Protein AF-A0A949VXQ7-F1 (afdb_monomer)

Foldseek 3Di:
DDDPDDPDDDDDPPPPVPPPPQPPPPPAADDAQDDQFFQWFQQFSLSHTFTQEEAEQLLAFLVFQVLVVVLSVVRHAHYEEECVRPVNGSLLRLLVVVVVDPPRNHAYEYELACQLVLLLVVLVVVLVVDPPVVNVVLLVQLVVVCVVLVQVPPQAQQCLDPCLVVSLSSSSSSVSSCVPPVVVDPLVVNHQVSSLVRLVVSCVSNVHQAHAEYAPPEADAALCSLAVRCSLVVSVVVCVVVVHYNFYEHEHATPQLSNLQSQLVSLRHQEYEYADEPRNPVVRVVSLVSSVVSRGAYEHECQLVQQDPPPPPPDDRDVVRQVSLCVQQPDDQDSSLSSQLSVVVPVSHRHYYDNCRHNVSSVNRSSSRTDDD

pLDDT: mean 90.98, std 16.19, range [31.17, 98.88]

Radius of gyration: 21.23 Å; Cα contacts (8 Å, |Δi|>4): 687; chains: 1; bounding box: 54×45×74 Å

Secondary structure (DSSP, 8-state):
-----SS--------------PPPTTPPPEESS--TTS-EEE-GGG-EEEESEEEEGGG-BTTB-HHHHHHHHTT--EEE--TTTTTTHHHHHHHHHHHHS-GGGSEEEEE--SHHHHHHHHHHHHHHTS-HHHHHHHHHHHHHHHHHTTTT-TTT----STTHHHHHHHHHHHHHHHHHHGGGS-HIIIIIIHHHHHHHHHHHHHT-S-EEEEEEEET--STHHHHS-HHHHHHHHHHHHTTSEEEEEEEESSSHHHHHHHHHHHS--SEEEEE--TTTHHHHHHHHHHHHHTT-EEEEESSSGGG--TTSTTPPP-HHHHHHHHHHS-SS--HHHHHHHHHTTSTTEEEEEE---SHHHHHHHGGGGSPP-

Sequence (373 aa):
MNSRREILALSLAAAVASKASAAPAGSPGEWRNRQPGMAYRRLGRTGFMISEFVMGGNLISPTNYEHVLEALDRGLNYLDTAPAYGNLQSEKGYARVIAARKRDSFFLNTKISMWDINRGKLFQDIFLSLPETEQKKLQSEAMEELERRRALDPDYICDYTRSQRDELRTAALANVMENRYGRRIDRGRNYRQLIIDSLDSSLRRLGTDHVDLMMCPHGASTPAELLTHPEIFDAFETLKKAGKVRHLGVSAHNDPAGILEAAARTGKYSAAMVAYNIINHRYVDGALEKAHRSGMGVIAMKVARPVFNGRNNGTPDIPERVEKIQKAIPGALKVPQKAYVWALRNPLLGAVISEMGNAAIMRDNLPLAAPKA

Solvent-accessible surface area (backbone atoms only — not comparable to full-atom values): 19747 Å² total; per-residue (Å²): 138,86,83,94,81,85,88,85,88,86,85,78,81,77,80,77,77,72,80,58,81,66,59,59,94,81,62,78,64,49,78,33,46,85,37,90,69,35,29,67,28,56,31,37,48,67,27,37,40,30,24,37,43,27,44,34,23,54,59,26,20,78,91,43,44,66,50,54,54,56,39,41,78,59,20,41,18,34,42,38,42,27,53,73,21,60,78,45,28,11,32,41,9,48,22,54,52,45,75,74,38,68,70,82,48,38,46,38,33,38,37,36,58,58,52,61,57,47,49,36,49,58,39,48,60,53,47,72,71,46,57,69,71,58,44,53,50,46,51,49,54,20,48,52,54,36,59,77,66,51,58,77,40,72,79,51,59,70,71,90,48,97,55,51,68,54,54,37,51,44,45,34,35,30,52,55,42,41,79,76,49,41,89,78,51,63,51,63,59,63,43,20,46,44,51,48,55,46,50,55,51,47,28,63,46,28,71,44,79,58,37,51,30,37,19,60,46,53,49,38,43,50,40,59,73,68,71,76,43,66,39,60,56,55,28,46,55,54,37,36,75,69,60,34,29,76,38,45,20,32,26,18,76,39,44,36,27,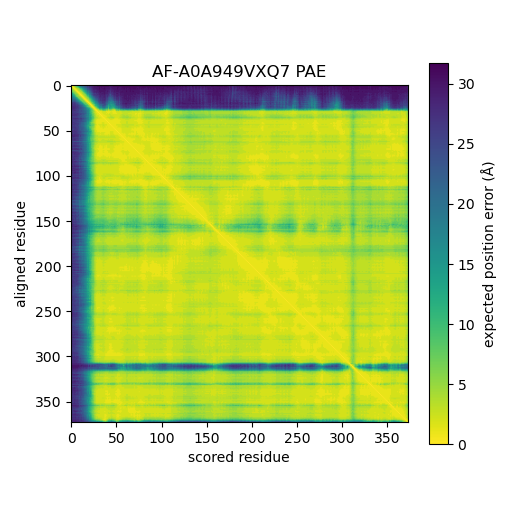52,38,34,44,37,38,38,72,66,59,66,45,29,33,37,38,29,51,39,30,93,70,30,36,85,68,30,52,69,22,51,53,52,18,40,77,64,37,24,12,33,33,30,26,61,29,30,46,68,42,42,33,96,82,51,90,82,50,74,59,46,65,72,47,38,50,53,44,45,69,76,41,70,76,90,65,54,68,50,55,30,29,49,55,58,56,66,69,43,80,74,49,20,26,37,47,45,68,42,60,40,54,68,53,31,66,69,51,55,67,76,28,33,62,82,130

Mean predicted aligned error: 6.13 Å

Nearest PDB structures (foldseek):
  7utf-assembly2_B  TM=7.723E-01  e=5.750E-12  Rhizobium leguminosarum
  7utf-assembly2_D  TM=7.543E-01  e=2.751E-12  Rhizobium leguminosarum
  8wk5-assembly3_C  TM=6.299E-01  e=5.443E-07  Kluyveromyces marxianus
  8wk5-assembly4_D  TM=6.496E-01  e=6.830E-07  Kluyveromyces marxianus
  8wk5-assembly2_B  TM=6.026E-01  e=2.124E-06  Kluyveromyces marxianus

Structure (mmCIF, N/CA/C/O backbone):
data_AF-A0A949VXQ7-F1
#
_entry.id   AF-A0A949VXQ7-F1
#
loop_
_atom_site.group_PDB
_atom_site.id
_atom_site.type_symbol
_atom_site.label_atom_id
_atom_site.label_alt_id
_atom_site.label_comp_id
_atom_site.label_asym_id
_atom_site.label_entity_id
_atom_site.label_seq_id
_atom_site.pdbx_PDB_ins_code
_atom_site.Cartn_x
_atom_site.Cartn_y
_atom_site.Cartn_z
_atom_site.occupancy
_atom_site.B_iso_or_equiv
_atom_site.auth_seq_id
_atom_site.auth_comp_id
_atom_site.auth_asym_id
_atom_site.auth_atom_id
_atom_site.pdbx_PDB_model_num
ATOM 1 N N . MET A 1 1 ? -13.983 -20.824 50.754 1.00 33.88 1 MET A N 1
ATOM 2 C CA . MET A 1 1 ? -14.578 -21.915 49.947 1.00 33.88 1 MET A CA 1
ATOM 3 C C . MET A 1 1 ? -15.762 -21.329 49.187 1.00 33.88 1 MET A C 1
ATOM 5 O O . MET A 1 1 ? -16.777 -21.044 49.790 1.00 33.88 1 MET A O 1
ATOM 9 N N . ASN A 1 2 ? -15.509 -20.749 48.014 1.00 31.17 2 ASN A N 1
ATOM 10 C CA . ASN A 1 2 ? -15.752 -21.335 46.686 1.00 31.17 2 ASN A CA 1
ATOM 11 C C . ASN A 1 2 ? -17.238 -21.578 46.364 1.00 31.17 2 ASN A C 1
ATOM 13 O O . ASN A 1 2 ? -17.754 -22.648 46.649 1.00 31.17 2 ASN A O 1
ATOM 17 N N . SER A 1 3 ? -17.844 -20.681 45.581 1.00 34.44 3 SER A N 1
ATOM 18 C CA . SER A 1 3 ? -18.236 -21.079 44.221 1.00 34.44 3 SER A CA 1
ATOM 19 C C . SER A 1 3 ? -18.298 -19.872 43.272 1.00 34.44 3 SER A C 1
ATOM 21 O O . SER A 1 3 ? -19.193 -19.038 43.288 1.00 34.44 3 SER A O 1
ATOM 23 N N . ARG A 1 4 ? -17.260 -19.785 42.436 1.00 36.38 4 ARG A N 1
ATOM 24 C CA . ARG A 1 4 ? -17.149 -18.939 41.246 1.00 36.38 4 ARG A CA 1
ATOM 25 C C . ARG A 1 4 ? -17.958 -19.576 40.107 1.00 36.38 4 ARG A C 1
ATOM 27 O O . ARG A 1 4 ? -17.379 -20.337 39.333 1.00 36.38 4 ARG A O 1
ATOM 34 N N . ARG A 1 5 ? -19.270 -19.331 40.004 1.00 38.59 5 ARG A N 1
ATOM 35 C CA . ARG A 1 5 ? -20.074 -19.933 38.916 1.00 38.59 5 ARG A CA 1
ATOM 36 C C . ARG A 1 5 ? -21.107 -19.047 38.212 1.00 38.59 5 ARG A C 1
ATOM 38 O O . ARG A 1 5 ? -21.934 -19.589 37.496 1.00 38.59 5 ARG A O 1
ATOM 45 N N . GLU A 1 6 ? -20.998 -17.720 38.288 1.00 34.94 6 GLU A N 1
ATOM 46 C CA . GLU A 1 6 ? -21.922 -16.820 37.558 1.00 34.94 6 GLU A CA 1
ATOM 47 C C . GLU A 1 6 ? -21.249 -15.734 36.700 1.00 34.94 6 GLU A C 1
ATOM 49 O O . GLU A 1 6 ? -21.889 -14.781 36.271 1.00 34.94 6 GLU A O 1
ATOM 54 N N . ILE A 1 7 ? -19.966 -15.886 36.360 1.00 34.81 7 ILE A N 1
ATOM 55 C CA . ILE A 1 7 ? -19.291 -14.989 35.407 1.00 34.81 7 ILE A CA 1
ATOM 56 C C . ILE A 1 7 ? -18.622 -15.836 34.328 1.00 34.81 7 ILE A C 1
ATOM 58 O O . ILE A 1 7 ? -17.436 -16.127 34.429 1.00 34.81 7 ILE A O 1
ATOM 62 N N . LEU A 1 8 ? -19.394 -16.293 33.337 1.00 31.50 8 LEU A N 1
ATOM 63 C CA . LEU A 1 8 ? -18.902 -16.811 32.049 1.00 31.50 8 LEU A CA 1
ATOM 64 C C . LEU A 1 8 ? -20.094 -17.115 31.128 1.00 31.50 8 LEU A C 1
ATOM 66 O O . LEU A 1 8 ? -20.483 -18.260 30.932 1.00 31.50 8 LEU A O 1
ATOM 70 N N . ALA A 1 9 ? -20.697 -16.069 30.566 1.00 31.33 9 ALA A N 1
ATOM 71 C CA . ALA A 1 9 ? -21.704 -16.210 29.516 1.00 31.33 9 ALA A CA 1
ATOM 72 C C . ALA A 1 9 ? -21.603 -15.056 28.511 1.00 31.33 9 ALA A C 1
ATOM 74 O O . ALA A 1 9 ? -22.530 -14.272 28.381 1.00 31.33 9 ALA A O 1
ATOM 75 N N . LEU A 1 10 ? -20.455 -14.914 27.834 1.00 31.53 10 LEU A N 1
ATOM 76 C CA . LEU A 1 10 ? -20.323 -14.116 26.602 1.00 31.53 10 LEU A CA 1
ATOM 77 C C . LEU A 1 10 ? -18.966 -14.383 25.924 1.00 31.53 10 LEU A C 1
ATOM 79 O O . LEU A 1 10 ? -18.084 -13.532 25.878 1.00 31.53 10 LEU A O 1
ATOM 83 N N . SER A 1 11 ? -18.775 -15.596 25.402 1.00 34.75 11 SER A N 1
ATOM 84 C CA . SER A 1 11 ? -17.640 -15.906 24.520 1.00 34.75 11 SER A CA 1
ATOM 85 C C . SER A 1 11 ? -17.893 -17.153 23.668 1.00 34.75 11 SER A C 1
ATOM 87 O O . SER A 1 11 ? -17.280 -18.196 23.855 1.00 34.75 11 SER A O 1
ATOM 89 N N . LEU A 1 12 ? -18.773 -17.037 22.674 1.00 32.44 12 LEU A N 1
ATOM 90 C CA . LEU A 1 12 ? -18.750 -17.926 21.509 1.00 32.44 12 LEU A CA 1
ATOM 91 C C . LEU A 1 12 ? -18.970 -17.106 20.235 1.00 32.44 12 LEU A C 1
ATOM 93 O O . LEU A 1 12 ? -20.032 -17.121 19.623 1.00 32.44 12 LEU A O 1
ATOM 97 N N . ALA A 1 13 ? -17.926 -16.391 19.815 1.00 34.34 13 ALA A N 1
ATOM 98 C CA . ALA A 1 13 ? -17.738 -16.138 18.395 1.00 34.34 13 ALA A CA 1
ATOM 99 C C . ALA A 1 13 ? -17.173 -17.434 17.804 1.00 34.34 13 ALA A C 1
ATOM 101 O O . ALA A 1 13 ? -15.990 -17.738 17.957 1.00 34.34 13 ALA A O 1
ATOM 102 N N . ALA A 1 14 ? -18.045 -18.244 17.204 1.00 34.28 14 ALA A N 1
ATOM 103 C CA . ALA A 1 14 ? -17.633 -19.412 16.447 1.00 34.28 14 ALA A CA 1
ATOM 104 C C . ALA A 1 14 ? -16.676 -18.957 15.336 1.00 34.28 14 ALA A C 1
ATOM 106 O O . ALA A 1 14 ? -17.063 -18.237 14.414 1.00 34.28 14 ALA A O 1
ATOM 107 N N . ALA A 1 15 ? -15.413 -19.368 15.437 1.00 35.62 15 ALA A N 1
ATOM 108 C CA . ALA A 1 15 ? -14.451 -19.245 14.361 1.00 35.62 15 ALA A CA 1
ATOM 109 C C . ALA A 1 15 ? -14.887 -20.176 13.224 1.00 35.62 15 ALA A C 1
ATOM 111 O O . ALA A 1 15 ? -14.466 -21.329 13.142 1.00 35.62 15 ALA A O 1
ATOM 112 N N . VAL A 1 16 ? -15.740 -19.680 12.329 1.00 34.34 16 VAL A N 1
ATOM 113 C CA . VAL A 1 16 ? -15.869 -20.272 11.001 1.00 34.34 16 VAL A CA 1
ATOM 114 C C . VAL A 1 16 ? -14.573 -19.929 10.281 1.00 34.34 16 VAL A C 1
ATOM 116 O O . VAL A 1 16 ? -14.431 -18.866 9.677 1.00 34.34 16 VAL A O 1
ATOM 119 N N . ALA A 1 17 ? -13.586 -20.816 10.394 1.00 36.22 17 ALA A N 1
ATOM 120 C CA . ALA A 1 17 ? -12.435 -20.811 9.514 1.00 36.22 17 ALA A CA 1
ATOM 121 C C . ALA A 1 17 ? -12.970 -21.006 8.093 1.00 36.22 17 ALA A C 1
ATOM 123 O O . ALA A 1 17 ? -13.195 -22.129 7.641 1.00 36.22 17 ALA A O 1
ATOM 124 N N . SER A 1 18 ? -13.233 -19.904 7.384 1.00 35.25 18 SER A N 1
ATOM 125 C CA . SER A 1 18 ? -13.474 -19.991 5.955 1.00 35.25 18 SER A CA 1
ATOM 126 C C . SER A 1 18 ? -12.204 -20.602 5.380 1.00 35.25 18 SER A C 1
ATOM 128 O O . SER A 1 18 ? -11.139 -19.984 5.482 1.00 35.25 18 SER A O 1
ATOM 130 N N . LYS A 1 19 ? -12.295 -21.802 4.803 1.00 37.69 19 LYS A N 1
ATOM 131 C CA . LYS A 1 19 ? -11.277 -22.283 3.874 1.00 37.69 19 LYS A CA 1
ATOM 132 C C . LYS A 1 19 ? -11.258 -21.274 2.733 1.00 37.69 19 LYS A C 1
ATOM 134 O O . LYS A 1 19 ? -12.030 -21.379 1.785 1.00 37.69 19 LYS A O 1
ATOM 139 N N . ALA A 1 20 ? -10.433 -20.240 2.866 1.00 38.97 20 ALA A N 1
ATOM 140 C CA . ALA A 1 20 ? -10.045 -19.433 1.736 1.00 38.97 20 ALA A CA 1
ATOM 141 C C . ALA A 1 20 ? -9.426 -20.430 0.761 1.00 38.97 20 ALA A C 1
ATOM 143 O O . ALA A 1 20 ? -8.426 -21.072 1.082 1.00 38.97 20 ALA A O 1
ATOM 144 N N . SER A 1 21 ? -10.083 -20.633 -0.377 1.00 38.94 21 SER A N 1
ATOM 145 C CA . SER A 1 21 ? -9.514 -21.372 -1.492 1.00 38.94 21 SER A CA 1
ATOM 146 C C . SER A 1 21 ? -8.271 -20.605 -1.933 1.00 38.94 21 SER A C 1
ATOM 148 O O . SER A 1 21 ? -8.347 -19.701 -2.764 1.00 38.94 21 SER A O 1
ATOM 150 N N . ALA A 1 22 ? -7.127 -20.912 -1.324 1.00 45.00 22 ALA A N 1
ATOM 151 C CA . ALA A 1 22 ? -5.840 -20.548 -1.874 1.00 45.00 22 ALA A CA 1
ATOM 152 C C . ALA A 1 22 ? -5.796 -21.141 -3.284 1.00 45.00 22 ALA A C 1
ATOM 154 O O . ALA A 1 22 ? -6.105 -22.320 -3.465 1.00 45.00 22 ALA A O 1
ATOM 155 N N . ALA A 1 23 ? -5.453 -20.327 -4.285 1.00 42.19 23 ALA A N 1
ATOM 156 C CA . ALA A 1 23 ? -5.103 -20.873 -5.586 1.00 42.19 23 ALA A CA 1
ATOM 157 C C . ALA A 1 23 ? -4.032 -21.953 -5.345 1.00 42.19 23 ALA A C 1
ATOM 159 O O . ALA A 1 23 ? -3.053 -21.653 -4.648 1.00 42.19 23 ALA A O 1
ATOM 160 N N . PRO A 1 24 ? -4.217 -23.193 -5.836 1.00 49.34 24 PRO A N 1
ATOM 161 C CA . PRO A 1 24 ? -3.291 -24.275 -5.549 1.00 49.34 24 PRO A CA 1
ATOM 162 C C . PRO A 1 24 ? -1.871 -23.838 -5.906 1.00 49.34 24 PRO A C 1
ATOM 164 O O . PRO A 1 24 ? -1.645 -23.177 -6.933 1.00 49.34 24 PRO A O 1
ATOM 167 N N . ALA A 1 25 ? -0.922 -24.163 -5.025 1.00 46.03 25 ALA A N 1
ATOM 168 C CA . ALA A 1 25 ? 0.495 -24.077 -5.337 1.00 46.03 25 ALA A CA 1
ATOM 169 C C . ALA A 1 25 ? 0.718 -24.898 -6.620 1.00 46.03 25 ALA A C 1
ATOM 171 O O . ALA A 1 25 ? 0.524 -26.108 -6.608 1.00 46.03 25 ALA A O 1
ATOM 172 N N . GLY A 1 26 ? 0.992 -24.220 -7.742 1.00 54.19 26 GLY A N 1
ATOM 173 C CA . GLY A 1 26 ? 1.078 -24.840 -9.073 1.00 54.19 26 GLY A CA 1
ATOM 174 C C . GLY A 1 26 ? 0.119 -24.293 -10.140 1.00 54.19 26 GLY A C 1
ATOM 175 O O . GLY A 1 26 ? 0.265 -24.652 -11.303 1.00 54.19 26 GLY A O 1
ATOM 176 N N . SER A 1 27 ? -0.825 -23.402 -9.806 1.00 67.38 27 SER A N 1
ATOM 177 C CA . SER A 1 27 ? -1.601 -22.686 -10.840 1.00 67.38 27 SER A CA 1
ATOM 178 C C . SER A 1 27 ? -0.679 -21.825 -11.727 1.00 67.38 27 SER A C 1
ATOM 180 O O . SER A 1 27 ? 0.184 -21.126 -11.176 1.00 67.38 27 SER A O 1
ATOM 182 N N . PRO A 1 28 ? -0.842 -21.849 -13.070 1.00 84.12 28 PRO A N 1
ATOM 183 C CA . PRO A 1 28 ? -0.044 -21.025 -13.974 1.00 84.12 28 PRO A CA 1
ATOM 184 C C . PRO A 1 28 ? -0.103 -19.550 -13.572 1.00 84.12 28 PRO A C 1
ATOM 186 O O . PRO A 1 28 ? -1.159 -19.045 -13.190 1.00 84.12 28 PRO A O 1
ATOM 189 N N . GLY A 1 29 ? 1.036 -18.860 -13.639 1.00 92.75 29 GLY A N 1
ATOM 190 C CA . GLY A 1 29 ? 1.076 -17.421 -13.389 1.00 92.75 29 GLY A CA 1
ATOM 191 C C . GLY A 1 29 ? 0.331 -16.647 -14.478 1.00 92.75 29 GLY A C 1
ATOM 192 O O . GLY A 1 29 ? 0.454 -16.970 -15.659 1.00 92.75 29 GLY A O 1
ATOM 193 N N . GLU A 1 30 ? -0.410 -15.610 -14.094 1.00 96.88 30 GLU A N 1
ATOM 194 C CA . GLU A 1 30 ? -0.988 -14.659 -15.041 1.00 96.88 30 GLU A CA 1
ATOM 195 C C . GLU A 1 30 ? 0.095 -13.677 -15.480 1.00 96.88 30 GLU A C 1
ATOM 197 O O . GLU A 1 30 ? 0.649 -12.932 -14.668 1.00 96.88 30 GLU A O 1
ATOM 202 N N . TRP A 1 31 ? 0.390 -13.675 -16.776 1.00 97.75 31 TRP A N 1
ATOM 203 C CA . TRP A 1 31 ? 1.394 -12.812 -17.379 1.00 97.75 31 TRP A CA 1
ATOM 204 C C . TRP A 1 31 ? 0.744 -11.634 -18.093 1.00 97.75 31 TRP A C 1
ATOM 206 O O . TRP A 1 31 ? -0.193 -11.805 -18.868 1.00 97.75 31 TRP A O 1
ATOM 216 N N . ARG A 1 32 ? 1.307 -10.443 -17.886 1.00 97.81 32 ARG A N 1
ATOM 217 C CA . ARG A 1 32 ? 1.000 -9.228 -18.646 1.00 97.81 32 ARG A CA 1
ATOM 218 C C . ARG A 1 32 ? 2.304 -8.539 -19.018 1.00 97.81 32 ARG A C 1
ATOM 220 O O . ARG A 1 32 ? 3.209 -8.488 -18.188 1.00 97.81 32 ARG A O 1
ATOM 227 N N . ASN A 1 33 ? 2.404 -8.046 -20.251 1.00 96.75 33 ASN A N 1
ATOM 228 C CA . ASN A 1 33 ? 3.551 -7.276 -20.744 1.00 96.75 33 ASN A CA 1
ATOM 229 C C . ASN A 1 33 ? 4.930 -7.894 -20.415 1.00 96.75 33 ASN A C 1
ATOM 231 O O . ASN A 1 33 ? 5.815 -7.217 -19.897 1.00 96.75 33 ASN A O 1
ATOM 235 N N . ARG A 1 34 ? 5.096 -9.202 -20.659 1.00 96.19 34 ARG A N 1
ATOM 236 C CA . ARG A 1 34 ? 6.353 -9.918 -20.394 1.00 96.19 34 ARG A CA 1
ATOM 237 C C . ARG A 1 34 ? 7.392 -9.562 -21.455 1.00 96.19 34 ARG A C 1
ATOM 239 O O . ARG A 1 34 ? 7.187 -9.876 -22.623 1.00 96.19 34 ARG A O 1
ATOM 246 N N . GLN A 1 35 ? 8.516 -8.992 -21.034 1.00 96.44 35 GLN A N 1
ATOM 247 C CA . GLN A 1 35 ? 9.634 -8.632 -21.907 1.00 96.44 35 GLN A CA 1
ATOM 248 C C . GLN A 1 35 ? 10.931 -9.335 -21.473 1.00 96.44 35 GLN A C 1
ATOM 250 O O . GLN A 1 35 ? 11.159 -9.474 -20.270 1.00 96.44 35 GLN A O 1
ATOM 255 N N . PRO A 1 36 ? 11.815 -9.748 -22.405 1.00 93.81 36 PRO A N 1
ATOM 256 C CA . PRO A 1 36 ? 13.083 -10.407 -22.065 1.00 93.81 36 PRO A CA 1
ATOM 257 C C . PRO A 1 36 ? 14.010 -9.573 -21.168 1.00 93.81 36 PRO A C 1
ATOM 259 O O . PRO A 1 36 ? 14.747 -10.129 -20.364 1.00 93.81 36 PRO A O 1
ATOM 262 N N . GLY A 1 37 ? 13.963 -8.242 -21.281 1.00 93.62 37 GLY A N 1
ATOM 263 C CA . GLY A 1 37 ? 14.798 -7.313 -20.510 1.00 93.62 37 GLY A CA 1
ATOM 264 C C . GLY A 1 37 ? 14.267 -6.953 -19.118 1.00 93.62 37 GLY A C 1
ATOM 265 O O . GLY A 1 37 ? 14.769 -6.006 -18.520 1.00 93.62 37 GLY A O 1
ATOM 266 N N . MET A 1 38 ? 13.252 -7.658 -18.610 1.00 97.44 38 MET A N 1
ATOM 267 C CA . MET A 1 38 ? 12.596 -7.370 -17.332 1.00 97.44 38 MET A CA 1
ATOM 268 C C . MET A 1 38 ? 12.466 -8.645 -16.488 1.00 97.44 38 MET A C 1
ATOM 270 O O . MET A 1 38 ? 12.077 -9.705 -16.979 1.00 97.44 38 MET A O 1
ATOM 274 N N . ALA A 1 39 ? 12.783 -8.546 -15.203 1.00 97.75 39 ALA A N 1
ATOM 275 C CA . ALA A 1 39 ? 12.601 -9.590 -14.210 1.00 97.75 39 ALA A CA 1
ATOM 276 C C . ALA A 1 39 ? 11.196 -9.502 -13.606 1.00 97.75 39 ALA A C 1
ATOM 278 O O . ALA A 1 39 ? 10.699 -8.416 -13.292 1.00 97.75 39 ALA A O 1
ATOM 279 N N . TYR A 1 40 ? 10.571 -10.664 -13.407 1.00 98.12 40 TYR A N 1
ATOM 280 C CA . TYR A 1 40 ? 9.220 -10.778 -12.865 1.00 98.12 40 TYR A CA 1
ATOM 281 C C . TYR A 1 40 ? 9.171 -11.799 -11.734 1.00 98.12 40 TYR A C 1
ATOM 283 O O . TYR A 1 40 ? 9.835 -12.835 -11.795 1.00 98.12 40 TYR A O 1
ATOM 291 N N . ARG A 1 41 ? 8.322 -11.552 -10.736 1.00 97.69 41 ARG A N 1
ATOM 292 C CA . ARG A 1 41 ? 8.034 -12.495 -9.649 1.00 97.69 41 ARG A CA 1
ATOM 293 C C . ARG A 1 41 ? 6.538 -12.663 -9.459 1.00 97.69 41 ARG A C 1
ATOM 295 O O . ARG A 1 41 ? 5.742 -11.778 -9.765 1.00 97.69 41 ARG A O 1
ATOM 302 N N . ARG A 1 42 ? 6.153 -13.814 -8.916 1.00 97.69 42 ARG A N 1
ATOM 303 C CA . ARG A 1 42 ? 4.761 -14.097 -8.570 1.00 97.69 42 ARG A CA 1
ATOM 304 C C . ARG A 1 42 ? 4.350 -13.295 -7.335 1.00 97.69 42 ARG A C 1
ATOM 306 O O . ARG A 1 42 ? 5.000 -13.390 -6.295 1.00 97.69 42 ARG A O 1
ATOM 313 N N . LEU A 1 43 ? 3.229 -12.582 -7.400 1.00 98.06 43 LEU A N 1
ATOM 314 C CA . LEU A 1 43 ? 2.641 -11.887 -6.255 1.00 98.06 43 LEU A CA 1
ATOM 315 C C . LEU A 1 43 ? 1.769 -12.843 -5.422 1.00 98.06 43 LEU A C 1
ATOM 317 O O . LEU A 1 43 ? 0.546 -12.747 -5.367 1.00 98.06 43 LEU A O 1
ATOM 321 N N . GLY A 1 44 ? 2.418 -13.805 -4.765 1.00 96.00 44 GLY A N 1
ATOM 322 C CA . GLY A 1 44 ? 1.753 -14.783 -3.901 1.00 96.00 44 GLY A CA 1
ATOM 323 C C . GLY A 1 44 ? 0.580 -15.492 -4.587 1.00 96.00 44 GLY A C 1
ATOM 324 O O . GLY A 1 44 ? 0.667 -15.917 -5.740 1.00 96.00 44 GLY A O 1
ATOM 325 N N . ARG A 1 45 ? -0.538 -15.622 -3.870 1.00 95.94 45 ARG A N 1
ATOM 326 C CA . ARG A 1 45 ? -1.744 -16.323 -4.326 1.00 95.94 45 ARG A CA 1
ATOM 327 C C . ARG A 1 45 ? -2.617 -15.534 -5.294 1.00 95.94 45 ARG A C 1
ATOM 329 O O . ARG A 1 45 ? -3.630 -16.076 -5.723 1.00 95.94 45 ARG A O 1
ATOM 336 N N . THR A 1 46 ? -2.257 -14.296 -5.650 1.00 97.44 46 THR A N 1
ATOM 337 C CA . THR A 1 46 ? -2.933 -13.634 -6.778 1.00 97.44 46 THR A CA 1
ATOM 338 C C . THR A 1 46 ? -2.621 -14.339 -8.094 1.00 97.44 46 THR A C 1
ATOM 340 O O . THR A 1 46 ? -3.404 -14.280 -9.030 1.00 97.44 46 THR A O 1
ATOM 343 N N . GLY A 1 47 ? -1.467 -15.015 -8.170 1.00 96.50 47 GLY A N 1
ATOM 344 C CA . GLY A 1 47 ? -0.977 -15.613 -9.405 1.00 96.50 47 GLY A CA 1
ATOM 345 C C . GLY A 1 47 ? -0.368 -14.604 -10.379 1.00 96.50 47 GLY A C 1
ATOM 346 O O . GLY A 1 47 ? 0.183 -15.026 -11.387 1.00 96.50 47 GLY A O 1
ATOM 347 N N . PHE A 1 48 ? -0.405 -13.302 -10.083 1.00 98.31 48 PHE A N 1
ATOM 348 C CA . PHE A 1 48 ? 0.123 -12.267 -10.972 1.00 98.31 48 PHE A CA 1
ATOM 349 C C . PHE A 1 48 ? 1.642 -12.358 -11.071 1.00 98.31 48 PHE A C 1
ATOM 351 O O . PHE A 1 48 ? 2.325 -12.383 -10.047 1.00 98.31 48 PHE A O 1
ATOM 358 N N . MET A 1 49 ? 2.170 -12.363 -12.290 1.00 98.44 49 MET A N 1
ATOM 359 C CA . MET A 1 49 ? 3.601 -12.260 -12.557 1.00 98.44 49 MET A CA 1
ATOM 360 C C . MET A 1 49 ? 3.956 -10.793 -12.771 1.00 98.44 49 MET A C 1
ATOM 362 O O . MET A 1 49 ? 3.762 -10.249 -13.857 1.00 98.44 49 MET A O 1
ATOM 366 N N . ILE A 1 50 ? 4.429 -10.139 -11.713 1.00 98.62 50 ILE A N 1
ATOM 367 C CA . ILE A 1 50 ? 4.644 -8.690 -11.669 1.00 98.62 50 ILE A CA 1
ATOM 368 C C . ILE A 1 50 ? 6.122 -8.362 -11.862 1.00 98.62 50 ILE A C 1
ATOM 370 O O . ILE A 1 50 ? 6.976 -9.134 -11.430 1.00 98.62 50 ILE A O 1
ATOM 374 N N . SER A 1 51 ? 6.435 -7.237 -12.503 1.00 98.56 51 SER A N 1
ATOM 375 C CA . SER A 1 51 ? 7.810 -6.747 -12.616 1.00 98.56 51 SER A CA 1
ATOM 376 C C . SER A 1 51 ? 8.409 -6.524 -11.223 1.00 98.56 51 SER A C 1
ATOM 378 O O . SER A 1 51 ? 7.714 -6.057 -10.320 1.00 98.56 51 SER A O 1
ATOM 380 N N . GLU A 1 52 ? 9.704 -6.816 -11.038 1.00 98.00 52 GLU A N 1
ATOM 381 C CA . GLU A 1 52 ? 10.387 -6.617 -9.742 1.00 98.00 52 GLU A CA 1
ATOM 382 C C . GLU A 1 52 ? 10.320 -5.155 -9.259 1.00 98.00 52 GLU A C 1
ATOM 384 O O . GLU A 1 52 ? 10.465 -4.882 -8.066 1.00 98.00 52 GLU A O 1
ATOM 389 N N . PHE A 1 53 ? 10.061 -4.219 -10.175 1.00 98.12 53 PHE A N 1
ATOM 390 C CA . PHE A 1 53 ? 9.758 -2.824 -9.889 1.00 98.12 53 PHE A CA 1
ATOM 391 C C . PHE A 1 53 ? 8.289 -2.508 -10.179 1.00 98.12 53 PHE A C 1
ATOM 393 O O . PHE A 1 53 ? 7.771 -2.787 -11.261 1.00 98.12 53 PHE A O 1
ATOM 400 N N . VAL A 1 54 ? 7.648 -1.849 -9.219 1.00 98.31 54 VAL A N 1
ATOM 401 C CA . VAL A 1 54 ? 6.305 -1.272 -9.329 1.00 98.31 54 VAL A CA 1
ATOM 402 C C . VAL A 1 54 ? 6.411 0.232 -9.573 1.00 98.31 54 VAL A C 1
ATOM 404 O O . VAL A 1 54 ? 7.199 0.913 -8.908 1.00 98.31 54 VAL A O 1
ATOM 407 N N . MET A 1 55 ? 5.578 0.761 -10.477 1.00 98.38 55 MET A N 1
ATOM 408 C CA . MET A 1 55 ? 5.438 2.204 -10.680 1.00 98.38 55 MET A CA 1
ATOM 409 C C . MET A 1 55 ? 4.626 2.824 -9.536 1.00 98.38 55 MET A C 1
ATOM 411 O O . MET A 1 55 ? 3.409 2.645 -9.458 1.00 98.38 55 MET A O 1
ATOM 415 N N . GLY A 1 56 ? 5.297 3.560 -8.646 1.00 96.88 56 GLY A N 1
ATOM 416 C CA . GLY A 1 56 ? 4.643 4.300 -7.564 1.00 96.88 56 GLY A CA 1
ATOM 417 C C . GLY A 1 56 ? 3.940 5.561 -8.072 1.00 96.88 56 GLY A C 1
ATOM 418 O O . GLY A 1 56 ? 4.592 6.480 -8.562 1.00 96.88 56 GLY A O 1
ATOM 419 N N . GLY A 1 57 ? 2.618 5.628 -7.915 1.00 96.19 57 GLY A N 1
ATOM 420 C CA . GLY A 1 57 ? 1.782 6.639 -8.563 1.00 96.19 57 GLY A CA 1
ATOM 421 C C . GLY A 1 57 ? 1.713 8.015 -7.916 1.00 96.19 57 GLY A C 1
ATOM 422 O O . GLY A 1 57 ? 1.028 8.879 -8.457 1.00 96.19 57 GLY A O 1
ATOM 423 N N . ASN A 1 58 ? 2.339 8.249 -6.762 1.00 94.38 58 ASN A N 1
ATOM 424 C CA . ASN A 1 58 ? 2.038 9.442 -5.966 1.00 94.38 58 ASN A CA 1
ATOM 425 C C . ASN A 1 58 ? 2.388 10.783 -6.655 1.00 94.38 58 ASN A C 1
ATOM 427 O O . ASN A 1 58 ? 1.709 11.778 -6.416 1.00 94.38 58 ASN A O 1
ATOM 431 N N . LEU A 1 59 ? 3.356 10.786 -7.580 1.00 94.81 59 LEU A N 1
ATOM 432 C CA . LEU A 1 59 ? 3.720 11.950 -8.408 1.00 94.81 59 LEU A CA 1
ATOM 433 C C . LEU A 1 59 ? 3.099 11.948 -9.815 1.00 94.81 59 LEU A C 1
ATOM 435 O O . LEU A 1 59 ? 3.350 12.866 -10.600 1.00 94.81 59 LEU A O 1
ATOM 439 N N . ILE A 1 60 ? 2.328 10.917 -10.155 1.00 97.88 60 ILE A N 1
ATOM 440 C CA . ILE A 1 60 ? 1.670 10.819 -11.457 1.00 97.88 60 ILE A CA 1
ATOM 441 C C . ILE A 1 60 ? 0.486 11.782 -11.483 1.00 97.88 60 ILE A C 1
ATOM 443 O O . ILE A 1 60 ? -0.236 11.937 -10.499 1.00 97.88 60 ILE A O 1
ATOM 447 N N . SER A 1 61 ? 0.293 12.448 -12.613 1.00 98.31 61 SER A N 1
ATOM 448 C CA . SER A 1 61 ? -0.810 13.383 -12.832 1.00 98.31 61 SER A CA 1
ATOM 449 C C . SER A 1 61 ? -1.167 13.427 -14.321 1.00 98.31 61 SER A C 1
ATOM 451 O O . SER A 1 61 ? -0.404 12.916 -15.147 1.00 98.31 61 SER A O 1
ATOM 453 N N . PRO A 1 62 ? -2.278 14.075 -14.716 1.00 98.44 62 PRO A N 1
ATOM 454 C CA . PRO A 1 62 ? -2.597 14.283 -16.130 1.00 98.44 62 PRO A CA 1
ATOM 455 C C . PRO A 1 62 ? -1.524 15.042 -16.923 1.00 98.44 62 PRO A C 1
ATOM 457 O O . PRO A 1 62 ? -1.548 14.999 -18.148 1.00 98.44 62 PRO A O 1
ATOM 460 N N . THR A 1 63 ? -0.604 15.733 -16.247 1.00 97.81 63 THR A N 1
ATOM 461 C CA . THR A 1 63 ? 0.501 16.488 -16.855 1.00 97.81 63 THR A CA 1
ATOM 462 C C . THR A 1 63 ? 1.861 15.803 -16.688 1.00 97.81 63 THR A C 1
ATOM 464 O O . THR A 1 63 ? 2.861 16.321 -17.170 1.00 97.81 63 THR A O 1
ATOM 467 N N . ASN A 1 64 ? 1.919 14.649 -16.015 1.00 97.44 64 ASN A N 1
ATOM 468 C CA . ASN A 1 64 ? 3.157 13.927 -15.727 1.00 97.44 64 ASN A CA 1
ATOM 469 C C . ASN A 1 64 ? 2.915 12.407 -15.704 1.00 97.44 64 ASN A C 1
ATOM 471 O O . ASN A 1 64 ? 2.893 11.784 -14.642 1.00 97.44 64 ASN A O 1
ATOM 475 N N . TYR A 1 65 ? 2.696 11.809 -16.878 1.00 98.25 65 TYR A N 1
ATOM 476 C CA . TYR A 1 65 ? 2.418 10.370 -17.011 1.00 98.25 65 TYR A CA 1
ATOM 477 C C . TYR A 1 65 ? 3.162 9.686 -18.169 1.00 98.25 65 TYR A C 1
ATOM 479 O O . TYR A 1 65 ? 3.199 8.462 -18.220 1.00 98.25 65 TYR A O 1
ATOM 487 N N . GLU A 1 66 ? 3.781 10.426 -19.092 1.00 98.44 66 GLU A N 1
ATOM 488 C CA . GLU A 1 66 ? 4.400 9.848 -20.300 1.00 98.44 66 GLU A CA 1
ATOM 489 C C . GLU A 1 66 ? 5.532 8.862 -19.979 1.00 98.44 66 GLU A C 1
ATOM 491 O O . GLU A 1 66 ? 5.660 7.820 -20.615 1.00 98.44 66 GLU A O 1
ATOM 496 N N . HIS A 1 67 ? 6.299 9.124 -18.920 1.00 98.44 67 HIS A N 1
ATOM 497 C CA . HIS A 1 67 ? 7.336 8.210 -18.437 1.00 98.44 67 HIS A CA 1
ATOM 498 C C . HIS A 1 67 ? 6.772 6.864 -17.942 1.00 98.44 67 HIS A C 1
ATOM 500 O O . HIS A 1 67 ? 7.503 5.876 -17.898 1.00 98.44 67 HIS A O 1
ATOM 506 N N . VAL A 1 68 ? 5.481 6.798 -17.593 1.00 98.62 68 VAL A N 1
ATOM 507 C CA . VAL A 1 68 ? 4.789 5.533 -17.312 1.00 98.62 68 VAL A CA 1
ATOM 508 C C . VAL A 1 68 ? 4.595 4.741 -18.598 1.00 98.62 68 VAL A C 1
ATOM 510 O O . VAL A 1 68 ? 4.842 3.540 -18.593 1.00 98.62 68 VAL A O 1
ATOM 513 N N . LEU A 1 69 ? 4.213 5.394 -19.701 1.00 98.62 69 LEU A N 1
ATOM 514 C CA . LEU A 1 69 ? 4.086 4.738 -21.006 1.00 98.62 69 LEU A CA 1
ATOM 515 C C . LEU A 1 69 ? 5.432 4.172 -21.462 1.00 98.62 69 LEU A C 1
ATOM 517 O O . LEU A 1 69 ? 5.502 3.001 -21.815 1.00 98.62 69 LEU A O 1
ATOM 521 N N . GLU A 1 70 ? 6.504 4.956 -21.338 1.00 98.31 70 GLU A N 1
ATOM 522 C CA . GLU A 1 70 ? 7.863 4.494 -21.649 1.00 98.31 70 GLU A CA 1
ATOM 523 C C . GLU A 1 70 ? 8.284 3.309 -20.757 1.00 98.31 70 GLU A C 1
ATOM 525 O O . GLU A 1 70 ? 8.907 2.359 -21.229 1.00 98.31 70 GLU A O 1
ATOM 530 N N . ALA A 1 71 ? 7.925 3.315 -19.468 1.00 98.44 71 ALA A N 1
ATOM 531 C CA . ALA A 1 71 ? 8.203 2.187 -18.580 1.00 98.44 71 ALA A CA 1
ATOM 532 C C . ALA A 1 71 ? 7.423 0.920 -18.975 1.00 98.44 71 ALA A C 1
ATOM 534 O O . ALA A 1 71 ? 7.987 -0.177 -18.935 1.00 98.44 71 ALA A O 1
ATOM 535 N N . LEU A 1 72 ? 6.151 1.063 -19.370 1.00 98.56 72 LEU A N 1
ATOM 536 C CA . LEU A 1 72 ? 5.346 -0.038 -19.902 1.00 98.56 72 LEU A CA 1
ATOM 537 C C . LEU A 1 72 ? 5.974 -0.589 -21.189 1.00 98.56 72 LEU A C 1
ATOM 539 O O . LEU A 1 72 ? 6.136 -1.798 -21.312 1.00 98.56 72 LEU A O 1
ATOM 543 N N . ASP A 1 73 ? 6.428 0.262 -22.107 1.00 97.69 73 ASP A N 1
ATOM 544 C CA . ASP A 1 73 ? 7.075 -0.184 -23.352 1.00 97.69 73 ASP A CA 1
ATOM 545 C C . ASP A 1 73 ? 8.367 -0.989 -23.085 1.00 97.69 73 ASP A C 1
ATOM 547 O O . ASP A 1 73 ? 8.779 -1.817 -23.896 1.00 97.69 73 ASP A O 1
ATOM 551 N N . ARG A 1 74 ? 8.971 -0.816 -21.901 1.00 97.50 74 ARG A N 1
ATOM 552 C CA . ARG A 1 74 ? 10.165 -1.535 -21.421 1.00 97.50 74 ARG A CA 1
ATOM 553 C C . ARG A 1 74 ? 9.857 -2.739 -20.519 1.00 97.50 74 ARG A C 1
ATOM 555 O O . ARG A 1 74 ? 10.771 -3.310 -19.927 1.00 97.50 74 ARG A O 1
ATOM 562 N N . GLY A 1 75 ? 8.590 -3.139 -20.408 1.00 98.12 75 GLY A N 1
ATOM 563 C CA . GLY A 1 75 ? 8.165 -4.362 -19.720 1.00 98.12 75 GLY A CA 1
ATOM 564 C C . GLY A 1 75 ? 7.682 -4.196 -18.281 1.00 98.12 75 GLY A C 1
ATOM 565 O O . GLY A 1 75 ? 7.261 -5.186 -17.680 1.00 98.12 75 GLY A O 1
ATOM 566 N N . LEU A 1 76 ? 7.685 -2.983 -17.712 1.00 98.50 76 LEU A N 1
ATOM 567 C CA . LEU A 1 76 ? 7.013 -2.754 -16.428 1.00 98.50 76 LEU A CA 1
ATOM 568 C C . LEU A 1 76 ? 5.529 -3.103 -16.579 1.00 98.50 76 LEU A C 1
ATOM 570 O O . LEU A 1 76 ? 4.920 -2.783 -17.598 1.00 98.50 76 LEU A O 1
ATOM 574 N N . ASN A 1 77 ? 4.931 -3.768 -15.592 1.00 98.62 77 ASN A N 1
ATOM 575 C CA . ASN A 1 77 ? 3.555 -4.246 -15.744 1.00 98.62 77 ASN A CA 1
ATOM 576 C C . ASN A 1 77 ? 2.667 -4.054 -14.513 1.00 98.62 77 ASN A C 1
ATOM 578 O O . ASN A 1 77 ? 1.557 -4.571 -14.508 1.00 98.62 77 ASN A O 1
ATOM 582 N N . TYR A 1 78 ? 3.121 -3.332 -13.488 1.00 98.75 78 TYR A N 1
ATOM 583 C CA . TYR A 1 78 ? 2.332 -3.086 -12.284 1.00 98.75 78 TYR A CA 1
ATOM 584 C C . TYR A 1 78 ? 2.323 -1.600 -11.929 1.00 98.75 78 TYR A C 1
ATOM 586 O O . TYR A 1 78 ? 3.362 -1.010 -11.613 1.00 98.75 78 TYR A O 1
ATOM 594 N N . LEU A 1 79 ? 1.127 -1.015 -11.946 1.00 98.75 79 LEU A N 1
ATOM 595 C CA . LEU A 1 79 ? 0.872 0.392 -11.657 1.00 98.75 79 LEU A CA 1
ATOM 596 C C . LEU A 1 79 ? 0.148 0.524 -10.316 1.00 98.75 79 LEU A C 1
ATOM 598 O O . LEU A 1 79 ? -0.905 -0.077 -10.101 1.00 98.75 79 LEU A O 1
ATOM 602 N N . ASP A 1 80 ? 0.710 1.319 -9.410 1.00 98.75 80 ASP A N 1
ATOM 603 C CA . ASP A 1 80 ? 0.125 1.599 -8.102 1.00 98.75 80 ASP A CA 1
ATOM 604 C C . ASP A 1 80 ? -0.398 3.037 -8.031 1.00 98.75 80 ASP A C 1
ATOM 606 O O . ASP A 1 80 ? 0.321 3.974 -8.372 1.00 98.75 80 ASP A O 1
ATOM 610 N N . THR A 1 81 ? -1.628 3.230 -7.552 1.00 98.75 81 THR A N 1
ATOM 611 C CA . THR A 1 81 ? -2.230 4.549 -7.302 1.00 98.75 81 THR A CA 1
ATOM 612 C C . THR A 1 81 ? -3.077 4.553 -6.027 1.00 98.75 81 THR A C 1
ATOM 614 O O . THR A 1 81 ? -3.149 3.547 -5.321 1.00 98.75 81 THR A O 1
ATOM 617 N N . ALA A 1 82 ? -3.664 5.700 -5.687 1.00 98.44 82 ALA A N 1
ATOM 618 C CA . ALA A 1 82 ? -4.669 5.864 -4.643 1.00 98.44 82 ALA A CA 1
ATOM 619 C C . ALA A 1 82 ? -5.404 7.210 -4.814 1.00 98.44 82 ALA A C 1
ATOM 621 O O . ALA A 1 82 ? -4.802 8.167 -5.309 1.00 98.44 82 ALA A O 1
ATOM 622 N N . PRO A 1 83 ? -6.636 7.358 -4.296 1.00 97.38 83 PRO A N 1
ATOM 623 C CA . PRO A 1 83 ? -7.334 8.646 -4.256 1.00 97.38 83 PRO A CA 1
ATOM 624 C C . PRO A 1 83 ? -6.563 9.737 -3.498 1.00 97.38 83 PRO A C 1
ATOM 626 O O . PRO A 1 83 ? -6.544 10.893 -3.912 1.00 97.38 83 PRO A O 1
ATOM 629 N N . ALA A 1 84 ? -5.878 9.379 -2.406 1.00 95.62 84 ALA A N 1
ATOM 630 C CA . ALA A 1 84 ? -5.102 10.345 -1.619 1.00 95.62 84 ALA A CA 1
ATOM 631 C C . ALA A 1 84 ? -3.888 10.928 -2.372 1.00 95.62 84 ALA A C 1
ATOM 633 O O . ALA A 1 84 ? -3.324 11.933 -1.945 1.00 95.62 84 ALA A O 1
ATOM 634 N N . TYR A 1 85 ? -3.462 10.321 -3.482 1.00 96.62 85 TYR A N 1
ATOM 635 C CA . TYR A 1 85 ? -2.232 10.704 -4.168 1.00 96.62 85 TYR A CA 1
ATOM 636 C C . TYR A 1 85 ? -2.417 11.930 -5.055 1.00 96.62 85 TYR A C 1
ATOM 638 O O . TYR A 1 85 ? -3.286 11.969 -5.933 1.00 96.62 85 TYR A O 1
ATOM 646 N N . GLY A 1 86 ? -1.570 12.933 -4.817 1.00 92.69 86 GLY A N 1
ATOM 647 C CA . GLY A 1 86 ? -1.600 14.201 -5.537 1.00 92.69 86 GLY A CA 1
ATOM 648 C C . GLY A 1 86 ? -2.957 14.902 -5.463 1.00 92.69 86 GLY A C 1
ATOM 649 O O . GLY A 1 86 ? -3.322 15.563 -6.424 1.00 92.69 86 GLY A O 1
ATOM 650 N N . ASN A 1 87 ? -3.731 14.719 -4.383 1.00 93.62 87 ASN A N 1
ATOM 651 C CA . ASN A 1 87 ? -5.108 15.214 -4.263 1.00 93.62 87 ASN A CA 1
ATOM 652 C C . ASN A 1 87 ? -5.997 14.761 -5.442 1.00 93.62 87 ASN A C 1
ATOM 654 O O . ASN A 1 87 ? -6.460 15.570 -6.251 1.00 93.62 87 ASN A O 1
ATOM 658 N N . LEU A 1 88 ? -6.198 13.442 -5.566 1.00 96.62 88 LEU A N 1
ATOM 659 C CA . LEU A 1 88 ? -6.956 12.773 -6.636 1.00 96.62 88 LEU A CA 1
ATOM 660 C C . LEU A 1 88 ? -6.317 12.827 -8.039 1.00 96.62 88 LEU A C 1
ATOM 662 O O . LEU A 1 88 ? -6.885 12.273 -8.983 1.00 96.62 88 LEU A O 1
ATOM 666 N N . GLN A 1 89 ? -5.172 13.491 -8.222 1.00 98.25 89 GLN A N 1
ATOM 667 C CA . GLN A 1 89 ? -4.564 13.653 -9.549 1.00 98.25 89 GLN A CA 1
ATOM 668 C C . GLN A 1 89 ? -3.914 12.370 -10.069 1.00 98.25 89 GLN A C 1
ATOM 670 O O . GLN A 1 89 ? -3.907 12.160 -11.280 1.00 98.25 89 GLN A O 1
ATOM 675 N N . SER A 1 90 ? -3.435 11.488 -9.188 1.00 98.56 90 SER A N 1
ATOM 676 C CA . SER A 1 90 ? -2.794 10.234 -9.605 1.00 98.56 90 SER A CA 1
ATOM 677 C C . SER A 1 90 ? -3.719 9.345 -10.434 1.00 98.56 90 SER A C 1
ATOM 679 O O . SER A 1 90 ? -3.358 8.939 -11.538 1.00 98.56 90 SER A O 1
ATOM 681 N N . GLU A 1 91 ? -4.952 9.122 -9.971 1.00 98.75 91 GLU A N 1
ATOM 682 C CA . GLU A 1 91 ? -5.938 8.318 -10.705 1.00 98.75 91 GLU A CA 1
ATOM 683 C C . GLU A 1 91 ? -6.300 8.957 -12.055 1.00 98.75 91 GLU A C 1
ATOM 685 O O . GLU A 1 91 ? -6.393 8.260 -13.062 1.00 98.75 91 GLU A O 1
ATOM 690 N N . LYS A 1 92 ? -6.396 10.292 -12.118 1.00 98.69 92 LYS A N 1
ATOM 691 C CA . LYS A 1 92 ? -6.626 11.020 -13.379 1.00 98.69 92 LYS A CA 1
ATOM 692 C C . LYS A 1 92 ? -5.431 10.932 -14.336 1.00 98.69 92 LYS A C 1
ATOM 694 O O . LYS A 1 92 ? -5.616 10.940 -15.550 1.00 98.69 92 LYS A O 1
ATOM 699 N N . GLY A 1 93 ? -4.207 10.866 -13.813 1.00 98.50 93 GLY A N 1
ATOM 700 C CA . GLY A 1 93 ? -3.002 10.629 -14.608 1.00 98.50 93 GLY A CA 1
ATOM 701 C C . GLY A 1 93 ? -2.987 9.223 -15.199 1.00 98.50 93 GLY A C 1
ATOM 702 O O . GLY A 1 93 ? -2.774 9.059 -16.398 1.00 98.50 93 GLY A O 1
ATOM 703 N N . TYR A 1 94 ? -3.322 8.208 -14.402 1.00 98.62 94 TYR A N 1
ATOM 704 C CA . TYR A 1 94 ? -3.450 6.843 -14.912 1.00 98.62 94 TYR A CA 1
ATOM 705 C C . TYR A 1 94 ? -4.633 6.650 -15.864 1.00 98.62 94 TYR A C 1
ATOM 707 O O . TYR A 1 94 ? -4.537 5.802 -16.745 1.00 98.62 94 TYR A O 1
ATOM 715 N N . ALA A 1 95 ? -5.681 7.475 -15.798 1.00 98.69 95 ALA A N 1
ATOM 716 C CA . ALA A 1 95 ? -6.709 7.493 -16.840 1.00 98.69 95 ALA A CA 1
ATOM 717 C C . ALA A 1 95 ? -6.134 7.834 -18.225 1.00 98.69 95 ALA A C 1
ATOM 719 O O . ALA A 1 95 ? -6.560 7.267 -19.228 1.00 98.69 95 ALA A O 1
ATOM 720 N N . ARG A 1 96 ? -5.110 8.700 -18.300 1.00 98.62 96 ARG A N 1
ATOM 721 C CA . ARG A 1 96 ? -4.388 8.968 -19.558 1.00 98.62 96 ARG A CA 1
ATOM 722 C C . ARG A 1 96 ? -3.593 7.753 -20.030 1.00 98.62 96 ARG A C 1
ATOM 724 O O . ARG A 1 96 ? -3.568 7.468 -21.222 1.00 98.62 96 ARG A O 1
ATOM 731 N N . VAL A 1 97 ? -2.991 7.012 -19.099 1.00 98.62 97 VAL A N 1
ATOM 732 C CA . VAL A 1 97 ? -2.276 5.761 -19.399 1.00 98.62 97 VAL A CA 1
ATOM 733 C C . VAL A 1 97 ? -3.235 4.691 -19.927 1.00 98.62 97 VAL A C 1
ATOM 735 O O . VAL A 1 97 ? -2.941 4.068 -20.943 1.00 98.62 97 VAL A O 1
ATOM 738 N N . ILE A 1 98 ? -4.400 4.523 -19.292 1.00 98.44 98 ILE A N 1
ATOM 739 C CA . ILE A 1 98 ? -5.460 3.590 -19.708 1.00 98.44 98 ILE A CA 1
ATOM 740 C C . ILE A 1 98 ? -6.058 3.994 -21.063 1.00 98.44 98 ILE A C 1
ATOM 742 O O . ILE A 1 98 ? -6.342 3.136 -21.888 1.00 98.44 98 ILE A O 1
ATOM 746 N N . ALA A 1 99 ? -6.201 5.288 -21.351 1.00 98.12 99 ALA A N 1
ATOM 747 C CA . ALA A 1 99 ? -6.634 5.735 -22.675 1.00 98.12 99 ALA A CA 1
ATOM 748 C C . ALA A 1 99 ? -5.599 5.412 -23.775 1.00 98.12 99 ALA A C 1
ATOM 750 O O . ALA A 1 99 ? -5.966 5.195 -24.927 1.00 98.12 99 ALA A O 1
ATOM 751 N N . ALA A 1 100 ? -4.309 5.365 -23.426 1.00 98.06 100 ALA A N 1
ATOM 752 C CA . ALA A 1 100 ? -3.206 5.138 -24.362 1.00 98.06 100 ALA A CA 1
ATOM 753 C C . ALA A 1 100 ? -2.770 3.664 -24.497 1.00 98.06 100 ALA A C 1
ATOM 755 O O . ALA A 1 100 ? -1.935 3.346 -25.352 1.00 98.06 100 ALA A O 1
ATOM 756 N N . ARG A 1 101 ? -3.260 2.758 -23.643 1.00 96.81 101 ARG A N 1
ATOM 757 C CA . ARG A 1 101 ? -2.873 1.337 -23.597 1.00 96.81 101 ARG A CA 1
ATOM 758 C C . ARG A 1 101 ? -4.079 0.479 -23.223 1.00 96.81 101 ARG A C 1
ATOM 760 O O . ARG A 1 101 ? -4.890 0.875 -22.401 1.00 96.81 101 ARG A O 1
ATOM 767 N N . LYS A 1 102 ? -4.175 -0.738 -23.766 1.00 95.00 102 LYS A N 1
ATOM 768 C CA . LYS A 1 102 ? -5.240 -1.682 -23.381 1.00 95.00 102 LYS A CA 1
ATOM 769 C C . LYS A 1 102 ? -5.213 -1.907 -21.864 1.00 95.00 102 LYS A C 1
ATOM 771 O O . LYS A 1 102 ? -4.169 -2.276 -21.341 1.00 95.00 102 LYS A O 1
ATOM 776 N N . ARG A 1 103 ? -6.346 -1.735 -21.174 1.00 96.12 103 ARG A N 1
ATOM 777 C CA . ARG A 1 103 ? -6.442 -1.864 -19.706 1.00 96.12 103 ARG A CA 1
ATOM 778 C C . ARG A 1 103 ? -5.819 -3.161 -19.176 1.00 96.12 103 ARG A C 1
ATOM 780 O O . ARG A 1 103 ? -5.108 -3.127 -18.174 1.00 96.12 103 ARG A O 1
ATOM 787 N N . ASP A 1 104 ? -6.035 -4.271 -19.876 1.00 96.75 104 ASP A N 1
ATOM 788 C CA . ASP A 1 104 ? -5.555 -5.599 -19.477 1.00 96.75 104 ASP A CA 1
ATOM 789 C C . ASP A 1 104 ? -4.097 -5.894 -19.868 1.00 96.75 104 ASP A C 1
ATOM 791 O O . ASP A 1 104 ? -3.613 -7.004 -19.653 1.00 96.75 104 ASP A O 1
ATOM 795 N N . SER A 1 105 ? -3.352 -4.927 -20.421 1.00 97.56 105 SER A N 1
ATOM 796 C CA . SER A 1 105 ? -1.922 -5.110 -20.706 1.00 97.56 105 SER A CA 1
ATOM 797 C C . SER A 1 105 ? -1.016 -4.909 -19.485 1.00 97.56 105 SER A C 1
ATOM 799 O O . SER A 1 105 ? 0.169 -5.222 -19.559 1.00 97.56 105 SER A O 1
ATOM 801 N N . PHE A 1 106 ? -1.547 -4.436 -18.354 1.00 98.69 106 PHE A N 1
ATOM 802 C CA . PHE A 1 106 ? -0.829 -4.257 -17.086 1.00 98.69 106 PHE A CA 1
ATOM 803 C C . PHE A 1 106 ? -1.752 -4.516 -15.887 1.00 98.69 106 PHE A C 1
ATOM 805 O O . PHE A 1 106 ? -2.975 -4.499 -16.008 1.00 98.69 106 PHE A O 1
ATOM 812 N N . PHE A 1 107 ? -1.171 -4.768 -14.719 1.00 98.88 107 PHE A N 1
ATOM 813 C CA . PHE A 1 107 ? -1.866 -4.844 -13.439 1.00 98.88 107 PHE A CA 1
ATOM 814 C C . PHE A 1 107 ? -2.026 -3.450 -12.831 1.00 98.88 107 PHE A C 1
ATOM 816 O O . PHE A 1 107 ? -1.082 -2.657 -12.824 1.00 98.88 107 PHE A O 1
ATOM 823 N N . LEU A 1 108 ? -3.208 -3.165 -12.289 1.00 98.88 108 LEU A N 1
ATOM 824 C CA . LEU A 1 108 ? -3.533 -1.882 -11.672 1.00 98.88 108 LEU A CA 1
ATOM 825 C C . LEU A 1 108 ? -4.026 -2.069 -10.237 1.00 98.88 108 LEU A C 1
ATOM 827 O O . LEU A 1 108 ? -4.967 -2.826 -9.985 1.00 98.88 108 LEU A O 1
ATOM 831 N N . ASN A 1 109 ? -3.416 -1.331 -9.313 1.00 98.88 109 ASN A N 1
ATOM 832 C CA . ASN A 1 109 ? -3.829 -1.253 -7.918 1.00 98.88 109 ASN A CA 1
ATOM 833 C C . ASN A 1 109 ? -4.314 0.154 -7.558 1.00 98.88 109 ASN A C 1
ATOM 835 O O . ASN A 1 109 ? -3.614 1.127 -7.831 1.00 98.88 109 ASN A O 1
ATOM 839 N N . THR A 1 110 ? -5.446 0.246 -6.857 1.00 98.81 110 THR A N 1
ATOM 840 C CA . THR A 1 110 ? -5.846 1.461 -6.123 1.00 98.81 110 THR A CA 1
ATOM 841 C C . THR A 1 110 ? -6.123 1.146 -4.650 1.00 98.81 110 THR A C 1
ATOM 843 O O . THR A 1 110 ? -5.973 0.007 -4.204 1.00 98.81 110 THR A O 1
ATOM 846 N N . LYS A 1 111 ? -6.478 2.153 -3.851 1.00 98.75 111 LYS A N 1
ATOM 847 C CA . LYS A 1 111 ? -6.624 2.027 -2.396 1.00 98.75 111 LYS A CA 1
ATOM 848 C C . LYS A 1 111 ? -7.862 2.752 -1.882 1.00 98.75 111 LYS A C 1
ATOM 850 O O . LYS A 1 111 ? -8.362 3.674 -2.520 1.00 98.75 111 LYS A O 1
ATOM 855 N N . ILE A 1 112 ? -8.319 2.370 -0.696 1.00 98.19 112 ILE A N 1
ATOM 856 C CA . ILE A 1 112 ? -9.444 3.011 -0.013 1.00 98.19 112 ILE A CA 1
ATOM 857 C C . ILE A 1 112 ? -8.901 3.982 1.038 1.00 98.19 112 ILE A C 1
ATOM 859 O O . ILE A 1 112 ? -8.638 3.598 2.173 1.00 98.19 112 ILE A O 1
ATOM 863 N N . SER A 1 113 ? -8.696 5.238 0.633 1.00 94.38 113 SER A N 1
ATOM 864 C CA . SER A 1 113 ? -8.059 6.279 1.462 1.00 94.38 113 SER A CA 1
ATOM 865 C C . SER A 1 113 ? -8.942 6.886 2.551 1.00 94.38 113 SER A C 1
ATOM 867 O O . SER A 1 113 ? -8.425 7.573 3.417 1.00 94.38 113 SER A O 1
ATOM 869 N N . MET A 1 114 ? -10.266 6.749 2.458 1.00 91.25 114 MET A N 1
ATOM 870 C CA . MET A 1 114 ? -11.182 7.454 3.364 1.00 91.25 114 MET A CA 1
ATOM 871 C C . MET A 1 114 ? -11.627 6.609 4.554 1.00 91.25 114 MET A C 1
ATOM 873 O O . MET A 1 114 ? -12.263 7.138 5.457 1.00 91.25 114 MET A O 1
ATOM 877 N N . TRP A 1 115 ? -11.349 5.307 4.554 1.00 93.69 115 TRP A N 1
ATOM 878 C CA . TRP A 1 115 ? -11.917 4.393 5.542 1.00 93.69 115 TRP A CA 1
ATOM 879 C C . TRP A 1 115 ? -11.354 4.627 6.950 1.00 93.69 115 TRP A C 1
ATOM 881 O O . TRP A 1 115 ? -12.113 4.801 7.903 1.00 93.69 115 TRP A O 1
ATOM 891 N N . ASP A 1 116 ? -10.033 4.691 7.071 1.00 87.56 116 ASP A N 1
ATOM 892 C CA . ASP A 1 116 ? -9.303 4.937 8.315 1.00 87.56 116 ASP A CA 1
ATOM 893 C C . ASP A 1 116 ? -9.509 6.375 8.804 1.00 87.56 116 ASP A C 1
ATOM 895 O O . ASP A 1 116 ? -9.817 6.583 9.97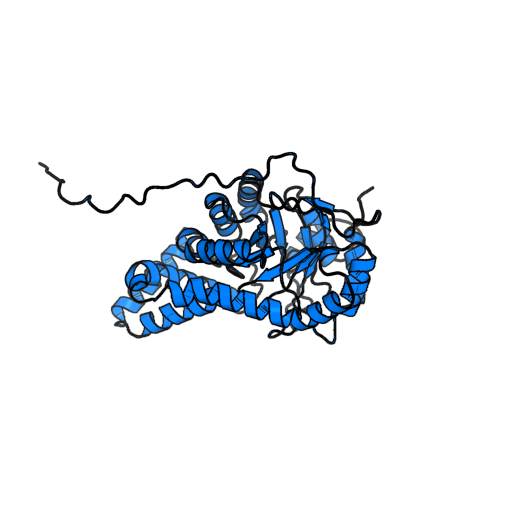8 1.00 87.56 116 ASP A O 1
ATOM 899 N N . ILE A 1 117 ? -9.462 7.353 7.890 1.00 89.62 117 ILE A N 1
ATOM 900 C CA . ILE A 1 117 ? -9.763 8.762 8.184 1.00 89.62 117 ILE A CA 1
ATOM 901 C C . ILE A 1 117 ? -11.183 8.900 8.750 1.00 89.62 117 ILE A C 1
ATOM 903 O O . ILE A 1 117 ? -11.388 9.562 9.770 1.00 89.62 117 ILE A O 1
ATOM 907 N N . ASN A 1 118 ? -12.170 8.254 8.120 1.00 94.44 118 ASN A N 1
ATOM 908 C CA . ASN A 1 118 ? -13.556 8.279 8.581 1.00 94.44 118 ASN A CA 1
ATOM 909 C C . ASN A 1 118 ? -13.704 7.614 9.954 1.00 94.44 118 ASN A C 1
ATOM 911 O O . ASN A 1 118 ? -14.327 8.186 10.846 1.00 94.44 118 ASN A O 1
ATOM 915 N N . ARG A 1 119 ? -13.091 6.440 10.157 1.00 95.12 119 ARG A N 1
ATOM 916 C CA . ARG A 1 119 ? -13.089 5.750 11.454 1.00 95.12 119 ARG A CA 1
ATOM 917 C C . ARG A 1 119 ? -12.484 6.624 12.556 1.00 95.12 119 ARG A C 1
ATOM 919 O O . ARG A 1 119 ? -13.099 6.764 13.612 1.00 95.12 119 ARG A O 1
ATOM 926 N N . GLY A 1 120 ? -11.325 7.229 12.303 1.00 94.00 120 GLY A N 1
ATOM 927 C CA . GLY A 1 120 ? -10.668 8.138 13.240 1.00 94.00 120 GLY A CA 1
ATOM 928 C C . GLY A 1 120 ? -11.561 9.323 13.603 1.00 94.00 120 GLY A C 1
ATOM 929 O O . GLY A 1 120 ? -11.764 9.595 14.783 1.00 94.00 120 GLY A O 1
ATOM 930 N N . LYS A 1 121 ? -12.171 9.973 12.603 1.00 95.12 121 LYS A N 1
ATOM 931 C CA . LYS A 1 121 ? -13.084 11.105 12.815 1.00 95.12 121 LYS A CA 1
ATOM 932 C C . LYS A 1 121 ? -14.308 10.726 13.651 1.00 95.12 121 LYS A C 1
ATOM 934 O O . LYS A 1 121 ? -14.610 11.410 14.621 1.00 95.12 121 LYS A O 1
ATOM 939 N N . LEU A 1 122 ? -14.990 9.635 13.306 1.00 95.62 122 LEU A N 1
ATOM 940 C CA . LEU A 1 122 ? -16.197 9.191 14.007 1.00 95.62 122 LEU A CA 1
ATOM 941 C C . LEU A 1 122 ? -15.942 8.945 15.496 1.00 95.62 122 LEU A C 1
ATOM 943 O O . LEU A 1 122 ? -16.726 9.371 16.345 1.00 95.62 122 LEU A O 1
ATOM 947 N N . PHE A 1 123 ? -14.833 8.280 15.825 1.00 97.50 123 PHE A N 1
ATOM 948 C CA . PHE A 1 123 ? -14.481 8.045 17.220 1.00 97.50 123 PHE A CA 1
ATOM 949 C C . PHE A 1 123 ? -13.924 9.282 17.913 1.00 97.50 123 PHE A C 1
ATOM 951 O O . PHE A 1 123 ? -14.166 9.433 19.107 1.00 97.50 123 PHE A O 1
ATOM 958 N N . GLN A 1 124 ? -13.265 10.193 17.196 1.00 96.50 124 GLN A N 1
ATOM 959 C CA . GLN A 1 124 ? -12.861 11.483 17.749 1.00 96.50 124 GLN A CA 1
ATOM 960 C C . GLN A 1 124 ? -14.078 12.325 18.157 1.00 96.50 124 GLN A C 1
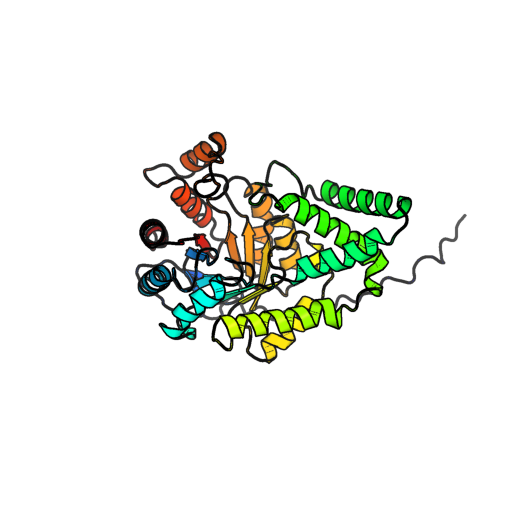ATOM 962 O O . GLN A 1 124 ? -14.092 12.879 19.255 1.00 96.50 124 GLN A O 1
ATOM 967 N N . ASP A 1 125 ? -15.116 12.378 17.321 1.00 96.62 125 ASP A N 1
ATOM 968 C CA . ASP A 1 125 ? -16.343 13.130 17.608 1.00 96.62 125 ASP A CA 1
ATOM 969 C C . ASP A 1 125 ? -17.062 12.555 18.848 1.00 96.62 125 ASP A C 1
ATOM 971 O O . ASP A 1 125 ? -17.524 13.302 19.711 1.00 96.62 125 ASP A O 1
ATOM 975 N N . ILE A 1 126 ? -17.093 11.222 18.995 1.00 97.50 126 ILE A N 1
ATOM 976 C CA . ILE A 1 126 ? -17.604 10.568 20.210 1.00 97.50 126 ILE A CA 1
ATOM 977 C C . ILE A 1 126 ? -16.717 10.879 21.418 1.00 97.50 126 ILE A C 1
ATOM 979 O O . ILE A 1 126 ? -17.235 11.202 22.481 1.00 97.50 126 ILE A O 1
ATOM 983 N N . PHE A 1 127 ? -15.398 10.760 21.271 1.00 98.00 127 PHE A N 1
ATOM 984 C CA . PHE A 1 127 ? -14.428 10.962 22.345 1.00 98.00 127 PHE A CA 1
ATOM 985 C C . PHE A 1 127 ? -14.552 12.358 22.961 1.00 98.00 127 PHE A C 1
ATOM 987 O O . PHE A 1 127 ? -14.628 12.486 24.181 1.00 98.00 127 PHE A O 1
ATOM 994 N N . LEU A 1 128 ? -14.656 13.391 22.120 1.00 97.69 128 LEU A N 1
ATOM 995 C CA . LEU A 1 128 ? -14.799 14.780 22.561 1.00 97.69 128 LEU A CA 1
ATOM 996 C C . LEU A 1 128 ? -16.130 15.055 23.275 1.00 97.69 128 LEU A C 1
ATOM 998 O O . LEU A 1 128 ? -16.229 16.037 24.004 1.00 97.69 128 LEU A O 1
ATOM 1002 N N . SER A 1 129 ? -17.138 14.192 23.107 1.00 97.25 129 SER A N 1
ATOM 1003 C CA . SER A 1 129 ? -18.414 14.302 23.821 1.00 97.25 129 SER A CA 1
ATOM 1004 C C . SER A 1 129 ? -18.397 13.650 25.211 1.00 97.25 129 SER A C 1
ATOM 1006 O O . SER A 1 129 ? -19.423 13.668 25.891 1.00 97.25 129 SER A O 1
ATOM 1008 N N . LEU A 1 130 ? -17.308 12.983 25.610 1.00 97.94 130 LEU A N 1
ATOM 1009 C CA . LEU A 1 130 ? -17.204 12.283 26.895 1.00 97.94 130 LEU A CA 1
ATOM 1010 C C . LEU A 1 130 ? -16.670 13.213 27.997 1.00 97.94 130 LEU A C 1
ATOM 1012 O O . LEU A 1 130 ? -15.944 14.159 27.690 1.00 97.94 130 LEU A O 1
ATOM 1016 N N . PRO A 1 131 ? -16.951 12.936 29.286 1.00 98.19 131 PRO A N 1
ATOM 1017 C CA . PRO A 1 131 ? -16.311 13.643 30.394 1.00 98.19 131 PRO A CA 1
ATOM 1018 C C . PRO A 1 131 ? -14.781 13.541 30.336 1.00 98.19 131 PRO A C 1
ATOM 1020 O O . PRO A 1 131 ? -14.243 12.494 29.970 1.00 98.19 131 PRO A O 1
ATOM 1023 N N . GLU A 1 132 ? -14.068 14.586 30.766 1.00 98.00 132 GLU A N 1
ATOM 1024 C CA . GLU A 1 132 ? -12.595 14.624 30.728 1.00 98.00 132 GLU A CA 1
ATOM 1025 C C . GLU A 1 132 ? -11.927 13.447 31.457 1.00 98.00 132 GLU A C 1
ATOM 1027 O O . GLU A 1 132 ? -10.862 12.978 31.057 1.00 98.00 132 GLU A O 1
ATOM 1032 N N . THR A 1 133 ? -12.543 12.953 32.533 1.00 97.94 133 THR A N 1
ATOM 1033 C CA . THR A 1 133 ? -12.048 11.797 33.292 1.00 97.94 133 THR A CA 1
ATOM 1034 C C . THR A 1 133 ? -12.054 10.521 32.452 1.00 97.94 133 THR A C 1
ATOM 1036 O O . THR A 1 133 ? -11.077 9.772 32.463 1.00 97.94 133 THR A O 1
ATOM 1039 N N . GLU A 1 134 ? -13.115 10.297 31.677 1.00 97.75 134 GLU A N 1
ATOM 1040 C CA . GLU A 1 134 ? -13.216 9.161 30.760 1.00 97.75 134 GLU A CA 1
ATOM 1041 C C . GLU A 1 134 ? -12.272 9.344 29.563 1.00 97.75 134 GLU A C 1
ATOM 1043 O O . GLU A 1 134 ? -11.579 8.401 29.185 1.00 97.75 134 GLU A O 1
ATOM 1048 N N . GLN A 1 135 ? -12.152 10.564 29.025 1.00 98.31 135 GLN A N 1
ATOM 1049 C CA . GLN A 1 135 ? -11.195 10.881 27.958 1.00 98.31 135 GLN A CA 1
ATOM 1050 C C . GLN A 1 135 ? -9.752 10.515 28.343 1.00 98.31 135 GLN A C 1
ATOM 1052 O O . GLN A 1 135 ? -9.076 9.796 27.604 1.00 98.31 135 GLN A O 1
ATOM 1057 N N . LYS A 1 136 ? -9.293 10.941 29.528 1.00 97.88 136 LYS A N 1
ATOM 1058 C CA . LYS A 1 136 ? -7.943 10.630 30.036 1.00 97.88 136 LYS A CA 1
ATOM 1059 C C . LYS A 1 136 ? -7.715 9.125 30.181 1.00 97.88 136 LYS A C 1
ATOM 1061 O O . LYS A 1 136 ? -6.659 8.625 29.800 1.00 97.88 136 LYS A O 1
ATOM 1066 N N . LYS A 1 137 ? -8.714 8.393 30.683 1.00 97.94 137 LYS A N 1
ATOM 1067 C CA . LYS A 1 137 ? -8.648 6.933 30.834 1.00 97.94 137 LYS A CA 1
ATOM 1068 C C . LYS A 1 137 ? -8.471 6.232 29.483 1.00 97.94 137 LYS A C 1
ATOM 1070 O O . LYS A 1 137 ? -7.581 5.402 29.331 1.00 97.94 137 LYS A O 1
ATOM 1075 N N . LEU A 1 138 ? -9.284 6.598 28.493 1.00 97.75 138 LEU A N 1
ATOM 1076 C CA . LEU A 1 138 ? -9.241 6.016 27.147 1.00 97.75 138 LEU A CA 1
ATOM 1077 C C . LEU A 1 138 ? -7.918 6.313 26.430 1.00 97.75 138 LEU A C 1
ATOM 1079 O O . LEU A 1 138 ? -7.385 5.449 25.736 1.00 97.75 138 LEU A O 1
ATOM 1083 N N . GLN A 1 139 ? -7.370 7.516 26.619 1.00 97.31 139 GLN A N 1
ATOM 1084 C CA . GLN A 1 139 ? -6.049 7.877 26.104 1.00 97.31 139 GLN A CA 1
ATOM 1085 C C . GLN A 1 139 ? -4.931 7.051 26.752 1.00 97.31 139 GLN A C 1
ATOM 1087 O O . GLN A 1 139 ? -4.048 6.588 26.033 1.00 97.31 139 GLN A O 1
ATOM 1092 N N . SER A 1 140 ? -4.981 6.828 28.073 1.00 97.44 140 SER A N 1
ATOM 1093 C CA . SER A 1 140 ? -4.013 5.966 28.774 1.00 97.44 140 SER A CA 1
ATOM 1094 C C . SER A 1 140 ? -4.027 4.549 28.207 1.00 97.44 140 SER A C 1
ATOM 1096 O O . SER A 1 140 ? -2.989 4.040 27.798 1.00 97.44 140 SER A O 1
ATOM 1098 N N . GLU A 1 141 ? -5.212 3.950 28.068 1.00 96.94 141 GLU A N 1
ATOM 1099 C CA . GLU A 1 141 ? -5.364 2.598 27.516 1.00 96.94 141 GLU A CA 1
ATOM 1100 C C . GLU A 1 141 ? -4.838 2.492 26.074 1.00 96.94 141 GLU A C 1
ATOM 1102 O O . GLU A 1 141 ? -4.202 1.502 25.707 1.00 96.94 141 GLU A O 1
ATOM 1107 N N . ALA A 1 142 ? -5.063 3.522 25.251 1.00 96.62 142 ALA A N 1
ATOM 1108 C CA . ALA A 1 142 ? -4.541 3.569 23.887 1.00 96.62 142 ALA A CA 1
ATOM 1109 C C . ALA A 1 142 ? -3.004 3.636 23.860 1.00 96.62 142 ALA A C 1
ATOM 1111 O O . ALA A 1 142 ? -2.368 2.980 23.032 1.00 96.62 142 ALA A O 1
ATOM 1112 N N . MET A 1 143 ? -2.394 4.399 24.772 1.00 95.50 143 MET A N 1
ATOM 1113 C CA . MET A 1 143 ? -0.937 4.485 24.896 1.00 95.50 143 MET A CA 1
ATOM 1114 C C . MET A 1 143 ? -0.327 3.179 25.415 1.00 95.50 143 MET A C 1
ATOM 1116 O O . MET A 1 143 ? 0.646 2.698 24.835 1.00 95.50 143 MET A O 1
ATOM 1120 N N . GLU A 1 144 ? -0.944 2.548 26.415 1.00 95.00 144 GLU A N 1
ATOM 1121 C 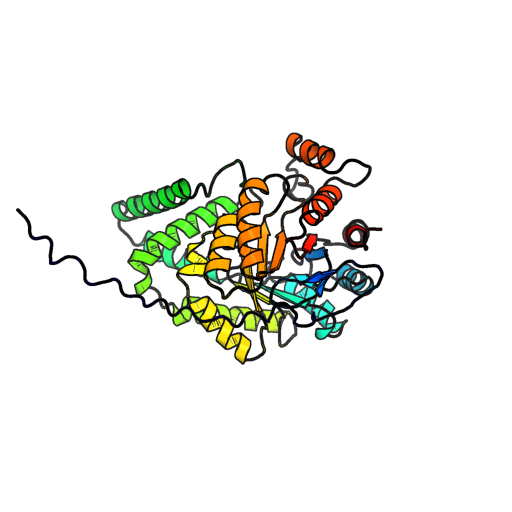CA . GLU A 1 144 ? -0.542 1.229 26.921 1.00 95.00 144 GLU A CA 1
ATOM 1122 C C . GLU A 1 144 ? -0.579 0.160 25.811 1.00 95.00 144 GLU A C 1
ATOM 1124 O O . GLU A 1 144 ? 0.315 -0.686 25.711 1.00 95.00 144 GLU A O 1
ATOM 1129 N N . GLU A 1 145 ? -1.577 0.211 24.917 1.00 91.88 145 GLU A N 1
ATOM 1130 C CA . GLU A 1 145 ? -1.657 -0.684 23.757 1.00 91.88 145 GLU A CA 1
ATOM 1131 C C . GLU A 1 145 ? -0.458 -0.509 22.807 1.00 91.88 145 GLU A C 1
ATOM 1133 O O . GLU A 1 145 ? 0.114 -1.500 22.334 1.00 91.88 145 GLU A O 1
ATOM 1138 N N . LEU A 1 146 ? -0.072 0.743 22.535 1.00 92.06 146 LEU A N 1
ATOM 1139 C CA . LEU A 1 146 ? 1.062 1.081 21.674 1.00 92.06 146 LEU A CA 1
ATOM 1140 C C . LEU A 1 146 ? 2.395 0.648 22.286 1.00 92.06 146 LEU A C 1
ATOM 1142 O O . LEU A 1 146 ? 3.235 0.085 21.576 1.00 92.06 146 LEU A O 1
ATOM 1146 N N . GLU A 1 147 ? 2.578 0.871 23.585 1.00 91.88 147 GLU A N 1
ATOM 1147 C CA . GLU A 1 147 ? 3.775 0.471 24.328 1.00 91.88 147 GLU A CA 1
ATOM 1148 C C . GLU A 1 147 ? 3.930 -1.048 24.355 1.00 91.88 147 GLU A C 1
ATOM 1150 O O . GLU A 1 147 ? 4.978 -1.574 23.974 1.00 91.88 147 GLU A O 1
ATOM 1155 N N . ARG A 1 148 ? 2.856 -1.777 24.685 1.00 91.31 148 ARG A N 1
ATOM 1156 C CA . ARG A 1 148 ? 2.852 -3.247 24.714 1.00 91.31 148 ARG A CA 1
ATOM 1157 C C . ARG A 1 148 ? 3.231 -3.860 23.364 1.00 91.31 148 ARG A C 1
ATOM 1159 O O . ARG A 1 148 ? 3.862 -4.914 23.320 1.00 91.31 148 ARG A O 1
ATOM 1166 N N . ARG A 1 149 ? 2.837 -3.226 22.254 1.00 88.25 149 ARG A N 1
ATOM 1167 C CA . ARG A 1 149 ? 3.194 -3.663 20.892 1.00 88.25 149 ARG A CA 1
ATOM 1168 C C . ARG A 1 149 ? 4.564 -3.172 20.429 1.00 88.25 149 ARG A C 1
ATOM 1170 O O . ARG A 1 149 ? 5.004 -3.587 19.360 1.00 88.25 149 ARG A O 1
ATOM 1177 N N . ARG A 1 150 ? 5.219 -2.285 21.186 1.00 89.12 150 ARG A N 1
ATOM 1178 C CA . ARG A 1 150 ? 6.402 -1.533 20.741 1.00 89.12 150 ARG A CA 1
ATOM 1179 C C . ARG A 1 150 ? 6.137 -0.835 19.401 1.00 89.12 150 ARG A C 1
ATOM 1181 O O . ARG A 1 150 ? 6.981 -0.808 18.513 1.00 89.12 150 ARG A O 1
ATOM 1188 N N . ALA A 1 151 ? 4.933 -0.287 19.227 1.00 85.69 151 ALA A N 1
ATOM 1189 C CA . ALA A 1 151 ? 4.470 0.295 17.964 1.00 85.69 151 ALA A CA 1
ATOM 1190 C C . ALA A 1 151 ? 5.201 1.608 17.593 1.00 85.69 151 ALA A C 1
ATOM 1192 O O . ALA A 1 151 ? 5.213 2.022 16.436 1.00 85.69 151 ALA A O 1
ATOM 1193 N N . LEU A 1 152 ? 5.802 2.265 18.590 1.00 86.50 152 LEU A N 1
ATOM 1194 C CA . LEU A 1 152 ? 6.520 3.540 18.472 1.00 86.50 152 LEU A CA 1
ATOM 1195 C C . LEU A 1 152 ? 8.047 3.390 18.579 1.00 86.50 152 LEU A C 1
ATOM 1197 O O . LEU A 1 152 ? 8.744 4.395 18.734 1.00 86.50 152 LEU A O 1
ATOM 1201 N N . ASP A 1 153 ? 8.554 2.156 18.519 1.00 88.00 153 ASP A N 1
ATOM 1202 C CA . ASP A 1 153 ? 9.966 1.851 18.737 1.00 88.00 153 ASP A CA 1
ATOM 1203 C C . ASP A 1 153 ? 10.868 2.559 17.702 1.00 88.00 153 ASP A C 1
ATOM 1205 O O . ASP A 1 153 ? 10.705 2.341 16.490 1.00 88.00 153 ASP A O 1
ATOM 1209 N N . PRO A 1 154 ? 11.809 3.414 18.152 1.00 83.06 154 PRO A N 1
ATOM 1210 C CA . PRO A 1 154 ? 12.695 4.174 17.273 1.00 83.06 154 PRO A CA 1
ATOM 1211 C C . PRO A 1 154 ? 13.610 3.294 16.412 1.00 83.06 154 PRO A C 1
ATOM 1213 O O . PRO A 1 154 ? 14.067 3.757 15.365 1.00 83.06 154 PRO A O 1
ATOM 1216 N N . ASP A 1 155 ? 13.845 2.034 16.796 1.00 79.88 155 ASP A N 1
ATOM 1217 C CA . ASP A 1 155 ? 14.754 1.139 16.077 1.00 79.88 155 ASP A CA 1
ATOM 1218 C C . ASP A 1 155 ? 14.205 0.703 14.712 1.00 79.88 155 ASP A C 1
ATOM 1220 O O . ASP A 1 155 ? 14.970 0.292 13.834 1.00 79.88 155 ASP A O 1
ATOM 1224 N N . TYR A 1 156 ? 12.888 0.811 14.495 1.00 83.44 156 TYR A N 1
ATOM 1225 C CA . TYR A 1 156 ? 12.275 0.466 13.211 1.00 83.44 156 TYR A CA 1
ATOM 1226 C C . TYR A 1 156 ? 11.365 1.551 12.623 1.00 83.44 156 TYR A C 1
ATOM 1228 O O . TYR A 1 156 ? 11.167 1.569 11.400 1.00 83.44 156 TYR A O 1
ATOM 1236 N N . ILE A 1 157 ? 10.806 2.461 13.427 1.00 84.69 157 ILE A N 1
ATOM 1237 C CA . ILE A 1 157 ? 9.980 3.551 12.897 1.00 84.69 157 ILE A CA 1
ATOM 1238 C C . ILE A 1 157 ? 10.880 4.615 12.245 1.00 84.69 157 ILE A C 1
ATOM 1240 O O . ILE A 1 157 ? 11.808 5.147 12.847 1.00 84.69 157 ILE A O 1
ATOM 1244 N N . CYS A 1 158 ? 10.639 4.906 10.966 1.00 83.44 158 CYS A N 1
ATOM 1245 C CA . CYS A 1 158 ? 11.506 5.777 10.160 1.00 83.44 158 CYS A CA 1
ATOM 1246 C C . CYS A 1 158 ? 10.861 7.124 9.781 1.00 83.44 158 CYS A C 1
ATOM 1248 O O . CYS A 1 158 ? 11.375 7.769 8.871 1.00 83.44 158 CYS A O 1
ATOM 1250 N N . ASP A 1 159 ? 9.758 7.516 10.433 1.00 83.19 159 ASP A N 1
ATOM 1251 C CA . ASP A 1 159 ? 9.048 8.800 10.268 1.00 83.19 159 ASP A CA 1
ATOM 1252 C C . ASP A 1 159 ? 8.978 9.292 8.803 1.00 83.19 159 ASP A C 1
ATOM 1254 O O . ASP A 1 159 ? 9.593 10.274 8.389 1.00 83.19 159 ASP A O 1
ATOM 1258 N N . TYR A 1 160 ? 8.230 8.565 7.970 1.00 84.25 160 TYR A N 1
ATOM 1259 C CA . TYR A 1 160 ? 8.120 8.826 6.533 1.00 84.25 160 TYR A CA 1
ATOM 1260 C C . TYR A 1 160 ? 7.277 10.060 6.192 1.00 84.25 160 TYR A C 1
ATOM 1262 O O . TYR A 1 160 ? 7.438 10.618 5.099 1.00 84.25 160 TYR A O 1
ATOM 1270 N N . THR A 1 161 ? 6.359 10.432 7.083 1.00 81.00 161 THR A N 1
ATOM 1271 C CA . THR A 1 161 ? 5.478 11.603 7.007 1.00 81.00 161 THR A CA 1
ATOM 1272 C C . THR A 1 161 ? 5.483 12.308 8.363 1.00 81.00 161 THR A C 1
ATOM 1274 O O . THR A 1 161 ? 5.783 11.696 9.386 1.00 81.00 161 THR A O 1
ATOM 1277 N N . ARG A 1 162 ? 5.133 13.600 8.383 1.00 81.19 162 ARG A N 1
ATOM 1278 C CA . ARG A 1 162 ? 5.051 14.373 9.636 1.00 81.19 162 ARG A CA 1
ATOM 1279 C C . ARG A 1 162 ? 3.965 13.844 10.582 1.00 81.19 162 ARG A C 1
ATOM 1281 O O . ARG A 1 162 ? 4.127 13.948 11.788 1.00 81.19 162 ARG A O 1
ATOM 1288 N N . SER A 1 163 ? 2.895 13.274 10.032 1.00 84.69 163 SER A N 1
ATOM 1289 C CA . SER A 1 163 ? 1.720 12.784 10.759 1.00 84.69 163 SER A CA 1
ATOM 1290 C C . SER A 1 163 ? 1.801 11.312 11.168 1.00 84.69 163 SER A C 1
ATOM 1292 O O . SER A 1 163 ? 0.921 10.852 11.883 1.00 84.69 163 SER A O 1
ATOM 1294 N N . GLN A 1 164 ? 2.832 10.560 10.759 1.00 88.62 164 GLN A N 1
ATOM 1295 C CA . GLN A 1 164 ? 2.857 9.097 10.894 1.00 88.62 164 GLN A CA 1
ATOM 1296 C C . GLN A 1 164 ? 2.588 8.601 12.328 1.00 88.62 164 GLN A C 1
ATOM 1298 O O . GLN A 1 164 ? 1.852 7.634 12.534 1.00 88.62 164 GLN A O 1
ATOM 1303 N N . ARG A 1 165 ? 3.195 9.251 13.328 1.00 90.94 165 ARG A N 1
ATOM 1304 C CA . ARG A 1 165 ? 3.015 8.885 14.742 1.00 90.94 165 ARG A CA 1
ATOM 1305 C C . ARG A 1 165 ? 1.645 9.288 15.275 1.00 90.94 165 ARG A C 1
ATOM 1307 O O . ARG A 1 165 ? 1.103 8.589 16.126 1.00 90.94 165 ARG A O 1
ATOM 1314 N N . ASP A 1 166 ? 1.088 10.383 14.777 1.00 91.44 166 ASP A N 1
ATOM 1315 C CA . ASP A 1 166 ? -0.244 10.841 15.167 1.00 91.44 166 ASP A CA 1
ATOM 1316 C C . ASP A 1 166 ? -1.319 9.939 14.567 1.00 91.44 166 ASP A C 1
ATOM 1318 O O . ASP A 1 166 ? -2.218 9.529 15.288 1.00 91.44 166 ASP A O 1
ATOM 1322 N N . GLU A 1 167 ? -1.161 9.506 13.314 1.00 91.19 167 GLU A N 1
ATOM 1323 C CA . GLU A 1 167 ? -2.009 8.481 12.686 1.00 91.19 167 GLU A CA 1
ATOM 1324 C C . GLU A 1 167 ? -2.052 7.202 13.535 1.00 91.19 167 GLU A C 1
ATOM 1326 O O . GLU A 1 167 ? -3.123 6.656 13.804 1.00 91.19 167 GLU A O 1
ATOM 1331 N N . LEU A 1 168 ? -0.893 6.762 14.036 1.00 92.19 168 LEU A N 1
ATOM 1332 C CA . LEU A 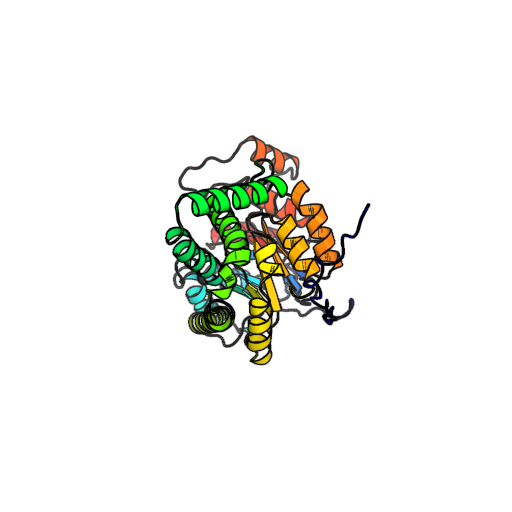1 168 ? -0.796 5.597 14.911 1.00 92.19 168 LEU A CA 1
ATOM 1333 C C . LEU A 1 168 ? -1.516 5.805 16.257 1.00 92.19 168 LEU A C 1
ATOM 1335 O O . LEU A 1 168 ? -2.214 4.900 16.719 1.00 92.19 168 LEU A O 1
ATOM 1339 N N . ARG A 1 169 ? -1.389 6.988 16.873 1.00 94.25 169 ARG A N 1
ATOM 1340 C CA . ARG A 1 169 ? -2.100 7.343 18.117 1.00 94.25 169 ARG A CA 1
ATOM 1341 C C . ARG A 1 169 ? -3.607 7.433 17.908 1.00 94.25 169 ARG A C 1
ATOM 1343 O O . ARG A 1 169 ? -4.362 6.868 18.696 1.00 94.25 169 ARG A O 1
ATOM 1350 N N . THR A 1 170 ? -4.047 8.084 16.835 1.00 95.25 170 THR A N 1
ATOM 1351 C CA . THR A 1 170 ? -5.460 8.172 16.455 1.00 95.25 170 THR A CA 1
ATOM 1352 C C . THR A 1 170 ? -6.042 6.783 16.218 1.00 95.25 170 THR A C 1
ATOM 1354 O O . THR A 1 170 ? -7.130 6.491 16.708 1.00 95.25 170 THR A O 1
ATOM 1357 N N . ALA A 1 171 ? -5.315 5.896 15.534 1.00 95.75 171 ALA A N 1
ATOM 1358 C CA . ALA A 1 171 ? -5.766 4.530 15.298 1.00 95.75 171 ALA A CA 1
ATOM 1359 C C . ALA A 1 171 ? -5.853 3.703 16.593 1.00 95.75 171 ALA A C 1
ATOM 1361 O O . ALA A 1 171 ? -6.814 2.951 16.754 1.00 95.75 171 ALA A O 1
ATOM 1362 N N . ALA A 1 172 ? -4.904 3.852 17.523 1.00 96.56 172 ALA A N 1
ATOM 1363 C CA . ALA A 1 172 ? -4.963 3.191 18.829 1.00 96.56 172 ALA A CA 1
ATOM 1364 C C . ALA A 1 172 ? -6.143 3.694 19.674 1.00 96.56 172 ALA A C 1
ATOM 1366 O O . ALA A 1 172 ? -6.907 2.891 20.207 1.00 96.56 172 ALA A O 1
ATOM 1367 N N . LEU A 1 173 ? -6.365 5.012 19.725 1.00 97.56 173 LEU A N 1
ATOM 1368 C CA . LEU A 1 173 ? -7.537 5.572 20.400 1.00 97.56 173 LEU A CA 1
ATOM 1369 C C . LEU A 1 173 ? -8.831 5.057 19.764 1.00 97.56 173 LEU A C 1
ATOM 1371 O O . LEU A 1 173 ? -9.726 4.613 20.478 1.00 97.56 173 LEU A O 1
ATOM 1375 N N . ALA A 1 174 ? -8.914 5.043 18.433 1.00 97.25 174 ALA A N 1
ATOM 1376 C CA . ALA A 1 174 ? -10.064 4.504 17.718 1.00 97.25 174 ALA A CA 1
ATOM 1377 C C . ALA A 1 174 ? -10.326 3.026 18.061 1.00 97.25 174 ALA A C 1
ATOM 1379 O O . ALA A 1 174 ? -11.485 2.658 18.208 1.00 97.25 174 ALA A O 1
ATOM 1380 N N . ASN A 1 175 ? -9.297 2.195 18.271 1.00 96.62 175 ASN A N 1
ATOM 1381 C CA . ASN A 1 175 ? -9.477 0.802 18.708 1.00 96.62 175 ASN A CA 1
ATOM 1382 C C . ASN A 1 175 ? -10.136 0.706 20.090 1.00 96.62 175 ASN A C 1
ATOM 1384 O O . ASN A 1 175 ? -11.093 -0.048 20.279 1.00 96.62 175 ASN A O 1
ATOM 1388 N N . VAL A 1 176 ? -9.634 1.473 21.064 1.00 97.12 176 VAL A N 1
ATOM 1389 C CA . VAL A 1 176 ? -10.193 1.502 22.426 1.00 97.12 176 VAL A CA 1
ATOM 1390 C C . VAL A 1 176 ? -11.629 2.026 22.397 1.00 97.12 176 VAL A C 1
ATOM 1392 O O . VAL A 1 176 ? -12.531 1.436 23.000 1.00 97.12 176 VAL A O 1
ATOM 1395 N N . MET A 1 177 ? -11.854 3.104 21.644 1.00 97.56 177 MET A N 1
ATOM 1396 C CA . MET A 1 177 ? -13.169 3.703 21.454 1.00 97.56 177 MET A CA 1
ATOM 1397 C C . MET A 1 177 ? -14.143 2.734 20.801 1.00 97.56 177 MET A C 1
ATOM 1399 O O . MET A 1 177 ? -15.284 2.638 21.239 1.00 97.56 177 MET A O 1
ATOM 1403 N N . GLU A 1 178 ? -13.716 1.982 19.795 1.00 95.50 178 GLU A N 1
ATOM 1404 C CA . GLU A 1 178 ? -14.569 1.032 19.094 1.00 95.50 178 GLU A CA 1
ATOM 1405 C C . GLU A 1 178 ? -15.043 -0.103 19.997 1.00 95.50 178 GLU A C 1
ATOM 1407 O O . GLU A 1 178 ? -16.228 -0.441 19.986 1.00 95.50 178 GLU A O 1
ATOM 1412 N N . ASN A 1 179 ? -14.162 -0.626 20.851 1.00 94.31 179 ASN A N 1
ATOM 1413 C CA . ASN A 1 179 ? -14.521 -1.680 21.799 1.00 94.31 179 ASN A CA 1
ATOM 1414 C C . ASN A 1 179 ? -15.648 -1.260 22.759 1.00 94.31 179 ASN A C 1
ATOM 1416 O O . ASN A 1 179 ? -16.455 -2.095 23.165 1.00 94.31 179 ASN A O 1
ATOM 1420 N N . ARG A 1 180 ? -15.724 0.028 23.117 1.00 95.06 180 ARG A N 1
ATOM 1421 C CA . ARG A 1 180 ? -16.718 0.555 24.071 1.00 95.06 180 ARG A CA 1
ATOM 1422 C C . ARG A 1 180 ? -17.929 1.190 23.400 1.00 95.06 180 ARG A C 1
ATOM 1424 O O . ARG A 1 180 ? -19.060 1.013 23.841 1.00 95.06 180 ARG A O 1
ATOM 1431 N N . TYR A 1 181 ? -17.686 1.938 22.333 1.00 96.19 181 TYR A N 1
ATOM 1432 C CA . TYR A 1 181 ? -18.641 2.845 21.705 1.00 96.19 181 TYR A CA 1
ATOM 1433 C C . TYR A 1 181 ? -18.964 2.466 20.259 1.00 96.19 181 TYR A C 1
ATOM 1435 O O . TYR A 1 181 ? -19.760 3.154 19.627 1.00 96.19 181 TYR A O 1
ATOM 1443 N N . GLY A 1 182 ? -18.428 1.361 19.729 1.00 93.88 182 GLY A N 1
ATOM 1444 C CA . GLY A 1 182 ? -18.658 0.929 18.346 1.00 93.88 182 GLY A CA 1
ATOM 1445 C C . GLY A 1 182 ? -20.135 0.730 17.987 1.00 93.88 182 GLY A C 1
ATOM 1446 O O . GLY A 1 182 ? -20.518 0.954 16.845 1.00 93.88 182 GLY A O 1
ATOM 1447 N N . ARG A 1 183 ? -20.999 0.419 18.967 1.00 94.69 183 ARG A N 1
ATOM 1448 C CA . ARG A 1 183 ? -22.463 0.335 18.771 1.00 94.69 183 ARG A CA 1
ATOM 1449 C C . ARG A 1 183 ? -23.125 1.676 18.429 1.00 94.69 183 ARG A C 1
ATOM 1451 O O . ARG A 1 183 ? -24.256 1.679 17.962 1.00 94.69 183 ARG A O 1
ATOM 1458 N N . ARG A 1 184 ? -22.446 2.804 18.664 1.00 95.00 184 ARG A N 1
ATOM 1459 C CA . ARG A 1 184 ? -22.918 4.149 18.290 1.00 95.00 184 ARG A CA 1
ATOM 1460 C C . ARG A 1 184 ? -22.652 4.476 16.819 1.00 95.00 184 ARG A C 1
ATOM 1462 O O . ARG A 1 184 ? -23.117 5.507 16.344 1.00 95.00 184 ARG A O 1
ATOM 1469 N N . ILE A 1 185 ? -21.898 3.633 16.114 1.00 95.62 185 ILE A N 1
ATOM 1470 C CA . ILE A 1 185 ? -21.548 3.824 14.710 1.00 95.62 185 ILE A CA 1
ATOM 1471 C C . ILE A 1 185 ? -22.391 2.894 13.842 1.00 95.62 185 ILE A C 1
ATOM 1473 O O . ILE A 1 185 ? -22.395 1.678 14.028 1.00 95.62 185 ILE A O 1
ATOM 1477 N N . ASP A 1 186 ? -23.044 3.456 12.828 1.00 96.06 186 ASP A N 1
ATOM 1478 C CA . ASP A 1 186 ? -23.597 2.667 11.729 1.00 96.06 186 ASP A CA 1
ATOM 1479 C C . ASP A 1 186 ? -22.444 2.159 10.850 1.00 96.06 186 ASP A C 1
ATOM 1481 O O . ASP A 1 186 ? -21.986 2.851 9.937 1.00 96.06 186 ASP A O 1
ATOM 1485 N N . ARG A 1 187 ? -21.936 0.962 11.158 1.00 95.50 187 ARG A N 1
ATOM 1486 C CA . ARG A 1 187 ? -20.817 0.326 10.439 1.00 95.50 187 ARG A CA 1
ATOM 1487 C C . ARG A 1 187 ? -21.185 -0.060 9.004 1.00 95.50 187 ARG A C 1
ATOM 1489 O O . ARG A 1 187 ? -20.325 -0.031 8.122 1.00 95.50 187 ARG A O 1
ATOM 1496 N N . GLY A 1 188 ? -22.461 -0.354 8.743 1.00 96.56 188 GLY A N 1
ATOM 1497 C CA . GLY A 1 188 ? -22.952 -0.662 7.401 1.00 96.56 188 GLY A CA 1
ATOM 1498 C C . GLY A 1 188 ? -22.760 0.526 6.461 1.00 96.56 188 GLY A C 1
ATOM 1499 O O . GLY A 1 188 ? -22.161 0.389 5.392 1.00 96.56 188 GLY A O 1
ATOM 1500 N N . ARG A 1 189 ? -23.182 1.713 6.900 1.00 96.62 189 ARG A N 1
ATOM 1501 C CA . ARG A 1 189 ? -22.995 2.959 6.149 1.00 96.62 189 ARG A CA 1
ATOM 1502 C C . ARG A 1 189 ? -21.548 3.451 6.175 1.00 96.62 189 ARG A C 1
ATOM 1504 O O . ARG A 1 189 ? -20.981 3.755 5.129 1.00 96.62 189 ARG A O 1
ATOM 1511 N N . ASN A 1 190 ? -20.944 3.543 7.358 1.00 96.75 190 ASN A N 1
ATOM 1512 C CA . ASN A 1 190 ? -19.674 4.25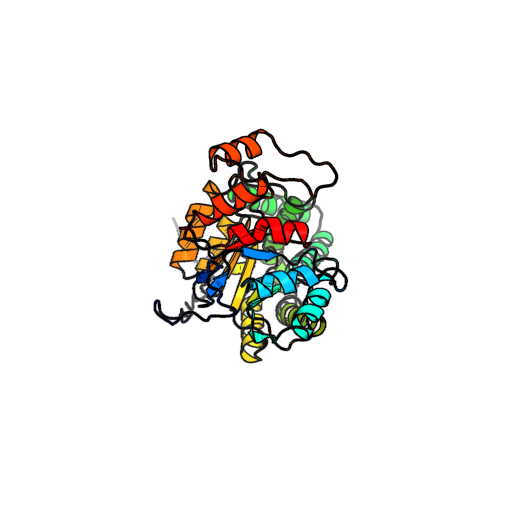2 7.539 1.00 96.75 190 ASN A CA 1
ATOM 1513 C C . ASN A 1 190 ? -18.435 3.438 7.158 1.00 96.75 190 ASN A C 1
ATOM 1515 O O . ASN A 1 190 ? -17.392 4.037 6.902 1.00 96.75 190 ASN A O 1
ATOM 1519 N N . TYR A 1 191 ? -18.528 2.106 7.111 1.00 97.00 191 TYR A N 1
ATOM 1520 C CA . TYR A 1 191 ? -17.425 1.243 6.682 1.00 97.00 191 TYR A CA 1
ATOM 1521 C C . TYR A 1 191 ? -17.750 0.558 5.362 1.00 97.00 191 TYR A C 1
ATOM 1523 O O . TYR A 1 191 ? -17.112 0.860 4.356 1.00 97.00 191 TYR A O 1
ATOM 1531 N N . ARG A 1 192 ? -18.756 -0.327 5.331 1.00 98.19 192 ARG A N 1
ATOM 1532 C CA . ARG A 1 192 ? -19.024 -1.157 4.146 1.00 98.19 192 ARG A CA 1
ATOM 1533 C C . ARG A 1 192 ? -19.400 -0.310 2.926 1.00 98.19 192 ARG A C 1
ATOM 1535 O O . ARG A 1 192 ? -18.775 -0.454 1.877 1.00 98.19 192 ARG A O 1
ATOM 1542 N N . GLN A 1 193 ? -20.402 0.563 3.051 1.00 98.44 193 GLN A N 1
ATOM 1543 C CA . GLN A 1 193 ? -20.864 1.383 1.926 1.00 98.44 193 GLN A CA 1
ATOM 1544 C C . GLN A 1 193 ? -19.805 2.408 1.499 1.00 98.44 193 GLN A C 1
ATOM 1546 O O . GLN A 1 193 ? -19.548 2.546 0.307 1.00 98.44 193 GLN A O 1
ATOM 1551 N N . LEU A 1 194 ? -19.104 3.029 2.454 1.00 98.31 194 LEU A N 1
ATOM 1552 C CA . LEU A 1 194 ? -17.994 3.944 2.166 1.00 98.31 194 LEU A CA 1
ATOM 1553 C C . LEU A 1 194 ? -16.902 3.291 1.304 1.00 98.31 194 LEU A C 1
ATOM 1555 O O . LEU A 1 194 ? -16.401 3.920 0.372 1.00 98.31 194 LEU A O 1
ATOM 1559 N N . ILE A 1 195 ? -16.532 2.035 1.582 1.00 98.69 195 ILE A N 1
ATOM 1560 C CA . ILE A 1 195 ? -15.541 1.298 0.780 1.00 98.69 195 ILE A CA 1
ATOM 1561 C C . ILE A 1 195 ? -16.037 1.109 -0.660 1.00 98.69 195 ILE A C 1
ATOM 1563 O O . ILE A 1 195 ? -15.280 1.347 -1.604 1.00 98.69 195 ILE A O 1
ATOM 1567 N N . ILE A 1 196 ? -17.303 0.711 -0.825 1.00 98.81 196 ILE A N 1
ATOM 1568 C CA . ILE A 1 196 ? -17.932 0.510 -2.138 1.00 98.81 196 ILE A CA 1
ATOM 1569 C C . ILE A 1 196 ? -17.938 1.823 -2.933 1.00 98.81 196 ILE A C 1
ATOM 1571 O O . ILE A 1 196 ? -17.427 1.869 -4.053 1.00 98.81 196 ILE A O 1
ATOM 1575 N N . ASP A 1 197 ? -18.422 2.905 -2.324 1.00 98.69 197 ASP A N 1
ATOM 1576 C CA . ASP A 1 197 ? -18.519 4.224 -2.956 1.00 98.69 197 ASP A CA 1
ATOM 1577 C C . ASP A 1 197 ? -17.138 4.790 -3.307 1.00 98.69 197 ASP A C 1
ATOM 1579 O O . ASP A 1 197 ? -16.957 5.457 -4.337 1.00 98.69 197 ASP A O 1
ATOM 1583 N N . SER A 1 198 ? -16.143 4.510 -2.461 1.00 98.50 198 SER A N 1
ATOM 1584 C CA . SER A 1 198 ? -14.759 4.906 -2.693 1.00 98.50 198 SER A CA 1
ATOM 1585 C C . SER A 1 198 ? -14.183 4.216 -3.927 1.00 98.50 198 SER A C 1
ATOM 1587 O O . SER A 1 198 ? -13.613 4.913 -4.772 1.00 98.50 198 SER A O 1
ATOM 1589 N N . LEU A 1 199 ? -14.330 2.890 -4.069 1.00 98.81 199 LEU A N 1
ATOM 1590 C CA . LEU A 1 199 ? -13.829 2.193 -5.258 1.00 98.81 199 LEU A CA 1
ATOM 1591 C C . LEU A 1 199 ? -14.581 2.634 -6.521 1.00 98.81 199 LEU A C 1
ATOM 1593 O O . LEU A 1 199 ? -13.943 2.917 -7.530 1.00 98.81 199 LEU A O 1
ATOM 1597 N N . ASP A 1 200 ? -15.902 2.798 -6.462 1.00 98.75 200 ASP A N 1
ATOM 1598 C CA . ASP A 1 200 ? -16.686 3.297 -7.602 1.00 98.75 200 ASP A CA 1
ATOM 1599 C C . ASP A 1 200 ? -16.229 4.685 -8.054 1.00 98.75 200 ASP A C 1
ATOM 1601 O O . ASP A 1 200 ? -16.142 4.981 -9.248 1.00 98.75 200 ASP A O 1
ATOM 1605 N N . SER A 1 201 ? -15.876 5.543 -7.099 1.00 98.69 201 SER A N 1
ATOM 1606 C CA . SER A 1 201 ? -15.314 6.858 -7.393 1.00 98.69 201 SER A CA 1
ATOM 1607 C C . SER A 1 201 ? -13.917 6.773 -8.011 1.00 98.69 201 SER A C 1
ATOM 1609 O O . SER A 1 201 ? -13.608 7.554 -8.912 1.00 98.69 201 SER A O 1
ATOM 1611 N N . SER A 1 202 ? -13.083 5.834 -7.558 1.00 98.88 202 SER A N 1
ATOM 1612 C CA . SER A 1 202 ? -11.773 5.553 -8.155 1.00 98.88 202 SER A CA 1
ATOM 1613 C C . SER A 1 202 ? -11.892 5.073 -9.594 1.00 98.88 202 SER A C 1
ATOM 1615 O O . SER A 1 202 ? -11.227 5.620 -10.468 1.00 98.88 202 SER A O 1
ATOM 1617 N N . LEU A 1 203 ? -12.781 4.118 -9.865 1.00 98.88 203 LEU A N 1
ATOM 1618 C CA . LEU A 1 203 ? -13.030 3.579 -11.204 1.00 98.88 203 LEU A CA 1
ATOM 1619 C C . LEU A 1 203 ? -13.465 4.673 -12.188 1.00 98.88 203 LEU A C 1
ATOM 1621 O O . LEU A 1 203 ? -12.902 4.785 -13.277 1.00 98.88 203 LEU A O 1
ATOM 1625 N N . ARG A 1 204 ? -14.363 5.575 -11.760 1.00 98.81 204 ARG A N 1
ATOM 1626 C CA . ARG A 1 204 ? -14.737 6.763 -12.549 1.00 98.81 204 ARG A CA 1
ATOM 1627 C C . ARG A 1 204 ? -13.544 7.664 -12.864 1.00 98.81 204 ARG A C 1
ATOM 1629 O O . ARG A 1 204 ? -13.410 8.109 -13.998 1.00 98.81 204 ARG A O 1
ATOM 1636 N N . ARG A 1 205 ? -12.678 7.948 -11.882 1.00 98.75 205 ARG A N 1
ATOM 1637 C CA . ARG A 1 205 ? -11.490 8.799 -12.095 1.00 98.75 205 ARG A CA 1
ATOM 1638 C C . ARG A 1 205 ? -10.438 8.135 -12.974 1.00 98.75 205 ARG A C 1
ATOM 1640 O O . ARG A 1 205 ? -9.784 8.845 -13.727 1.00 98.75 205 ARG A O 1
ATOM 1647 N N . LEU A 1 206 ? -10.291 6.816 -12.867 1.00 98.75 206 LEU A N 1
ATOM 1648 C CA . LEU A 1 206 ? -9.390 5.998 -13.678 1.00 98.75 206 LEU A CA 1
ATOM 1649 C C . LEU A 1 206 ? -9.910 5.783 -15.106 1.00 98.75 206 LEU A C 1
ATOM 1651 O O . LEU A 1 206 ? -9.123 5.440 -15.979 1.00 98.75 206 LEU A O 1
ATOM 1655 N N . GLY A 1 207 ? -11.209 5.968 -15.354 1.00 98.38 207 GLY A N 1
ATOM 1656 C CA . GLY A 1 207 ? -11.810 5.696 -16.660 1.00 98.38 207 GLY A CA 1
ATOM 1657 C C . GLY A 1 207 ? -11.806 4.205 -17.014 1.00 98.38 207 GLY A C 1
ATOM 1658 O O . GLY A 1 207 ? -11.608 3.851 -18.170 1.00 98.38 207 GLY A O 1
ATOM 1659 N N . THR A 1 208 ? -11.983 3.332 -16.019 1.00 98.75 208 THR A N 1
ATOM 1660 C CA . THR A 1 208 ? -12.019 1.870 -16.185 1.00 98.75 208 THR A CA 1
ATOM 1661 C C . THR A 1 208 ? -13.116 1.273 -15.310 1.00 98.75 208 THR A C 1
ATOM 1663 O O . THR A 1 208 ? -13.510 1.869 -14.312 1.00 98.75 208 THR A O 1
ATOM 1666 N N . ASP A 1 209 ? -13.597 0.085 -15.655 1.00 98.50 209 ASP A N 1
ATOM 1667 C CA . ASP A 1 209 ? -14.619 -0.659 -14.907 1.00 98.50 209 ASP A CA 1
ATOM 1668 C C . ASP A 1 209 ? -14.051 -1.561 -13.795 1.00 98.50 209 ASP A C 1
ATOM 1670 O O . ASP A 1 209 ? -14.786 -1.940 -12.882 1.00 98.50 209 ASP A O 1
ATOM 1674 N N . HIS A 1 210 ? -12.751 -1.873 -13.832 1.00 98.81 210 HIS A N 1
ATOM 1675 C CA . HIS A 1 210 ? -12.117 -2.750 -12.854 1.00 98.81 210 HIS A CA 1
ATOM 1676 C C . HIS A 1 210 ? -10.654 -2.400 -12.516 1.00 98.81 210 HIS A C 1
ATOM 1678 O O . HIS A 1 210 ? -9.878 -1.881 -13.328 1.00 98.81 210 HIS A O 1
ATOM 1684 N N . VAL A 1 211 ? -10.240 -2.796 -11.310 1.00 98.88 211 VAL A N 1
ATOM 1685 C CA . VAL A 1 211 ? -8.838 -2.856 -10.856 1.00 98.88 211 VAL A CA 1
ATOM 1686 C C . VAL A 1 211 ? -8.435 -4.298 -10.536 1.00 98.88 211 VAL A C 1
ATOM 1688 O O . VAL A 1 211 ? -9.269 -5.138 -10.203 1.00 98.88 211 VAL A O 1
ATOM 1691 N N . ASP A 1 212 ? -7.147 -4.617 -10.625 1.00 98.88 212 ASP A N 1
ATOM 1692 C CA . ASP A 1 212 ? -6.661 -5.971 -10.329 1.00 98.88 212 ASP A CA 1
ATOM 1693 C C . ASP A 1 212 ? -6.542 -6.207 -8.816 1.00 98.88 212 ASP A C 1
ATOM 1695 O O . ASP A 1 212 ? -6.833 -7.294 -8.310 1.00 98.88 212 ASP A O 1
ATOM 1699 N N . LEU A 1 213 ? -6.168 -5.164 -8.078 1.00 98.69 213 LEU A N 1
ATOM 1700 C CA . LEU A 1 213 ? -6.040 -5.179 -6.628 1.00 98.69 213 LEU A CA 1
ATOM 1701 C C . LEU A 1 213 ? -6.668 -3.904 -6.047 1.00 98.69 213 LEU A C 1
ATOM 1703 O O . LEU A 1 213 ? -6.519 -2.815 -6.605 1.00 98.69 213 LEU A O 1
ATOM 1707 N N . MET A 1 214 ? -7.363 -4.041 -4.919 1.00 98.62 214 MET A N 1
ATOM 1708 C CA . MET A 1 214 ? -7.688 -2.905 -4.057 1.00 98.62 214 MET A CA 1
ATOM 1709 C C . MET A 1 214 ? -7.015 -3.091 -2.703 1.00 98.62 214 MET A C 1
ATOM 1711 O O . MET A 1 214 ? -7.093 -4.178 -2.126 1.00 98.62 214 MET A O 1
ATOM 1715 N N . MET A 1 215 ? -6.384 -2.045 -2.172 1.00 98.75 215 MET A N 1
ATOM 1716 C CA . MET A 1 215 ? -5.856 -2.071 -0.807 1.00 98.75 215 MET A CA 1
ATOM 1717 C C . MET A 1 215 ? -6.795 -1.367 0.167 1.00 98.75 215 MET A C 1
ATOM 1719 O O . MET A 1 215 ? -7.090 -0.181 0.013 1.00 98.75 215 MET A O 1
ATOM 1723 N N . CYS A 1 216 ? -7.250 -2.100 1.178 1.00 98.50 216 CYS A N 1
ATOM 1724 C CA . CYS A 1 216 ? -8.088 -1.582 2.248 1.00 98.50 216 CYS A CA 1
ATOM 1725 C C . CYS A 1 216 ? -7.727 -2.299 3.556 1.00 98.50 216 CYS A C 1
ATOM 1727 O O . CYS A 1 216 ? -7.925 -3.509 3.618 1.00 98.50 216 CYS A O 1
ATOM 1729 N N . PRO A 1 217 ? -7.228 -1.600 4.588 1.00 97.19 217 PRO A N 1
ATOM 1730 C CA . PRO A 1 217 ? -7.033 -0.146 4.643 1.00 97.19 217 PRO A CA 1
ATOM 1731 C C . PRO A 1 217 ? -5.865 0.371 3.781 1.00 97.19 217 PRO A C 1
ATOM 1733 O O . PRO A 1 217 ? -4.902 -0.354 3.500 1.00 97.19 217 PRO A O 1
ATOM 1736 N N . HIS A 1 218 ? -5.937 1.645 3.383 1.00 96.56 218 HIS A N 1
ATOM 1737 C CA . HIS A 1 218 ? -4.803 2.373 2.816 1.00 96.56 218 HIS A CA 1
ATOM 1738 C C . HIS A 1 218 ? -3.928 2.925 3.945 1.00 96.56 218 HIS A C 1
ATOM 1740 O O . HIS A 1 218 ? -4.136 4.037 4.402 1.00 96.56 218 HIS A O 1
ATOM 1746 N N . GLY A 1 219 ? -2.905 2.174 4.353 1.00 94.56 219 GLY A N 1
ATOM 1747 C CA . GLY A 1 219 ? -1.991 2.633 5.403 1.00 94.56 219 GLY A CA 1
ATOM 1748 C C . GLY A 1 219 ? -2.472 2.240 6.795 1.00 94.56 219 GLY A C 1
ATOM 1749 O O . GLY A 1 219 ? -2.417 3.051 7.711 1.00 94.56 219 GLY A O 1
ATOM 1750 N N . ALA A 1 220 ? -2.913 0.987 6.950 1.00 96.38 220 ALA A N 1
ATOM 1751 C CA . ALA A 1 220 ? -3.280 0.427 8.242 1.00 96.38 220 ALA A CA 1
ATOM 1752 C C . ALA A 1 220 ? -2.186 0.718 9.278 1.00 96.38 220 ALA A C 1
ATOM 1754 O O . ALA A 1 220 ? -0.993 0.525 9.015 1.00 96.38 220 ALA A O 1
ATOM 1755 N N . SER A 1 221 ? -2.615 1.200 10.438 1.00 94.81 221 SER A N 1
ATOM 1756 C CA . SER A 1 221 ? -1.738 1.591 11.534 1.00 94.81 221 SER A CA 1
ATOM 1757 C C . SER A 1 221 ? -1.713 0.576 12.663 1.00 94.81 221 SER A C 1
ATOM 1759 O O . SER A 1 221 ? -0.736 0.509 13.408 1.00 94.81 221 SER A O 1
ATOM 1761 N N . THR A 1 222 ? -2.759 -0.240 12.790 1.00 95.44 222 THR A N 1
ATOM 1762 C CA . THR A 1 222 ? -2.846 -1.265 13.827 1.00 95.44 222 THR A CA 1
ATOM 1763 C C . THR A 1 222 ? -3.399 -2.586 13.287 1.00 95.44 222 THR A C 1
ATOM 1765 O O . THR A 1 222 ? -4.281 -2.590 12.427 1.00 95.44 222 THR A O 1
ATOM 1768 N N . PRO A 1 223 ? -2.953 -3.735 13.829 1.00 96.31 223 PRO A N 1
ATOM 1769 C CA . PRO A 1 223 ? -3.515 -5.048 13.507 1.00 96.31 223 PRO A CA 1
ATOM 1770 C C . PRO A 1 223 ? -5.042 -5.136 13.636 1.00 96.31 223 PRO A C 1
ATOM 1772 O O . PRO A 1 223 ? -5.680 -5.861 12.872 1.00 96.31 223 PRO A O 1
ATOM 1775 N N . ALA A 1 224 ? -5.633 -4.413 14.594 1.00 95.62 224 ALA A N 1
ATOM 1776 C CA . ALA A 1 224 ? -7.071 -4.433 14.861 1.00 95.62 224 ALA A CA 1
ATOM 1777 C C . ALA A 1 224 ? -7.898 -4.018 13.632 1.00 95.62 224 ALA A C 1
ATOM 1779 O O . ALA A 1 224 ? -8.916 -4.643 13.336 1.00 95.62 224 ALA A O 1
ATOM 1780 N N . GLU A 1 225 ? -7.401 -3.070 12.835 1.00 96.44 225 GLU A N 1
ATOM 1781 C CA . GLU A 1 225 ? -8.066 -2.599 11.612 1.00 96.44 225 GLU A CA 1
ATOM 1782 C C . GLU A 1 225 ? -8.318 -3.717 10.591 1.00 96.44 225 GLU A C 1
ATOM 1784 O O . GLU A 1 225 ? -9.235 -3.621 9.783 1.00 96.44 225 GLU A O 1
ATOM 1789 N N . LEU A 1 226 ? -7.551 -4.810 10.649 1.00 97.19 226 LEU A N 1
ATOM 1790 C CA . LEU A 1 226 ? -7.709 -5.961 9.760 1.00 97.19 226 LEU A CA 1
ATOM 1791 C C . LEU A 1 226 ? -8.530 -7.094 10.385 1.00 97.19 226 LEU A C 1
ATOM 1793 O O . LEU A 1 226 ? -9.010 -7.968 9.667 1.00 97.19 226 LEU A O 1
ATOM 1797 N N . LEU A 1 227 ? -8.640 -7.127 11.713 1.00 96.44 227 LEU A N 1
ATOM 1798 C CA . LEU A 1 227 ? -9.138 -8.284 12.462 1.00 96.44 227 LEU A CA 1
ATOM 1799 C C . LEU A 1 227 ? -10.549 -8.080 13.005 1.00 96.44 227 LEU A C 1
ATOM 1801 O O . LEU A 1 227 ? -11.268 -9.057 13.191 1.00 96.44 227 LEU A O 1
ATOM 1805 N N . THR A 1 228 ? -10.938 -6.834 13.269 1.00 94.62 228 THR A N 1
ATOM 1806 C CA . THR A 1 228 ? -12.215 -6.497 13.919 1.00 94.62 228 THR A CA 1
ATOM 1807 C C . THR A 1 228 ? -13.221 -5.846 12.969 1.00 94.62 228 THR A C 1
ATOM 1809 O O . THR A 1 228 ? -14.282 -5.407 13.408 1.00 94.62 228 THR A O 1
ATOM 1812 N N . HIS A 1 229 ? -12.914 -5.800 11.669 1.00 96.00 229 HIS A N 1
ATOM 1813 C CA . HIS A 1 229 ? -13.683 -5.065 10.661 1.00 96.00 229 HIS A CA 1
ATOM 1814 C C . HIS A 1 229 ? -14.120 -5.966 9.493 1.00 96.00 229 HIS A C 1
ATOM 1816 O O . HIS A 1 229 ? -13.595 -5.841 8.381 1.00 96.00 229 HIS A O 1
ATOM 1822 N N . PRO A 1 230 ? -15.069 -6.901 9.717 1.00 96.62 230 PRO A N 1
ATOM 1823 C CA . PRO A 1 230 ? -15.582 -7.778 8.663 1.00 96.62 230 PRO A CA 1
ATOM 1824 C C . PRO A 1 230 ? -16.203 -7.018 7.481 1.00 96.62 230 PRO A C 1
ATOM 1826 O O . PRO A 1 230 ? -16.218 -7.537 6.368 1.00 96.62 230 PRO A O 1
ATOM 1829 N N . GLU A 1 231 ? -16.617 -5.765 7.678 1.00 98.00 231 GLU A N 1
ATOM 1830 C CA . GLU A 1 231 ? -17.172 -4.891 6.642 1.00 98.00 231 GLU A CA 1
ATOM 1831 C C . GLU A 1 231 ? -16.213 -4.676 5.471 1.00 98.00 231 GLU A C 1
ATOM 1833 O O . GLU A 1 231 ? -16.667 -4.491 4.341 1.00 98.00 231 GLU A O 1
ATOM 1838 N N . ILE A 1 232 ? -14.897 -4.727 5.716 1.00 98.44 232 ILE A N 1
ATOM 1839 C CA . ILE A 1 232 ? -13.891 -4.680 4.649 1.00 98.44 232 ILE A CA 1
ATOM 1840 C C . ILE A 1 232 ? -14.052 -5.892 3.728 1.00 98.44 232 ILE A C 1
ATOM 1842 O O . ILE A 1 232 ? -14.036 -5.755 2.503 1.00 98.44 232 ILE A O 1
ATOM 1846 N N . PHE A 1 233 ? -14.239 -7.078 4.308 1.00 98.56 233 PHE A N 1
ATOM 1847 C CA . PHE A 1 233 ? -14.407 -8.318 3.558 1.00 98.56 233 PHE A CA 1
ATOM 1848 C C . PHE A 1 233 ? -15.766 -8.366 2.857 1.00 98.56 233 PHE A C 1
ATOM 1850 O O . PHE A 1 233 ? -15.823 -8.737 1.689 1.00 98.56 233 PHE A O 1
ATOM 1857 N N . ASP A 1 234 ? -16.837 -7.914 3.509 1.00 98.50 234 ASP A N 1
ATOM 1858 C CA . ASP A 1 234 ? -18.172 -7.871 2.903 1.00 98.50 234 ASP A CA 1
ATOM 1859 C C . ASP A 1 234 ? -18.242 -6.892 1.721 1.00 98.50 234 ASP A C 1
ATOM 1861 O O . ASP A 1 234 ? -18.851 -7.189 0.684 1.00 98.50 234 ASP A O 1
ATOM 1865 N N . ALA A 1 235 ? -17.604 -5.723 1.849 1.00 98.75 235 ALA A N 1
ATOM 1866 C CA . ALA A 1 235 ? -17.470 -4.767 0.754 1.00 98.75 235 ALA A CA 1
ATOM 1867 C C . ALA A 1 235 ? -16.638 -5.359 -0.389 1.00 98.75 235 ALA A C 1
ATOM 1869 O O . ALA A 1 235 ? -17.064 -5.307 -1.544 1.00 98.75 235 ALA A O 1
ATOM 1870 N N . PHE A 1 236 ? -15.496 -5.980 -0.076 1.00 98.81 236 PHE A N 1
ATOM 1871 C CA . PHE A 1 236 ? -14.657 -6.646 -1.070 1.00 98.81 236 PHE A CA 1
ATOM 1872 C C . PHE A 1 236 ? -15.417 -7.730 -1.839 1.00 98.81 236 PHE A C 1
ATOM 1874 O O . PHE A 1 236 ? -15.385 -7.727 -3.064 1.00 98.81 236 PHE A O 1
ATOM 1881 N N . GLU A 1 237 ? -16.136 -8.623 -1.157 1.00 98.81 237 GLU A N 1
ATOM 1882 C CA . GLU A 1 237 ? -16.908 -9.683 -1.815 1.00 98.81 237 GLU A CA 1
ATOM 1883 C C . GLU A 1 237 ? -18.019 -9.111 -2.705 1.00 98.81 237 GLU A C 1
ATOM 1885 O O . GLU A 1 237 ? -18.277 -9.629 -3.791 1.00 98.81 237 GLU A O 1
ATOM 1890 N N . THR A 1 238 ? -18.641 -8.003 -2.292 1.00 98.81 238 THR A N 1
ATOM 1891 C CA . THR A 1 238 ? -19.627 -7.287 -3.115 1.00 98.81 238 THR A CA 1
ATOM 1892 C C . THR A 1 238 ? -18.985 -6.745 -4.396 1.00 98.81 238 THR A C 1
ATOM 1894 O O . THR A 1 238 ? -19.474 -6.999 -5.496 1.00 98.81 238 THR A O 1
ATOM 1897 N N . LEU A 1 239 ? -17.858 -6.040 -4.268 1.00 98.88 239 LEU A N 1
ATOM 1898 C CA . LEU A 1 239 ? -17.133 -5.440 -5.391 1.00 98.88 239 LEU A CA 1
ATOM 1899 C C . LEU A 1 239 ? -16.536 -6.503 -6.324 1.00 98.88 239 LEU A C 1
ATOM 1901 O O . LEU A 1 239 ? -16.557 -6.340 -7.544 1.00 98.88 239 LEU A O 1
ATOM 1905 N N . LYS A 1 240 ? -16.056 -7.615 -5.764 1.00 98.75 240 LYS A N 1
ATOM 1906 C CA . LYS A 1 240 ? -15.521 -8.750 -6.515 1.00 98.75 240 LYS A CA 1
ATOM 1907 C C . LYS A 1 240 ? -16.598 -9.447 -7.336 1.00 98.75 240 LYS A C 1
ATOM 1909 O O . LYS A 1 240 ? -16.386 -9.693 -8.519 1.00 98.75 240 LYS A O 1
ATOM 1914 N N . LYS A 1 241 ? -17.768 -9.724 -6.747 1.00 98.75 241 LYS A N 1
ATOM 1915 C CA . LYS A 1 241 ? -18.919 -10.292 -7.475 1.00 98.75 241 LYS A CA 1
ATOM 1916 C C . LYS A 1 241 ? -19.401 -9.373 -8.597 1.00 98.75 241 LYS A C 1
ATOM 1918 O O . LYS A 1 241 ? -19.827 -9.864 -9.633 1.00 98.75 241 LYS A O 1
ATOM 1923 N N . ALA A 1 242 ? -19.290 -8.059 -8.408 1.00 98.69 242 ALA A N 1
ATOM 1924 C CA . ALA A 1 242 ? -19.590 -7.065 -9.434 1.00 98.69 242 ALA A CA 1
ATOM 1925 C C . ALA A 1 242 ? -18.493 -6.922 -10.513 1.0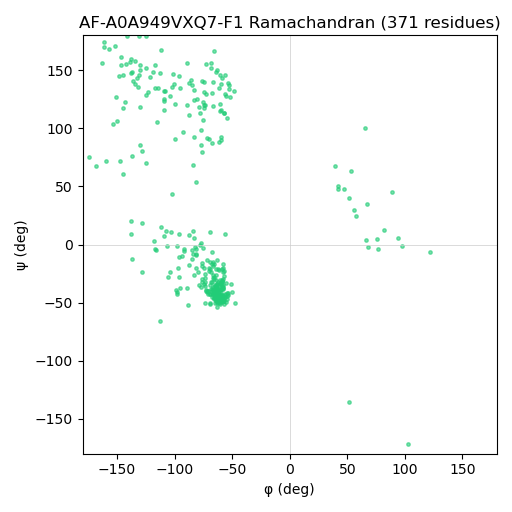0 98.69 242 ALA A C 1
ATOM 1927 O O . ALA A 1 242 ? -18.623 -6.067 -11.382 1.00 98.69 242 ALA A O 1
ATOM 1928 N N . GLY A 1 243 ? -17.402 -7.699 -10.452 1.00 98.56 243 GLY A N 1
ATOM 1929 C CA . GLY A 1 243 ? -16.300 -7.648 -11.421 1.00 98.56 243 GLY A CA 1
ATOM 1930 C C . GLY A 1 243 ? -15.358 -6.446 -11.275 1.00 98.56 243 GLY A C 1
ATOM 1931 O O . GLY A 1 243 ? -14.436 -6.298 -12.068 1.00 98.56 243 GLY A O 1
ATOM 1932 N N . LYS A 1 244 ? -15.542 -5.605 -10.250 1.00 98.88 244 LYS A N 1
ATOM 1933 C CA . LYS A 1 244 ? -14.815 -4.333 -10.074 1.00 98.88 244 LYS A CA 1
ATOM 1934 C C . LYS A 1 244 ? -13.405 -4.499 -9.506 1.00 98.88 244 LYS A C 1
ATOM 1936 O O . LYS A 1 244 ? -12.555 -3.625 -9.673 1.00 98.88 244 LYS A O 1
ATOM 1941 N N . VAL A 1 245 ? -13.151 -5.600 -8.802 1.00 98.88 245 VAL A N 1
ATOM 1942 C CA . VAL A 1 245 ? -11.849 -5.916 -8.203 1.00 98.88 245 VAL A CA 1
ATOM 1943 C C . VAL A 1 245 ? -11.610 -7.420 -8.171 1.00 98.88 245 VAL A C 1
ATOM 1945 O O . VAL A 1 245 ? -12.536 -8.195 -7.949 1.00 98.88 245 VAL A O 1
ATOM 1948 N N . ARG A 1 246 ? -10.358 -7.853 -8.354 1.00 98.38 246 ARG A N 1
ATOM 1949 C CA . ARG A 1 246 ? -10.003 -9.284 -8.362 1.00 98.38 246 ARG A CA 1
ATOM 1950 C C . ARG A 1 246 ? -9.456 -9.760 -7.016 1.00 98.38 246 ARG A C 1
ATOM 1952 O O . ARG A 1 246 ? -9.855 -10.821 -6.526 1.00 98.38 246 ARG A O 1
ATOM 1959 N N . HIS A 1 247 ? -8.590 -8.960 -6.391 1.00 98.75 247 HIS A N 1
ATOM 1960 C CA . HIS A 1 247 ? -7.944 -9.286 -5.119 1.00 98.75 247 HIS A CA 1
ATOM 1961 C C . HIS A 1 247 ? -8.046 -8.162 -4.083 1.00 98.75 247 HIS A C 1
ATOM 1963 O O . HIS A 1 247 ? -8.049 -6.976 -4.410 1.00 98.75 247 HIS A O 1
ATOM 1969 N N . LEU A 1 248 ? -8.067 -8.564 -2.812 1.00 98.88 248 LEU A N 1
ATOM 1970 C CA . LEU A 1 248 ? -7.939 -7.675 -1.663 1.00 98.88 248 LEU A CA 1
ATOM 1971 C C . LEU A 1 248 ? -6.481 -7.636 -1.204 1.00 98.88 248 LEU A C 1
ATOM 1973 O O . LEU A 1 248 ? -5.848 -8.685 -1.042 1.00 98.88 248 LEU A O 1
ATOM 1977 N N . GLY A 1 249 ? -5.973 -6.440 -0.943 1.00 98.75 249 GLY A N 1
ATOM 1978 C CA . GLY A 1 249 ? -4.695 -6.211 -0.289 1.00 98.75 249 GLY A CA 1
ATOM 1979 C C . GLY A 1 249 ? -4.792 -5.211 0.860 1.00 98.75 249 GLY A C 1
ATOM 1980 O O . GLY A 1 249 ? -5.857 -4.673 1.151 1.00 98.75 249 GLY A O 1
ATOM 1981 N N . VAL A 1 250 ? -3.662 -4.964 1.510 1.00 98.75 250 VAL A N 1
ATOM 1982 C CA . VAL A 1 250 ? -3.507 -3.952 2.564 1.00 98.75 250 VAL A CA 1
ATOM 1983 C C . VAL A 1 250 ? -2.194 -3.211 2.356 1.00 98.75 250 VAL A C 1
ATOM 1985 O O . VAL A 1 250 ? -1.228 -3.806 1.877 1.00 98.75 250 VAL A O 1
ATOM 1988 N N . SER A 1 251 ? -2.128 -1.932 2.721 1.00 98.44 251 SER A N 1
ATOM 1989 C CA . SER A 1 251 ? -0.849 -1.225 2.827 1.00 98.44 251 SER A CA 1
ATOM 1990 C C . SER A 1 251 ? -0.593 -0.732 4.245 1.00 98.44 251 SER A C 1
ATOM 1992 O O . SER A 1 251 ? -1.549 -0.385 4.927 1.00 98.44 251 SER A O 1
ATOM 1994 N N . ALA A 1 252 ? 0.669 -0.668 4.683 1.00 96.06 252 ALA A N 1
ATOM 1995 C CA . ALA A 1 252 ? 1.018 -0.197 6.029 1.00 96.06 252 ALA A CA 1
ATOM 1996 C C . ALA A 1 252 ? 2.403 0.455 6.132 1.00 96.06 252 ALA A C 1
ATOM 1998 O O . ALA A 1 252 ? 3.426 -0.130 5.759 1.00 96.06 252 ALA A O 1
ATOM 1999 N N . HIS A 1 253 ? 2.429 1.676 6.673 1.00 93.44 253 HIS A N 1
ATOM 2000 C CA . HIS A 1 253 ? 3.655 2.378 7.072 1.00 93.44 253 HIS A CA 1
ATOM 2001 C C . HIS A 1 253 ? 4.049 2.058 8.518 1.00 93.44 253 HIS A C 1
ATOM 2003 O O . HIS A 1 253 ? 5.236 1.936 8.821 1.00 93.44 253 HIS A O 1
ATOM 2009 N N . ASN A 1 254 ? 3.034 1.936 9.374 1.00 92.19 254 ASN A N 1
ATOM 2010 C CA . ASN A 1 254 ? 3.111 1.695 10.807 1.00 92.19 254 ASN A CA 1
ATOM 2011 C C . ASN A 1 254 ? 2.952 0.203 11.104 1.00 92.19 254 ASN A C 1
ATOM 2013 O O . ASN A 1 254 ? 2.212 -0.479 10.399 1.00 92.19 254 ASN A O 1
ATOM 2017 N N . ASP A 1 255 ? 3.662 -0.288 12.126 1.00 92.88 255 ASP A N 1
ATOM 2018 C CA . ASP A 1 255 ? 3.615 -1.691 12.576 1.00 92.88 255 ASP A CA 1
ATOM 2019 C C . ASP A 1 255 ? 3.609 -2.715 11.407 1.00 92.88 255 ASP A C 1
ATOM 2021 O O . ASP A 1 255 ? 2.738 -3.586 11.329 1.00 92.88 255 ASP A O 1
ATOM 2025 N N . PRO A 1 256 ? 4.534 -2.616 10.423 1.00 95.12 256 PRO A N 1
ATOM 2026 C CA . PRO A 1 256 ? 4.475 -3.452 9.221 1.00 95.12 256 PRO A CA 1
ATOM 2027 C C . PRO A 1 256 ? 4.512 -4.954 9.535 1.00 95.12 256 PRO A C 1
ATOM 2029 O O . PRO A 1 256 ? 3.883 -5.737 8.824 1.00 95.12 256 PRO A O 1
ATOM 2032 N N . ALA A 1 257 ? 5.199 -5.363 10.606 1.00 95.81 257 ALA A N 1
ATOM 2033 C CA . ALA A 1 257 ? 5.230 -6.752 11.047 1.00 95.81 257 ALA A CA 1
ATOM 2034 C C . ALA A 1 257 ? 3.871 -7.202 11.607 1.00 95.81 257 ALA A C 1
ATOM 2036 O O . ALA A 1 257 ? 3.319 -8.199 11.139 1.00 95.81 257 ALA A O 1
ATOM 2037 N N . GLY A 1 258 ? 3.284 -6.447 12.543 1.00 95.75 258 GLY A N 1
ATOM 2038 C CA . GLY A 1 258 ? 1.974 -6.762 13.105 1.00 95.75 258 GLY A CA 1
ATOM 2039 C C . GLY A 1 258 ? 0.873 -6.766 12.047 1.00 95.75 258 GLY A C 1
ATOM 2040 O O . GLY A 1 258 ? 0.012 -7.648 12.067 1.00 95.75 258 GLY A O 1
ATOM 2041 N N . ILE A 1 259 ? 0.921 -5.844 11.080 1.00 97.31 259 ILE A N 1
ATOM 2042 C CA . ILE A 1 259 ? -0.025 -5.816 9.958 1.00 97.31 259 ILE A CA 1
ATOM 2043 C C . ILE A 1 259 ? 0.128 -7.045 9.058 1.00 97.31 259 ILE A C 1
ATOM 2045 O O . ILE A 1 259 ? -0.883 -7.654 8.707 1.00 97.31 259 ILE A O 1
ATOM 2049 N N . LEU A 1 260 ? 1.353 -7.448 8.700 1.00 98.06 260 LEU A N 1
ATOM 2050 C CA . LEU A 1 260 ? 1.573 -8.662 7.904 1.00 98.06 260 LEU A CA 1
ATOM 2051 C C . LEU A 1 260 ? 1.039 -9.909 8.615 1.00 98.06 260 LEU A C 1
ATOM 2053 O O . LEU A 1 260 ? 0.349 -10.721 7.997 1.00 98.06 260 LEU A O 1
ATOM 2057 N N . GLU A 1 261 ? 1.311 -10.052 9.913 1.00 97.81 261 GLU A N 1
ATOM 2058 C CA . GLU A 1 261 ? 0.828 -11.191 10.697 1.00 97.81 261 GLU A CA 1
ATOM 2059 C C . GLU A 1 261 ? -0.699 -11.194 10.833 1.00 97.81 261 GLU A C 1
ATOM 2061 O O . GLU A 1 261 ? -1.340 -12.239 10.685 1.00 97.81 261 GLU A O 1
ATOM 2066 N N . ALA A 1 262 ? -1.302 -10.025 11.062 1.00 98.19 262 ALA A N 1
ATOM 2067 C CA . ALA A 1 262 ? -2.749 -9.874 11.106 1.00 98.19 262 ALA A CA 1
ATOM 2068 C C . ALA A 1 262 ? -3.392 -10.233 9.764 1.00 98.19 262 ALA A C 1
ATOM 2070 O O . ALA A 1 262 ? -4.321 -11.040 9.728 1.00 98.19 262 ALA A O 1
ATOM 2071 N N . ALA A 1 263 ? -2.862 -9.697 8.663 1.00 98.31 263 ALA A N 1
ATOM 2072 C CA . ALA A 1 263 ? -3.347 -9.974 7.319 1.00 98.31 263 ALA A CA 1
ATOM 2073 C C . ALA A 1 263 ? -3.263 -11.471 6.991 1.00 98.31 263 ALA A C 1
ATOM 2075 O O . ALA A 1 263 ? -4.256 -12.052 6.546 1.00 98.31 263 ALA A O 1
ATOM 2076 N N . ALA A 1 264 ? -2.128 -12.109 7.291 1.00 97.38 264 ALA A N 1
ATOM 2077 C CA . ALA A 1 264 ? -1.925 -13.541 7.092 1.00 97.38 264 ALA A CA 1
ATOM 2078 C C . ALA A 1 264 ? -2.949 -14.373 7.879 1.00 97.38 264 ALA A C 1
ATOM 2080 O O . ALA A 1 264 ? -3.576 -15.274 7.319 1.00 97.38 264 ALA A O 1
ATOM 2081 N N . ARG A 1 265 ? -3.188 -14.025 9.151 1.00 97.62 265 ARG A N 1
ATOM 2082 C CA . ARG A 1 265 ? -4.142 -14.726 10.024 1.00 97.62 265 ARG A CA 1
ATOM 2083 C C . ARG A 1 265 ? -5.585 -14.667 9.523 1.00 97.62 265 ARG A C 1
ATOM 2085 O O . ARG A 1 265 ? -6.324 -15.623 9.730 1.00 97.62 265 ARG A O 1
ATOM 2092 N N . THR A 1 266 ? -5.994 -13.586 8.857 1.00 97.00 266 THR A N 1
ATOM 2093 C CA . THR A 1 266 ? -7.360 -13.497 8.301 1.00 97.00 266 THR A CA 1
ATOM 2094 C C . THR A 1 266 ? -7.604 -14.519 7.185 1.00 97.00 266 THR A C 1
ATOM 2096 O O . THR A 1 266 ? -8.746 -14.890 6.928 1.00 97.00 266 THR A O 1
ATOM 2099 N N . GLY A 1 267 ? -6.554 -14.923 6.457 1.00 95.81 267 GLY A N 1
ATOM 2100 C CA . GLY A 1 267 ? -6.677 -15.720 5.235 1.00 95.81 267 GLY A CA 1
ATOM 2101 C C . GLY A 1 267 ? -7.363 -15.000 4.061 1.00 95.81 267 GLY A C 1
ATOM 2102 O O . GLY A 1 267 ? -7.566 -15.613 3.014 1.00 95.81 267 GLY A O 1
ATOM 2103 N N . LYS A 1 268 ? -7.716 -13.710 4.183 1.00 96.88 268 LYS A N 1
ATOM 2104 C CA . LYS A 1 268 ? -8.483 -12.962 3.165 1.00 96.88 268 LYS A CA 1
ATOM 2105 C C . LYS A 1 268 ? -7.610 -12.099 2.248 1.00 96.88 268 LYS A C 1
ATOM 2107 O O . LYS A 1 268 ? -7.826 -12.081 1.039 1.00 96.88 268 LYS A O 1
ATOM 2112 N N . TYR A 1 269 ? -6.575 -11.454 2.783 1.00 98.56 269 TYR A N 1
ATOM 2113 C CA . TYR A 1 269 ? -5.682 -10.568 2.020 1.00 98.56 269 TYR A CA 1
ATOM 2114 C C . TYR A 1 269 ? -4.740 -11.339 1.098 1.00 98.56 269 TYR A C 1
ATOM 2116 O O . TYR A 1 269 ? -3.942 -12.124 1.582 1.00 98.56 269 TYR A O 1
ATOM 2124 N N . SER A 1 270 ? -4.789 -11.117 -0.216 1.00 98.50 270 SER A N 1
ATOM 2125 C CA . SER A 1 270 ? -3.908 -11.798 -1.183 1.00 98.50 270 SER A CA 1
ATOM 2126 C C . SER A 1 270 ? -2.535 -11.134 -1.325 1.00 98.50 270 SER A C 1
ATOM 2128 O O . SER A 1 270 ? -1.565 -11.810 -1.666 1.00 98.50 270 SER A O 1
ATOM 2130 N N . ALA A 1 271 ? -2.448 -9.828 -1.058 1.00 98.62 271 ALA A N 1
ATOM 2131 C CA . ALA A 1 271 ? -1.208 -9.068 -1.146 1.00 98.62 271 ALA A CA 1
ATOM 2132 C C . ALA A 1 271 ? -1.087 -8.020 -0.030 1.00 98.62 271 ALA A C 1
ATOM 2134 O O . ALA A 1 271 ? -2.092 -7.539 0.494 1.00 98.62 271 ALA A O 1
ATOM 2135 N N . ALA A 1 272 ? 0.140 -7.639 0.309 1.00 98.75 272 ALA A N 1
ATOM 2136 C CA . ALA A 1 272 ? 0.426 -6.534 1.214 1.00 98.75 272 ALA A CA 1
ATOM 2137 C C . ALA A 1 272 ? 1.509 -5.614 0.643 1.00 98.75 272 ALA A C 1
ATOM 2139 O O . ALA A 1 272 ? 2.469 -6.075 0.028 1.00 98.75 272 ALA A O 1
ATOM 2140 N N . MET A 1 273 ? 1.369 -4.313 0.875 1.00 98.75 273 MET A N 1
ATOM 2141 C CA . MET A 1 273 ? 2.379 -3.303 0.576 1.00 98.75 273 MET A CA 1
ATOM 2142 C C . MET A 1 273 ? 2.856 -2.671 1.877 1.00 98.75 273 MET A C 1
ATOM 2144 O O . MET A 1 273 ? 2.145 -1.868 2.474 1.00 98.75 273 MET A O 1
ATOM 2148 N N . VAL A 1 274 ? 4.053 -3.015 2.340 1.00 98.06 274 VAL A N 1
ATOM 2149 C CA . VAL A 1 274 ? 4.520 -2.581 3.666 1.00 98.06 274 VAL A CA 1
ATOM 2150 C C . VAL A 1 274 ? 5.846 -1.853 3.597 1.00 98.06 274 VAL A C 1
ATOM 2152 O O . VAL A 1 274 ? 6.649 -2.073 2.688 1.00 98.06 274 VAL A O 1
ATOM 2155 N N . ALA A 1 275 ? 6.073 -0.955 4.554 1.00 97.06 275 ALA A N 1
ATOM 2156 C CA . ALA A 1 275 ? 7.379 -0.346 4.730 1.00 97.06 275 ALA A CA 1
ATOM 2157 C C . ALA A 1 275 ? 8.422 -1.434 5.039 1.00 97.06 275 ALA A C 1
ATOM 2159 O O . ALA A 1 275 ? 8.358 -2.076 6.086 1.00 97.06 275 ALA A O 1
ATOM 2160 N N . TYR A 1 276 ? 9.383 -1.626 4.138 1.00 97.94 276 TYR A N 1
ATOM 2161 C CA . TYR A 1 276 ? 10.462 -2.605 4.282 1.00 97.94 276 TYR A CA 1
ATOM 2162 C C . TYR A 1 276 ? 11.755 -2.034 3.703 1.00 97.94 276 TYR A C 1
ATOM 2164 O O . TYR A 1 276 ? 11.805 -1.626 2.542 1.00 97.94 276 TYR A O 1
ATOM 2172 N N . ASN A 1 277 ? 12.795 -1.959 4.524 1.00 97.00 277 ASN A N 1
ATOM 2173 C CA . ASN A 1 277 ? 14.063 -1.317 4.202 1.00 97.00 277 ASN A CA 1
ATOM 2174 C C . ASN A 1 277 ? 15.179 -1.794 5.145 1.00 97.00 277 ASN A C 1
ATOM 2176 O O . ASN A 1 277 ? 14.943 -2.493 6.126 1.00 97.00 277 ASN A O 1
ATOM 2180 N N . ILE A 1 278 ? 16.409 -1.359 4.876 1.00 96.38 278 ILE A N 1
ATOM 2181 C CA . ILE A 1 278 ? 17.607 -1.781 5.615 1.00 96.38 278 ILE A CA 1
ATOM 2182 C C . ILE A 1 278 ? 17.616 -1.398 7.106 1.00 96.38 278 ILE A C 1
ATOM 2184 O O . ILE A 1 278 ? 18.451 -1.891 7.870 1.00 96.38 278 ILE A O 1
ATOM 2188 N N . ILE A 1 279 ? 16.721 -0.515 7.548 1.00 94.81 279 ILE A N 1
ATOM 2189 C CA . ILE A 1 279 ? 16.610 -0.128 8.957 1.00 94.81 279 ILE A CA 1
ATOM 2190 C C . ILE A 1 279 ? 15.658 -1.076 9.675 1.00 94.81 279 ILE A C 1
ATOM 2192 O O . ILE A 1 279 ? 16.054 -1.695 10.656 1.00 94.81 279 ILE A O 1
ATOM 2196 N N . ASN A 1 280 ? 14.455 -1.268 9.132 1.00 95.69 280 ASN A N 1
ATOM 2197 C CA . ASN A 1 280 ? 13.403 -2.025 9.803 1.00 95.69 280 ASN A CA 1
ATOM 2198 C C . ASN A 1 280 ? 13.365 -3.528 9.475 1.00 95.69 280 ASN A C 1
ATOM 2200 O O . ASN A 1 280 ? 12.551 -4.236 10.060 1.00 95.69 280 ASN A O 1
ATOM 2204 N N . HIS A 1 281 ? 14.209 -4.038 8.572 1.00 96.31 281 HIS A N 1
ATOM 2205 C CA . HIS A 1 281 ? 14.094 -5.423 8.089 1.00 96.31 281 HIS A CA 1
ATOM 2206 C C . HIS A 1 281 ? 14.067 -6.471 9.208 1.00 96.31 281 HIS A C 1
ATOM 2208 O O . HIS A 1 281 ? 13.211 -7.343 9.187 1.00 96.31 281 HIS A O 1
ATOM 2214 N N . ARG A 1 282 ? 14.904 -6.331 10.249 1.00 94.62 282 ARG A N 1
ATOM 2215 C CA . ARG A 1 282 ? 14.957 -7.284 11.375 1.00 94.62 282 ARG A CA 1
ATOM 2216 C C . ARG A 1 282 ? 13.623 -7.423 12.105 1.00 94.62 282 ARG A C 1
ATOM 2218 O O . ARG A 1 282 ? 13.322 -8.488 12.626 1.00 94.62 282 ARG A O 1
ATOM 2225 N N . TYR A 1 283 ? 12.841 -6.348 12.137 1.00 95.38 283 TYR A N 1
ATOM 2226 C CA . TYR A 1 283 ? 11.502 -6.348 12.709 1.00 95.38 283 TYR A CA 1
ATOM 2227 C C . TYR A 1 283 ? 10.479 -7.029 11.784 1.00 95.38 283 TYR A C 1
ATOM 2229 O O . TYR A 1 283 ? 9.539 -7.657 12.257 1.00 95.38 283 TYR A O 1
ATOM 2237 N N . VAL A 1 284 ? 10.668 -6.935 10.464 1.00 97.00 284 VAL A N 1
ATOM 2238 C CA . VAL A 1 284 ? 9.687 -7.368 9.455 1.00 97.00 284 VAL A CA 1
ATOM 2239 C C . VAL A 1 284 ? 9.955 -8.777 8.910 1.00 97.00 284 VAL A C 1
ATOM 2241 O O . VAL A 1 284 ? 9.001 -9.454 8.537 1.00 97.00 284 VAL A O 1
ATOM 2244 N N . ASP A 1 285 ? 11.204 -9.251 8.886 1.00 97.56 285 ASP A N 1
ATOM 2245 C CA . ASP A 1 285 ? 11.619 -10.498 8.218 1.00 97.56 285 ASP A CA 1
ATOM 2246 C C . ASP A 1 285 ? 10.802 -11.719 8.684 1.00 97.56 285 ASP A C 1
ATOM 2248 O O . ASP A 1 285 ? 10.242 -12.449 7.865 1.00 97.56 285 ASP A O 1
ATOM 2252 N N . GLY A 1 286 ? 10.623 -11.892 9.999 1.00 97.88 286 GLY A N 1
ATOM 2253 C CA . GLY A 1 286 ? 9.827 -13.001 10.542 1.00 97.88 286 GLY A CA 1
ATOM 2254 C C . GLY A 1 286 ? 8.339 -12.936 10.162 1.00 97.88 286 GLY A C 1
ATOM 2255 O O . GLY A 1 286 ? 7.709 -13.965 9.901 1.00 97.88 286 GLY A O 1
ATOM 2256 N N . ALA A 1 287 ? 7.768 -11.732 10.080 1.00 97.62 287 ALA A N 1
ATOM 2257 C CA . ALA A 1 287 ? 6.388 -11.527 9.643 1.00 97.62 287 ALA A CA 1
ATOM 2258 C C . ALA A 1 287 ? 6.229 -11.731 8.127 1.00 97.62 287 ALA A C 1
ATOM 2260 O O . ALA A 1 287 ? 5.224 -12.286 7.677 1.00 97.62 287 ALA A O 1
ATOM 2261 N N . LEU A 1 288 ? 7.238 -11.347 7.342 1.00 98.31 288 LEU A N 1
ATOM 2262 C CA . LEU A 1 288 ? 7.303 -11.574 5.900 1.00 98.31 288 LEU A CA 1
ATOM 2263 C C . LEU A 1 288 ? 7.301 -13.070 5.570 1.00 98.31 288 LEU A C 1
ATOM 2265 O O . LEU A 1 288 ? 6.546 -13.503 4.700 1.00 98.31 288 LEU A O 1
ATOM 2269 N N . GLU A 1 289 ? 8.059 -13.882 6.305 1.00 97.88 289 GLU A N 1
ATOM 2270 C CA . GLU A 1 289 ? 8.011 -15.337 6.159 1.00 97.88 289 GLU A CA 1
ATOM 2271 C C . GLU A 1 289 ? 6.628 -15.923 6.467 1.00 97.88 289 GLU A C 1
ATOM 2273 O O . GLU A 1 289 ? 6.133 -16.782 5.733 1.00 97.88 289 GLU A O 1
ATOM 2278 N N . LYS A 1 290 ? 5.979 -15.468 7.548 1.00 97.50 290 LYS A N 1
ATOM 2279 C CA . LYS A 1 290 ? 4.619 -15.906 7.907 1.00 97.50 290 LYS A CA 1
ATOM 2280 C C . LYS A 1 290 ? 3.612 -15.529 6.816 1.00 97.50 290 LYS A C 1
ATOM 2282 O O . LYS A 1 290 ? 2.802 -16.369 6.420 1.00 97.50 290 LYS A O 1
ATOM 2287 N N . ALA A 1 291 ? 3.692 -14.304 6.293 1.00 97.19 291 ALA A N 1
ATOM 2288 C CA . ALA A 1 291 ? 2.869 -13.851 5.177 1.00 97.19 291 ALA A CA 1
ATOM 2289 C C . ALA A 1 291 ? 3.092 -14.727 3.934 1.00 97.19 291 ALA A C 1
ATOM 2291 O O . ALA A 1 291 ? 2.120 -15.236 3.368 1.00 97.19 291 ALA A O 1
ATOM 2292 N N . HIS A 1 292 ? 4.347 -15.002 3.573 1.00 96.00 292 HIS A N 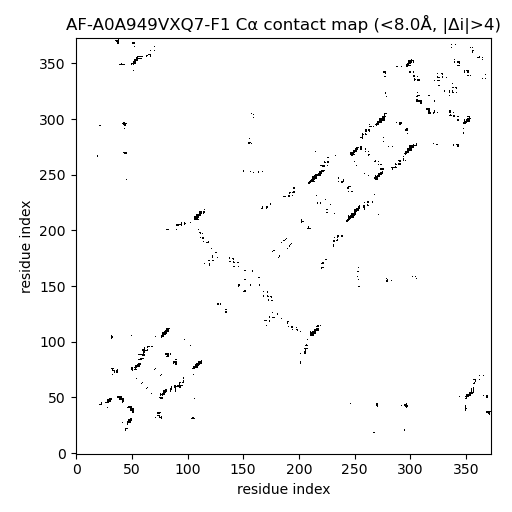1
ATOM 2293 C CA . HIS A 1 292 ? 4.682 -15.868 2.444 1.00 96.00 292 HIS A CA 1
ATOM 2294 C C . HIS A 1 292 ? 4.128 -17.291 2.618 1.00 96.00 292 HIS A C 1
ATOM 2296 O O . HIS A 1 292 ? 3.471 -17.803 1.713 1.00 96.00 292 HIS A O 1
ATOM 2302 N N . ARG A 1 293 ? 4.294 -17.908 3.799 1.00 96.44 293 ARG A N 1
ATOM 2303 C CA . ARG A 1 293 ? 3.735 -19.241 4.112 1.00 96.44 293 ARG A CA 1
ATOM 2304 C C . ARG A 1 293 ? 2.207 -19.287 4.033 1.00 96.44 293 ARG A C 1
ATOM 2306 O O . ARG A 1 293 ? 1.651 -20.317 3.671 1.00 96.44 293 ARG A O 1
ATOM 2313 N N . SER A 1 294 ? 1.522 -18.177 4.315 1.00 96.00 294 SER A N 1
ATOM 2314 C CA . SER A 1 294 ? 0.067 -18.063 4.117 1.00 96.00 294 SER A CA 1
ATOM 2315 C C . SER A 1 294 ? -0.346 -17.894 2.643 1.00 96.00 294 SER A C 1
ATOM 2317 O O . SER A 1 294 ? -1.533 -17.811 2.321 1.00 96.00 294 SER A O 1
ATOM 2319 N N . GLY A 1 295 ? 0.622 -17.806 1.728 1.00 96.06 295 GLY A N 1
ATOM 2320 C CA . GLY A 1 295 ? 0.412 -17.557 0.307 1.00 96.06 295 GLY A CA 1
ATOM 2321 C C . GLY A 1 295 ? 0.222 -16.081 -0.045 1.00 96.06 295 GLY A C 1
ATOM 2322 O O . GLY A 1 295 ? -0.217 -15.790 -1.152 1.00 96.06 295 GLY A O 1
ATOM 2323 N N . MET A 1 296 ? 0.500 -15.134 0.854 1.00 97.62 296 MET A N 1
ATOM 2324 C CA . MET A 1 296 ? 0.425 -13.706 0.526 1.00 97.62 296 MET A CA 1
ATOM 2325 C C . MET A 1 296 ? 1.621 -13.250 -0.309 1.00 97.62 296 MET A C 1
ATOM 2327 O O . MET A 1 296 ? 2.757 -13.645 -0.055 1.00 97.62 296 MET A O 1
ATOM 2331 N N . GLY A 1 297 ? 1.365 -12.373 -1.281 1.00 98.38 297 GLY A N 1
ATOM 2332 C CA . GLY A 1 297 ? 2.414 -11.618 -1.964 1.00 98.38 297 GLY A CA 1
ATOM 2333 C C . GLY A 1 297 ? 2.765 -10.348 -1.190 1.00 98.38 297 GLY A C 1
ATOM 2334 O O . GLY A 1 297 ? 1.870 -9.690 -0.663 1.00 98.38 297 GLY A O 1
ATOM 2335 N N . VAL A 1 298 ? 4.043 -9.971 -1.132 1.00 98.81 298 VAL A N 1
ATOM 2336 C CA . VAL A 1 298 ? 4.466 -8.728 -0.465 1.00 98.81 298 VAL A CA 1
ATOM 2337 C C . VAL A 1 298 ? 5.231 -7.827 -1.426 1.00 98.81 298 VAL A C 1
ATOM 2339 O O . VAL A 1 298 ? 6.148 -8.269 -2.118 1.00 98.81 298 VAL A O 1
ATOM 2342 N N . ILE A 1 299 ? 4.841 -6.554 -1.453 1.00 98.88 299 ILE A N 1
ATOM 2343 C CA . ILE A 1 299 ? 5.504 -5.472 -2.175 1.00 98.88 299 ILE A CA 1
ATOM 2344 C C . ILE A 1 299 ? 6.157 -4.552 -1.139 1.00 98.88 299 ILE A C 1
ATOM 2346 O O . ILE A 1 299 ? 5.490 -4.030 -0.244 1.00 98.88 299 ILE A O 1
ATOM 2350 N N . ALA A 1 300 ? 7.463 -4.335 -1.256 1.00 98.62 300 ALA A N 1
ATOM 2351 C CA . ALA A 1 300 ? 8.187 -3.454 -0.349 1.00 98.62 300 ALA A CA 1
ATOM 2352 C C . ALA A 1 300 ? 8.048 -1.990 -0.785 1.00 98.62 300 ALA A C 1
ATOM 2354 O O . ALA A 1 300 ? 8.407 -1.618 -1.904 1.00 98.62 300 ALA A O 1
ATOM 2355 N N . MET A 1 301 ? 7.571 -1.136 0.118 1.00 97.00 301 MET A N 1
ATOM 2356 C CA . MET A 1 301 ? 7.570 0.316 -0.058 1.00 97.00 301 MET A CA 1
ATOM 2357 C C . MET A 1 301 ? 8.540 0.997 0.905 1.00 97.00 301 MET A C 1
ATOM 2359 O O . MET A 1 301 ? 9.029 0.393 1.858 1.00 97.00 301 MET A O 1
ATOM 2363 N N . LYS A 1 302 ? 8.817 2.284 0.656 1.00 94.38 302 LYS A N 1
ATOM 2364 C CA . LYS A 1 302 ? 9.776 3.092 1.434 1.00 94.38 302 LYS A CA 1
ATOM 2365 C C . LYS A 1 302 ? 11.192 2.495 1.457 1.00 94.38 302 LYS A C 1
ATOM 2367 O O . LYS A 1 302 ? 11.971 2.817 2.343 1.00 94.38 302 LYS A O 1
ATOM 2372 N N . VAL A 1 303 ? 11.544 1.687 0.457 1.00 96.00 303 VAL A N 1
ATOM 2373 C CA . VAL A 1 303 ? 12.811 0.942 0.393 1.00 96.00 303 VAL A CA 1
ATOM 2374 C C . VAL A 1 303 ? 14.024 1.868 0.486 1.00 96.00 303 VAL A C 1
ATOM 2376 O O . VAL A 1 303 ? 14.886 1.682 1.340 1.00 96.00 303 VAL A O 1
ATOM 2379 N N . ALA A 1 304 ? 14.058 2.912 -0.345 1.00 94.12 304 ALA A N 1
ATOM 2380 C CA . ALA A 1 304 ? 15.137 3.898 -0.347 1.00 94.12 304 ALA A CA 1
ATOM 2381 C C . ALA A 1 304 ? 14.953 5.018 0.690 1.00 94.12 304 ALA A C 1
ATOM 2383 O O . ALA A 1 304 ? 15.877 5.783 0.939 1.00 94.12 304 ALA A O 1
ATOM 2384 N N . ARG A 1 305 ? 13.769 5.147 1.298 1.00 90.44 305 ARG A N 1
ATOM 2385 C CA . ARG A 1 305 ? 13.396 6.353 2.047 1.00 90.44 305 ARG A CA 1
ATOM 2386 C C . ARG A 1 305 ? 14.258 6.625 3.290 1.00 90.44 305 ARG A C 1
ATOM 2388 O O . ARG A 1 305 ? 14.610 7.780 3.479 1.00 90.44 305 ARG A O 1
ATOM 2395 N N . PRO A 1 306 ? 14.647 5.630 4.108 1.00 90.25 306 PRO A N 1
ATOM 2396 C CA . PRO A 1 306 ? 15.488 5.892 5.278 1.00 90.25 306 PRO A CA 1
ATOM 2397 C C . PRO A 1 306 ? 16.926 6.302 4.954 1.00 90.25 306 PRO A C 1
ATOM 2399 O O . PRO A 1 306 ? 17.627 6.744 5.859 1.00 90.25 306 PRO A O 1
ATOM 2402 N N . VAL A 1 307 ? 17.377 6.094 3.714 1.00 90.38 307 VAL A N 1
ATOM 2403 C CA . VAL A 1 307 ? 18.759 6.344 3.267 1.00 90.38 307 VAL A CA 1
ATOM 2404 C C . VAL A 1 307 ? 18.838 7.430 2.195 1.00 90.38 307 VAL A C 1
ATOM 2406 O O . VAL A 1 307 ? 19.924 7.742 1.729 1.00 90.38 307 VAL A O 1
ATOM 2409 N N . PHE A 1 308 ? 17.691 7.950 1.755 1.00 87.56 308 PHE A N 1
ATOM 2410 C CA . PHE A 1 308 ? 17.599 8.947 0.701 1.00 87.56 308 PHE A CA 1
ATOM 2411 C C . PHE A 1 308 ? 16.372 9.844 0.915 1.00 87.56 308 PHE A C 1
ATOM 2413 O O . PHE A 1 308 ? 15.215 9.471 0.676 1.00 87.56 308 PHE A O 1
ATOM 2420 N N . ASN A 1 309 ? 16.650 11.069 1.340 1.00 77.81 309 ASN A N 1
ATOM 2421 C CA . ASN A 1 309 ? 15.706 12.110 1.703 1.00 77.81 309 ASN A CA 1
ATOM 2422 C C . ASN A 1 309 ? 15.556 13.192 0.637 1.00 77.81 309 ASN A C 1
ATOM 2424 O O . ASN A 1 309 ? 14.841 14.159 0.893 1.00 77.81 309 ASN A O 1
ATOM 2428 N N . GLY A 1 310 ? 16.096 13.001 -0.575 1.00 62.97 310 GLY A N 1
ATOM 2429 C CA . GLY A 1 310 ? 16.113 13.971 -1.688 1.00 62.97 310 GLY A CA 1
ATOM 2430 C C . GLY A 1 310 ? 14.761 14.535 -2.173 1.00 62.97 310 GLY A C 1
ATOM 2431 O O . GLY A 1 310 ? 14.713 15.209 -3.193 1.00 62.97 310 GLY A O 1
ATOM 2432 N N . ARG A 1 311 ? 13.659 14.271 -1.461 1.00 58.72 311 ARG A N 1
ATOM 2433 C CA . ARG A 1 311 ? 12.309 14.826 -1.655 1.00 58.72 311 ARG A CA 1
ATOM 2434 C C . ARG A 1 311 ? 11.790 15.682 -0.491 1.00 58.72 311 ARG A C 1
ATOM 2436 O O . ARG A 1 311 ? 10.691 16.206 -0.587 1.00 58.72 311 ARG A O 1
ATOM 2443 N N . ASN A 1 312 ? 12.514 15.786 0.623 1.00 54.78 312 ASN A N 1
ATOM 2444 C CA . ASN A 1 312 ? 11.992 16.333 1.881 1.00 54.78 312 ASN A CA 1
ATOM 2445 C C . ASN A 1 312 ? 12.432 17.779 2.170 1.00 54.78 312 ASN A C 1
ATOM 2447 O O . ASN A 1 312 ? 12.790 18.080 3.305 1.00 54.78 312 ASN A O 1
ATOM 2451 N N . ASN A 1 313 ? 12.416 18.673 1.172 1.00 50.75 313 ASN A N 1
ATOM 2452 C CA . ASN A 1 313 ? 12.647 20.118 1.363 1.00 50.75 313 ASN A CA 1
ATOM 2453 C C . ASN A 1 313 ? 13.795 20.442 2.351 1.00 50.75 313 ASN A C 1
ATOM 2455 O O . ASN A 1 313 ? 13.609 21.215 3.286 1.00 50.75 313 ASN A O 1
ATOM 2459 N N . GLY A 1 314 ? 14.955 19.793 2.191 1.00 54.41 314 GLY A N 1
ATOM 2460 C CA . GLY A 1 314 ? 16.133 20.047 3.028 1.00 54.41 314 GLY A CA 1
ATOM 2461 C C . GLY A 1 314 ? 16.325 19.147 4.257 1.00 54.41 314 GLY A C 1
ATOM 2462 O O . GLY A 1 314 ? 17.266 19.387 5.004 1.00 54.41 314 GLY A O 1
ATOM 2463 N N . THR A 1 315 ? 15.516 18.100 4.485 1.00 65.75 315 THR A N 1
ATOM 2464 C CA . THR A 1 315 ? 15.896 17.071 5.480 1.00 65.75 315 THR A CA 1
ATOM 2465 C C . THR A 1 315 ? 17.137 16.317 4.985 1.00 65.75 315 THR A C 1
ATOM 2467 O O . THR A 1 315 ? 17.054 15.698 3.919 1.00 65.75 315 THR A O 1
ATOM 2470 N N . PRO A 1 316 ? 18.266 16.348 5.715 1.00 72.81 316 PRO A N 1
ATOM 2471 C CA . PRO A 1 316 ? 19.479 15.667 5.288 1.00 72.81 316 PRO A CA 1
ATOM 2472 C C . PRO A 1 316 ? 19.307 14.147 5.334 1.00 72.81 316 PRO A C 1
ATOM 2474 O O . PRO A 1 316 ? 18.470 13.604 6.065 1.00 72.81 316 PRO A O 1
ATOM 2477 N N . ASP A 1 317 ? 20.108 13.449 4.535 1.00 83.69 317 ASP A N 1
ATOM 2478 C CA . ASP A 1 317 ? 20.287 12.009 4.697 1.00 83.69 317 ASP A CA 1
ATOM 2479 C C . ASP A 1 317 ? 20.949 11.727 6.049 1.00 83.69 317 ASP A C 1
ATOM 2481 O O . ASP A 1 317 ? 21.749 12.524 6.536 1.00 83.69 317 ASP A O 1
ATOM 2485 N N . ILE A 1 318 ? 20.621 10.587 6.657 1.00 88.19 318 ILE A N 1
ATOM 2486 C CA . ILE A 1 318 ? 21.224 10.167 7.927 1.00 88.19 318 ILE A CA 1
ATOM 2487 C C . ILE A 1 318 ? 22.514 9.395 7.602 1.00 88.19 318 ILE A C 1
ATOM 2489 O O . ILE A 1 318 ? 22.401 8.296 7.039 1.00 88.19 318 ILE A O 1
ATOM 2493 N N . PRO A 1 319 ? 23.716 9.929 7.909 1.00 92.44 319 PRO A N 1
ATOM 2494 C CA . PRO A 1 319 ? 24.985 9.370 7.438 1.00 92.44 319 PRO A CA 1
ATOM 2495 C C . PRO A 1 319 ? 25.173 7.892 7.782 1.00 92.44 319 PRO A C 1
ATOM 2497 O O . PRO A 1 319 ? 25.551 7.104 6.918 1.00 92.44 319 PRO A O 1
ATOM 2500 N N . GLU A 1 320 ? 24.806 7.477 8.994 1.00 93.44 320 GLU A N 1
ATOM 2501 C CA . GLU A 1 320 ? 24.948 6.095 9.461 1.00 93.44 320 GLU A CA 1
ATOM 2502 C C . GLU A 1 320 ? 24.061 5.134 8.653 1.00 93.44 320 GLU A C 1
ATOM 2504 O O . GLU A 1 320 ? 24.432 3.993 8.366 1.00 93.44 320 GLU A O 1
ATOM 2509 N N . ARG A 1 321 ? 22.873 5.593 8.237 1.00 93.44 321 ARG A N 1
ATOM 2510 C CA . ARG A 1 321 ? 21.955 4.802 7.404 1.00 93.44 321 ARG A CA 1
ATOM 2511 C C . ARG A 1 321 ? 22.483 4.681 5.974 1.00 93.44 321 ARG A C 1
ATOM 2513 O O . ARG A 1 321 ? 22.381 3.603 5.381 1.00 93.44 321 ARG A O 1
ATOM 2520 N N . VAL A 1 322 ? 23.067 5.755 5.438 1.00 94.94 322 VAL A N 1
ATOM 2521 C CA . VAL A 1 322 ? 23.726 5.762 4.121 1.00 94.94 322 VAL A CA 1
ATOM 2522 C C . VAL A 1 322 ? 24.932 4.822 4.116 1.00 94.94 322 VAL A C 1
ATOM 2524 O O . VAL A 1 322 ? 25.053 3.978 3.227 1.00 94.94 322 VAL A O 1
ATOM 2527 N N . GLU A 1 323 ? 25.780 4.895 5.139 1.00 96.19 323 GLU A N 1
ATOM 2528 C CA . GLU A 1 323 ? 26.939 4.017 5.286 1.00 96.19 323 GLU A CA 1
ATOM 2529 C C . GLU A 1 323 ? 26.508 2.545 5.367 1.00 96.19 323 GLU A C 1
ATOM 2531 O O . GLU A 1 323 ? 27.067 1.681 4.685 1.00 96.19 323 GLU A O 1
ATOM 2536 N N . LYS A 1 324 ? 25.447 2.250 6.133 1.00 96.62 324 LYS A N 1
ATOM 2537 C CA . LYS A 1 324 ? 24.887 0.896 6.249 1.00 96.62 324 LYS A CA 1
ATOM 2538 C C . LYS A 1 324 ? 24.493 0.315 4.888 1.00 96.62 324 LYS A C 1
ATOM 2540 O O . LYS A 1 324 ? 24.826 -0.837 4.603 1.00 96.62 324 LYS A O 1
ATOM 2545 N N . ILE A 1 325 ? 23.814 1.084 4.029 1.00 97.56 325 ILE A N 1
ATOM 2546 C CA . ILE A 1 325 ? 23.422 0.590 2.697 1.00 97.56 325 ILE A CA 1
ATOM 2547 C C . ILE A 1 325 ? 24.602 0.514 1.724 1.00 97.56 325 ILE A C 1
ATOM 2549 O O . ILE A 1 325 ? 24.665 -0.416 0.919 1.00 97.56 325 ILE A O 1
ATOM 2553 N N . GLN A 1 326 ? 25.568 1.428 1.823 1.00 97.25 326 GLN A N 1
ATOM 2554 C CA . GLN A 1 326 ? 26.795 1.378 1.026 1.00 97.25 326 GLN A CA 1
ATOM 2555 C C . GLN A 1 326 ? 27.636 0.138 1.345 1.00 97.25 326 GLN A C 1
ATOM 2557 O O . GLN A 1 326 ? 28.140 -0.495 0.418 1.00 97.25 326 GLN A O 1
ATOM 2562 N N . LYS A 1 327 ? 27.727 -0.243 2.627 1.00 97.44 327 LYS A N 1
ATOM 2563 C CA . LYS A 1 327 ? 28.376 -1.483 3.077 1.00 97.44 327 LYS A CA 1
ATOM 2564 C C . LYS A 1 327 ? 27.624 -2.730 2.605 1.00 97.44 327 LYS A C 1
ATOM 2566 O O . LYS A 1 327 ? 28.247 -3.682 2.147 1.00 97.44 327 LYS A O 1
ATOM 2571 N N . ALA A 1 328 ? 26.291 -2.732 2.680 1.00 97.62 328 ALA A N 1
ATOM 2572 C CA . ALA A 1 328 ? 25.480 -3.889 2.284 1.00 97.62 328 ALA A CA 1
ATOM 2573 C C . ALA A 1 328 ? 25.494 -4.161 0.765 1.00 97.62 328 ALA A C 1
ATOM 2575 O O . ALA A 1 328 ? 25.396 -5.316 0.334 1.00 97.62 328 ALA A O 1
ATOM 2576 N N . ILE A 1 329 ? 25.601 -3.101 -0.043 1.00 97.69 329 ILE A N 1
ATOM 2577 C CA . ILE A 1 329 ? 25.677 -3.152 -1.507 1.00 97.69 329 ILE A CA 1
ATOM 2578 C C . ILE A 1 329 ? 26.869 -2.305 -1.965 1.00 97.69 329 ILE A C 1
ATOM 2580 O O . ILE A 1 329 ? 26.690 -1.126 -2.285 1.00 97.69 329 ILE A O 1
ATOM 2584 N N . PRO A 1 330 ? 28.092 -2.861 -2.003 1.00 95.25 330 PRO A N 1
ATOM 2585 C CA . PRO A 1 330 ? 29.261 -2.140 -2.503 1.00 95.25 330 PRO A CA 1
ATOM 2586 C C . PRO A 1 330 ? 29.146 -1.843 -4.010 1.00 95.25 330 PRO A C 1
ATOM 2588 O O . PRO A 1 330 ? 28.273 -2.365 -4.701 1.00 95.25 330 PRO A O 1
ATOM 2591 N N . GLY A 1 331 ? 30.013 -0.965 -4.524 1.00 94.81 331 GLY A N 1
ATOM 2592 C CA . GLY A 1 331 ? 30.075 -0.611 -5.950 1.00 94.81 331 GLY A CA 1
ATOM 2593 C C . GLY A 1 331 ? 29.437 0.734 -6.312 1.00 94.81 331 GLY A C 1
ATOM 2594 O O . GLY A 1 331 ? 29.057 1.511 -5.434 1.00 94.81 331 GLY A O 1
ATOM 2595 N N . ALA A 1 332 ? 29.329 1.003 -7.615 1.00 94.88 332 ALA A N 1
ATOM 2596 C CA . ALA A 1 332 ? 29.074 2.337 -8.176 1.00 94.88 332 ALA A CA 1
ATOM 2597 C C . ALA A 1 332 ? 27.598 2.790 -8.208 1.00 94.88 332 ALA A C 1
ATOM 2599 O O . ALA A 1 332 ? 27.310 3.906 -8.633 1.00 94.88 332 ALA A O 1
ATOM 2600 N N . LEU A 1 333 ? 26.649 1.951 -7.775 1.00 96.56 333 LEU A N 1
ATOM 2601 C CA . LEU A 1 333 ? 25.226 2.314 -7.761 1.00 96.56 333 LEU A CA 1
ATOM 2602 C C . LEU A 1 333 ? 24.956 3.541 -6.874 1.00 96.56 333 LEU A C 1
ATOM 2604 O O . LEU A 1 333 ? 25.546 3.686 -5.800 1.00 96.56 333 LEU A O 1
ATOM 2608 N N . LYS A 1 334 ? 23.992 4.382 -7.266 1.00 95.25 334 LYS A N 1
ATOM 2609 C CA . LYS A 1 334 ? 23.506 5.482 -6.416 1.00 95.25 334 LYS A CA 1
ATOM 2610 C C . LYS A 1 334 ? 22.872 4.909 -5.138 1.00 95.25 334 LYS A C 1
ATOM 2612 O O . LYS A 1 334 ? 22.284 3.829 -5.159 1.00 95.25 334 LYS A O 1
ATOM 2617 N N . VAL A 1 335 ? 22.921 5.645 -4.027 1.00 94.56 335 VAL A N 1
ATOM 2618 C CA . VAL A 1 335 ? 22.353 5.225 -2.723 1.00 94.56 335 VAL A CA 1
ATOM 2619 C C . VAL A 1 335 ? 20.911 4.680 -2.812 1.00 94.56 335 VAL A C 1
ATOM 2621 O O . VAL A 1 335 ? 20.682 3.564 -2.339 1.00 94.56 335 VAL A O 1
ATOM 2624 N N . PRO A 1 336 ? 19.936 5.357 -3.458 1.00 93.75 336 PRO A N 1
ATOM 2625 C CA . PRO A 1 336 ? 18.586 4.800 -3.591 1.00 93.75 336 PRO A CA 1
ATOM 2626 C C . PRO A 1 336 ? 18.540 3.502 -4.416 1.00 93.75 336 PRO A C 1
ATOM 2628 O O . PRO A 1 336 ? 17.770 2.600 -4.096 1.00 93.75 336 PRO A O 1
ATOM 2631 N N . GLN A 1 337 ? 19.391 3.368 -5.437 1.00 96.31 337 GLN A N 1
ATOM 2632 C CA . GLN A 1 337 ? 19.485 2.161 -6.267 1.00 96.31 337 GLN A CA 1
ATOM 2633 C C . GLN A 1 337 ? 20.018 0.971 -5.461 1.00 96.31 337 GLN A C 1
ATOM 2635 O O . GLN A 1 337 ? 19.470 -0.128 -5.545 1.00 96.31 337 GLN A O 1
ATOM 2640 N N . LYS A 1 338 ? 21.028 1.205 -4.610 1.00 97.75 338 LYS A N 1
ATOM 2641 C CA . LYS A 1 338 ? 21.535 0.205 -3.660 1.00 97.75 338 LYS A CA 1
ATOM 2642 C C . LYS A 1 338 ? 20.417 -0.315 -2.757 1.00 97.75 338 LYS A C 1
ATOM 2644 O O . LYS A 1 338 ? 20.301 -1.523 -2.581 1.00 97.75 338 LYS A O 1
ATOM 2649 N N . ALA A 1 339 ? 19.557 0.564 -2.241 1.00 97.44 339 ALA A N 1
ATOM 2650 C CA . ALA A 1 339 ? 18.431 0.157 -1.401 1.00 97.44 339 ALA A CA 1
ATOM 2651 C C . ALA A 1 339 ? 17.454 -0.783 -2.130 1.00 97.44 339 ALA A C 1
ATOM 2653 O O . ALA A 1 339 ? 17.059 -1.804 -1.565 1.00 97.44 339 ALA A O 1
ATOM 2654 N N . TYR A 1 340 ? 17.102 -0.487 -3.388 1.00 97.81 340 TYR A N 1
ATOM 2655 C CA . TYR A 1 340 ? 16.237 -1.363 -4.190 1.00 97.81 340 TYR A CA 1
ATOM 2656 C C . TYR A 1 340 ? 16.868 -2.737 -4.435 1.00 97.81 340 TYR A C 1
ATOM 2658 O O . TYR A 1 340 ? 16.221 -3.758 -4.204 1.00 97.81 340 TYR A O 1
ATOM 2666 N N . VAL A 1 341 ? 18.146 -2.772 -4.829 1.00 97.31 341 VAL A N 1
ATOM 2667 C CA . VAL A 1 341 ? 18.881 -4.028 -5.052 1.00 97.31 341 VAL A CA 1
ATOM 2668 C C . VAL A 1 341 ? 18.991 -4.841 -3.763 1.00 97.31 341 VAL A C 1
ATOM 2670 O O . VAL A 1 341 ? 18.794 -6.055 -3.792 1.00 97.31 341 VAL A O 1
ATOM 2673 N N . TRP A 1 342 ? 19.266 -4.186 -2.631 1.00 98.25 342 TRP A N 1
ATOM 2674 C CA . TRP A 1 342 ? 19.301 -4.824 -1.317 1.00 98.25 342 TRP A CA 1
ATOM 2675 C C . TRP A 1 342 ? 17.966 -5.493 -0.981 1.00 98.25 342 TRP A C 1
ATOM 2677 O O . TRP A 1 342 ? 17.958 -6.671 -0.634 1.00 98.25 342 TRP A O 1
ATOM 2687 N N . ALA A 1 343 ? 16.840 -4.791 -1.146 1.00 98.31 343 ALA A N 1
ATOM 2688 C CA . ALA A 1 343 ? 15.528 -5.356 -0.839 1.00 98.31 343 ALA A CA 1
ATOM 2689 C C . ALA A 1 343 ? 15.212 -6.556 -1.744 1.00 98.31 343 ALA A C 1
ATOM 2691 O O . ALA A 1 343 ? 14.807 -7.607 -1.252 1.00 98.31 343 ALA A O 1
ATOM 2692 N N . LEU A 1 344 ? 15.494 -6.455 -3.048 1.00 97.31 344 LEU A N 1
ATOM 2693 C CA . LEU A 1 344 ? 15.270 -7.537 -4.014 1.00 97.31 344 LEU A CA 1
ATOM 2694 C C . LEU A 1 344 ? 16.177 -8.765 -3.817 1.00 97.31 344 LEU A C 1
ATOM 2696 O O . LEU A 1 344 ? 15.960 -9.775 -4.489 1.00 97.31 344 LEU A O 1
ATOM 2700 N N . ARG A 1 345 ? 17.171 -8.736 -2.915 1.00 96.25 345 ARG A N 1
ATOM 2701 C CA . ARG A 1 345 ? 17.877 -9.959 -2.485 1.00 96.25 345 ARG A CA 1
ATOM 2702 C C . ARG A 1 345 ? 16.998 -10.870 -1.630 1.00 96.25 345 ARG A C 1
ATOM 2704 O O . ARG A 1 345 ? 17.273 -12.061 -1.579 1.00 96.25 345 ARG A O 1
ATOM 2711 N N . ASN A 1 346 ? 15.953 -10.340 -0.992 1.00 97.50 346 ASN A N 1
ATOM 2712 C CA . ASN A 1 346 ? 14.980 -11.159 -0.283 1.00 97.50 346 ASN A CA 1
ATOM 2713 C C . ASN A 1 346 ? 14.021 -11.807 -1.310 1.00 97.50 346 ASN A C 1
ATOM 2715 O O . ASN A 1 346 ? 13.269 -11.085 -1.976 1.00 97.50 346 ASN A O 1
ATOM 2719 N N . PRO A 1 347 ? 14.034 -13.145 -1.481 1.00 96.25 347 PRO A N 1
ATOM 2720 C CA . PRO A 1 347 ? 13.201 -13.824 -2.475 1.00 96.25 347 PRO A CA 1
ATOM 2721 C C . PRO A 1 347 ? 11.713 -13.847 -2.095 1.00 96.25 347 PRO A C 1
ATOM 2723 O O . PRO A 1 347 ? 10.874 -14.143 -2.941 1.00 96.25 347 PRO A O 1
ATOM 2726 N N . LEU A 1 348 ? 11.370 -13.520 -0.843 1.00 97.50 348 LEU A N 1
ATOM 2727 C CA . LEU A 1 348 ? 9.988 -13.491 -0.356 1.00 97.50 348 LEU A CA 1
ATOM 2728 C C . LEU A 1 348 ? 9.220 -12.248 -0.829 1.00 97.50 348 LEU A C 1
ATOM 2730 O O . LEU A 1 348 ? 7.990 -12.221 -0.765 1.00 97.50 348 LEU A O 1
ATOM 2734 N N . LEU A 1 349 ? 9.930 -11.222 -1.307 1.00 98.25 349 LEU A N 1
ATOM 2735 C CA . LEU A 1 349 ? 9.326 -10.041 -1.913 1.00 98.25 349 LEU A CA 1
ATOM 2736 C C . LEU A 1 349 ? 8.992 -10.302 -3.381 1.00 98.25 349 LEU A C 1
ATOM 2738 O O . LEU A 1 349 ? 9.840 -10.761 -4.149 1.00 98.25 349 LEU A O 1
ATOM 2742 N N . GLY A 1 350 ? 7.772 -9.936 -3.777 1.00 97.69 350 GLY A N 1
ATOM 2743 C CA . GLY A 1 350 ? 7.345 -9.942 -5.176 1.00 97.69 350 GLY A CA 1
ATOM 2744 C C . GLY A 1 350 ? 7.894 -8.746 -5.953 1.00 97.69 350 GLY A C 1
ATOM 2745 O O . GLY A 1 350 ? 8.266 -8.885 -7.111 1.00 97.69 350 GLY A O 1
ATOM 2746 N N . ALA A 1 351 ? 7.982 -7.578 -5.316 1.00 98.50 351 ALA A N 1
ATOM 2747 C CA . ALA A 1 351 ? 8.514 -6.373 -5.943 1.00 98.50 351 ALA A CA 1
ATOM 2748 C C . ALA A 1 351 ? 8.933 -5.316 -4.913 1.00 98.50 351 ALA A C 1
ATOM 2750 O O . ALA A 1 351 ? 8.593 -5.395 -3.727 1.00 98.50 351 ALA A O 1
ATOM 2751 N N . VAL A 1 352 ? 9.616 -4.283 -5.401 1.00 98.56 352 VAL A N 1
ATOM 2752 C CA . VAL A 1 352 ? 9.849 -3.014 -4.707 1.00 98.56 352 VAL A CA 1
ATOM 2753 C C . VAL A 1 352 ? 9.105 -1.883 -5.412 1.00 98.56 352 VAL A C 1
ATOM 2755 O O . VAL A 1 352 ? 8.969 -1.871 -6.635 1.00 98.56 352 VAL A O 1
ATOM 2758 N N . ILE A 1 353 ? 8.650 -0.892 -4.650 1.00 96.25 353 ILE A N 1
ATOM 2759 C CA . ILE A 1 353 ? 8.089 0.338 -5.218 1.00 96.25 353 ILE A CA 1
ATOM 2760 C C . ILE A 1 353 ? 9.197 1.350 -5.417 1.00 96.25 353 ILE A C 1
ATOM 2762 O O . ILE A 1 353 ? 9.810 1.815 -4.452 1.00 96.25 353 ILE A O 1
ATOM 2766 N N . SER A 1 354 ? 9.376 1.743 -6.675 1.00 93.50 354 SER A N 1
ATOM 2767 C CA . SER A 1 354 ? 10.157 2.910 -7.046 1.00 93.50 354 SER A CA 1
ATOM 2768 C C . SER A 1 354 ? 9.198 3.986 -7.536 1.00 93.50 354 SER A C 1
ATOM 2770 O O . SER A 1 354 ? 8.499 3.831 -8.536 1.00 93.50 354 SER A O 1
ATOM 2772 N N . GLU A 1 355 ? 9.130 5.094 -6.807 1.00 87.75 355 GLU A N 1
ATOM 2773 C CA . GLU A 1 355 ? 8.365 6.268 -7.228 1.00 87.75 355 GLU A CA 1
ATOM 2774 C C . GLU A 1 355 ? 9.178 6.991 -8.314 1.00 87.75 355 GLU A C 1
ATOM 2776 O O . GLU A 1 355 ? 9.916 7.942 -8.049 1.00 87.75 355 GLU A O 1
ATOM 2781 N N . MET A 1 356 ? 9.100 6.471 -9.538 1.00 93.81 356 MET A N 1
ATOM 2782 C CA . MET A 1 356 ? 9.803 6.950 -10.728 1.00 93.81 356 MET A CA 1
ATOM 2783 C C . MET A 1 356 ? 9.082 8.147 -11.354 1.00 93.81 356 MET A C 1
ATOM 2785 O O . MET A 1 356 ? 8.765 8.128 -12.531 1.00 93.81 356 MET A O 1
ATOM 2789 N N . GLY A 1 357 ? 8.814 9.188 -10.562 1.00 92.62 357 GLY A N 1
ATOM 2790 C CA . GLY A 1 357 ? 7.886 10.271 -10.916 1.00 92.62 357 GLY A CA 1
ATOM 2791 C C . GLY A 1 357 ? 8.310 11.222 -12.041 1.00 92.62 357 GLY A C 1
ATOM 2792 O O . GLY A 1 357 ? 7.696 12.272 -12.179 1.00 92.62 357 GLY A O 1
ATOM 2793 N N . ASN A 1 358 ? 9.367 10.925 -12.795 1.00 95.00 358 ASN A N 1
ATOM 2794 C CA . ASN A 1 358 ? 9.706 11.603 -14.045 1.00 95.00 358 ASN A CA 1
ATOM 2795 C C . ASN A 1 358 ? 10.578 10.687 -14.921 1.00 95.00 358 ASN A C 1
ATOM 2797 O O . ASN A 1 358 ? 11.100 9.670 -14.455 1.00 95.00 358 ASN A O 1
ATOM 2801 N N . ALA A 1 359 ? 10.770 11.074 -16.184 1.00 97.00 359 ALA A N 1
ATOM 2802 C CA . ALA A 1 359 ? 11.519 10.284 -17.158 1.00 97.00 359 ALA A CA 1
ATOM 2803 C C . ALA A 1 359 ? 12.976 10.014 -16.744 1.00 97.00 359 ALA A C 1
ATOM 2805 O O . ALA A 1 359 ? 13.463 8.905 -16.947 1.00 97.00 359 ALA A O 1
ATOM 2806 N N . ALA A 1 360 ? 13.664 10.980 -16.127 1.00 95.81 360 ALA A N 1
ATOM 2807 C CA . ALA A 1 360 ? 15.056 10.808 -15.706 1.00 95.81 360 ALA A CA 1
ATOM 2808 C C . ALA A 1 360 ? 15.188 9.734 -14.613 1.00 95.81 360 ALA A C 1
ATOM 2810 O O . ALA A 1 360 ? 15.951 8.785 -14.764 1.00 95.81 360 ALA A O 1
ATOM 2811 N N . ILE A 1 361 ? 14.378 9.823 -13.551 1.00 94.62 361 ILE A N 1
ATOM 2812 C CA . ILE A 1 361 ? 14.380 8.830 -12.464 1.00 94.62 361 ILE A CA 1
ATOM 2813 C C . ILE A 1 361 ? 13.935 7.459 -12.984 1.00 94.62 361 ILE A C 1
ATOM 2815 O O . ILE A 1 361 ? 14.478 6.437 -12.566 1.00 94.62 361 ILE A O 1
ATOM 2819 N N . MET A 1 362 ? 12.953 7.420 -13.888 1.00 97.06 362 MET A N 1
ATOM 2820 C CA . MET A 1 362 ? 12.503 6.177 -14.511 1.00 97.06 362 MET A CA 1
ATOM 2821 C C . MET A 1 362 ? 13.632 5.509 -15.304 1.00 97.06 362 MET A C 1
ATOM 2823 O O . MET A 1 362 ? 13.922 4.333 -15.081 1.00 97.06 362 MET A O 1
ATOM 2827 N N . ARG A 1 363 ? 14.320 6.255 -16.176 1.00 97.06 363 ARG A N 1
ATOM 2828 C CA . ARG A 1 363 ? 15.445 5.742 -16.973 1.00 97.06 363 ARG A CA 1
ATOM 2829 C C . ARG A 1 363 ? 16.622 5.300 -16.109 1.00 97.06 363 ARG A C 1
ATOM 2831 O O . ARG A 1 363 ? 17.241 4.297 -16.445 1.00 97.06 363 ARG A O 1
ATOM 2838 N N . ASP A 1 364 ? 16.855 5.973 -14.986 1.00 95.06 364 ASP A N 1
ATOM 2839 C CA . ASP A 1 364 ? 17.889 5.612 -14.014 1.00 95.06 364 ASP A CA 1
ATOM 2840 C C . ASP A 1 364 ? 17.563 4.337 -13.221 1.00 95.06 364 ASP A C 1
ATOM 2842 O O . ASP A 1 364 ? 18.456 3.542 -12.929 1.00 95.06 364 ASP A O 1
ATOM 2846 N N . ASN A 1 365 ? 16.305 4.146 -12.812 1.00 95.94 365 ASN A N 1
ATOM 2847 C CA . ASN A 1 365 ? 15.940 3.075 -11.880 1.00 95.94 365 ASN A CA 1
ATOM 2848 C C . ASN A 1 365 ? 15.435 1.808 -12.572 1.00 95.94 365 ASN A C 1
ATOM 2850 O O . ASN A 1 365 ? 15.742 0.714 -12.105 1.00 95.94 365 ASN A O 1
ATOM 2854 N N . LEU A 1 366 ? 14.676 1.929 -13.664 1.00 96.81 366 LEU A N 1
ATOM 2855 C CA . LEU A 1 366 ? 14.065 0.778 -14.329 1.00 96.81 366 LEU A CA 1
ATOM 2856 C C . LEU A 1 366 ? 15.076 -0.284 -14.815 1.00 96.81 366 LEU A C 1
ATOM 2858 O O . LEU A 1 366 ? 14.761 -1.464 -14.681 1.00 96.81 366 LEU A O 1
ATOM 2862 N N . PRO A 1 367 ? 16.291 0.060 -15.305 1.00 96.25 367 PRO A N 1
ATOM 2863 C CA . PRO A 1 367 ? 17.298 -0.940 -15.675 1.00 96.25 367 PRO A CA 1
ATOM 2864 C C . PRO A 1 367 ? 17.696 -1.904 -14.548 1.00 96.25 367 PRO A C 1
ATOM 2866 O O . PRO A 1 367 ? 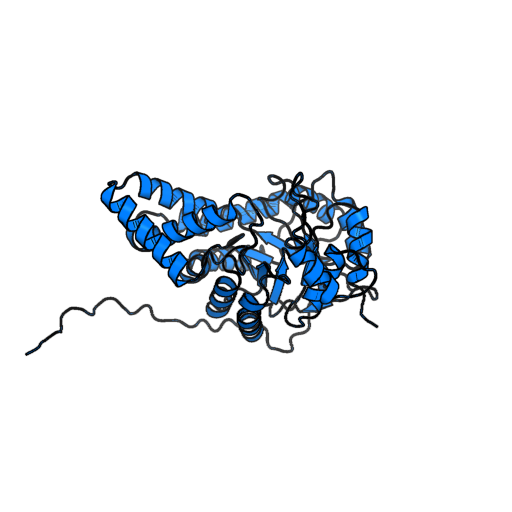18.151 -3.007 -14.829 1.00 96.25 367 PRO A O 1
ATOM 2869 N N . LEU A 1 368 ? 17.513 -1.526 -13.277 1.00 95.94 368 LEU A N 1
ATOM 2870 C CA . LEU A 1 368 ? 17.800 -2.405 -12.135 1.00 95.94 368 LEU A CA 1
ATOM 2871 C C . LEU A 1 368 ? 16.857 -3.609 -12.054 1.00 95.94 368 LEU A C 1
ATOM 2873 O O . LEU A 1 368 ? 17.149 -4.558 -11.332 1.00 95.94 368 LEU A O 1
ATOM 2877 N N . ALA A 1 369 ? 15.729 -3.549 -12.761 1.00 94.38 369 ALA A N 1
ATOM 2878 C CA . ALA A 1 369 ? 14.764 -4.627 -12.867 1.00 94.38 369 ALA A CA 1
ATOM 2879 C C . ALA A 1 369 ? 15.089 -5.601 -14.011 1.00 94.38 369 ALA A C 1
ATOM 2881 O O . ALA A 1 369 ? 14.257 -6.444 -14.322 1.00 94.38 369 ALA A O 1
ATOM 2882 N N . ALA A 1 370 ? 16.247 -5.497 -14.670 1.00 93.25 370 ALA A N 1
ATOM 2883 C CA . ALA A 1 370 ? 16.662 -6.478 -15.669 1.00 93.25 370 ALA A CA 1
ATOM 2884 C C . ALA A 1 370 ? 16.979 -7.843 -15.017 1.00 93.25 370 ALA A C 1
ATOM 2886 O O . ALA A 1 370 ? 17.392 -7.885 -13.852 1.00 93.25 370 ALA A O 1
ATOM 2887 N N . PRO A 1 371 ? 16.819 -8.969 -15.743 1.00 87.06 371 PRO A N 1
ATOM 2888 C CA . PRO A 1 371 ? 17.265 -10.271 -15.264 1.00 87.06 371 PRO A CA 1
ATOM 2889 C C . PRO A 1 371 ? 18.738 -10.225 -14.852 1.00 87.06 371 PRO A C 1
ATOM 2891 O O . PRO A 1 371 ? 19.580 -9.676 -15.563 1.00 87.06 371 PRO A O 1
ATOM 2894 N N . LYS A 1 372 ? 19.043 -10.789 -13.683 1.00 81.50 372 LYS A N 1
ATOM 2895 C CA . LYS A 1 372 ? 20.421 -10.912 -13.200 1.00 81.50 372 LYS A CA 1
ATOM 2896 C C . LYS A 1 372 ? 21.101 -12.026 -14.000 1.00 81.50 372 LYS A C 1
ATOM 2898 O O . LYS A 1 372 ? 20.492 -13.082 -14.169 1.00 81.50 372 LYS A O 1
ATOM 2903 N N . ALA A 1 373 ? 22.297 -11.738 -14.515 1.00 56.22 373 ALA A N 1
ATOM 2904 C CA . ALA A 1 373 ? 23.133 -12.695 -15.239 1.00 56.22 373 ALA A CA 1
ATOM 2905 C C . ALA A 1 373 ? 23.595 -13.850 -14.344 1.00 56.22 373 ALA A C 1
ATOM 2907 O O . ALA A 1 373 ? 23.736 -13.617 -13.117 1.00 56.22 373 ALA A O 1
#